Protein AF-0000000085273066 (afdb_homodimer)

Secondary structure (DSSP, 8-state):
------------------------HHHHHHHHHHHHHHHHHHHHHHHHHHHHHHHHHHHHHHHHHHHHHHHHHHHHHHHHHHHHHHHHHHHHHHHHHHHHHHHHHHHHHHHHHHHHH--SHHHHHHHHHHHHHHHHHHHHHHHHHHHHSS-HHHHHHHHHHHHHHHHHHHHHHHHHHS---------TT--HHHHHHHHSS-S---S--HHHHTT--HHHHHHHHTT-EEEEEEETTEEEEEEEEEETTEEEE---BSS--/------------------------HHHHHHHHHHHHHHHHHHHHHHHHHHHHHHHHHHHHHHHHHHHHHHHHHHHHHHHHHHHHHHHHHHHHHHHHHHHHHHHHHHHHHHHHHHHHH--SHHHHHHHHHHHHHHHHHHHHHHHHHHHHSS-HHHHHHHHHHHHHHHHHHHHHHHHHHS---------TT--HHHHHHHHTT-S------HHHHTT--HHHHHHHHTT-EEEEEEETTEEEEEEEEEETTEEEE---BSS--

Foldseek 3Di:
DPDDDDDPDPPPPPPDPPCPVDPDPVVVVVVVVVVVVVVVVVVVVVVLVVLVVVVVVVVVVVVVVVVVVVVVVVVLVVLLVVLVVLVVVQVVVVVVLVVVLVVLVVVLVVLVVQCVPDDDPVSNVVSVVVNVVSVVVNVVSVVCCVVPPPPPCSVVSNVVSVVVVVVVVVVVVVVVPPPVPVLCPPDPPDRPVRSVCSVVVVVQPQAQEPVCVVVPDPSNLVNLQVQRHWDWDDDPPAIWIWTWHDDPNDIDTDDTHSDHD/DDPDPDDPDDPPPPPPPPCPVDPDPVVVVVVVVVVVVVVVVVVVVVVLVVLVVVVVVVVVVVVVVVVVVVVVVVVLVVLLVVLVVLVVVQVVVVVVLVVVLVVLVVVLVVLVVQCVPDDDPVSNVVSVVVNVVSVVVNVVSVVCCVVPPPPPCSVVSNVVSVVVVVVVVVVVVVVVPPPVPVLCPPDPPDRPVRSVCSVVVVPQPQACEPVCVVVPDVSNLVSQQVQRHWDWDDDPPQIWIWGWHDDPNDIDTDDTHSDHD

Nearest PDB structures (foldseek):
  3na7-assembly1_A  TM=5.225E-01  e=9.810E-01  Helicobacter pylori NCTC 11638
  4mu6-assembly1_A  TM=3.465E-01  e=7.323E-01  Legionella pneumophila subsp. pneumophila str. Philadelphia 1
  8i21-assembly1_A  TM=4.259E-01  e=3.552E+00  Saccharomyces cerevisiae S288C
  4ilo-assembly1_A  TM=3.381E-01  e=1.761E+00  Chlamydia trachomatis L2/434/Bu
  6ixe-assembly1_A  TM=2.723E-01  e=2.981E+00  Homo sapiens

Solvent-accessible surface area (backbone atoms only — not comparable to full-atom values): 28929 Å² total; per-residue (Å²): 134,81,80,77,76,78,79,79,75,78,76,75,73,69,76,72,75,77,68,73,62,68,60,52,71,68,57,51,51,53,53,52,52,51,45,51,52,50,53,52,50,45,52,53,49,50,52,50,47,51,42,48,52,54,48,43,54,50,46,51,51,51,44,54,49,50,52,53,50,47,53,52,51,50,51,49,50,52,52,52,51,50,37,44,51,43,44,52,52,49,46,52,50,47,51,53,51,46,52,51,50,53,52,45,44,51,50,50,52,51,43,49,55,52,62,72,65,51,58,43,67,69,49,44,58,55,51,49,56,53,42,51,55,53,49,52,53,45,51,50,50,55,51,49,51,54,69,58,36,59,50,61,66,52,52,39,52,40,50,52,50,49,51,28,50,51,52,15,50,50,50,28,54,57,57,68,68,49,80,75,61,79,76,73,79,73,64,86,81,52,51,45,59,56,47,44,28,56,58,64,52,62,27,83,60,33,65,50,44,77,79,51,58,75,74,57,52,74,64,46,48,50,18,20,49,67,45,45,9,53,45,77,47,76,58,89,93,44,61,26,23,17,41,28,26,45,53,95,91,36,81,41,77,44,76,74,30,76,56,76,125,137,83,77,76,76,78,80,79,74,77,76,73,73,70,74,72,73,79,68,73,62,68,59,53,68,68,57,49,51,51,51,53,53,49,46,51,51,50,53,52,49,45,52,52,49,50,52,50,46,52,41,47,51,54,47,43,54,49,48,52,50,52,44,53,50,50,52,54,51,47,52,51,51,50,51,49,51,50,52,53,51,52,39,43,52,44,46,52,52,50,46,51,52,49,53,53,50,47,52,52,50,52,52,46,44,49,52,52,53,50,43,49,54,52,64,72,66,50,59,45,67,68,48,46,56,55,51,48,57,52,42,51,54,53,49,52,52,45,52,49,49,55,50,48,50,53,70,56,36,60,49,60,68,51,54,40,52,39,50,52,49,49,52,26,49,51,53,16,50,52,50,28,54,58,56,68,67,50,78,76,61,78,77,73,80,72,64,86,83,52,52,44,59,58,48,45,28,53,58,65,50,64,28,84,66,30,65,50,43,76,78,51,59,76,73,59,51,73,64,49,46,49,17,20,48,69,45,42,9,50,46,76,46,76,58,89,94,44,62,27,20,16,40,29,28,46,56,96,91,35,82,42,78,42,75,73,29,74,54,75,124

pLDDT: mean 73.39, std 23.34, range [21.19, 98.12]

Organism: Cherax quadricarinatus (NCBI:txid27406)

Structure (mmCIF, N/CA/C/O backbone):
data_AF-0000000085273066-model_v1
#
loop_
_entity.id
_entity.type
_entity.pdbx_description
1 polymer 'Uncharacterized protein'
#
loop_
_atom_site.group_PDB
_atom_site.id
_atom_site.type_symbol
_atom_site.label_atom_id
_atom_site.label_alt_id
_atom_site.label_comp_id
_atom_site.label_asym_id
_atom_site.label_entity_id
_atom_site.label_seq_id
_atom_site.pdbx_PDB_ins_code
_atom_site.Cartn_x
_atom_site.Cartn_y
_atom_site.Cartn_z
_atom_site.occupancy
_atom_site.B_iso_or_equiv
_atom_site.auth_seq_id
_atom_site.auth_comp_id
_atom_site.auth_asym_id
_atom_site.auth_atom_id
_atom_site.pdbx_PDB_model_num
ATOM 1 N N . LYS A 1 1 ? -21.688 91.938 88.75 1 29.94 1 LYS A N 1
ATOM 2 C CA . LYS A 1 1 ? -20.906 92.438 87.625 1 29.94 1 LYS A CA 1
ATOM 3 C C . LYS A 1 1 ? -19.969 91.375 87.062 1 29.94 1 LYS A C 1
ATOM 5 O O . LYS A 1 1 ? -18.75 91.5 87.125 1 29.94 1 LYS A O 1
ATOM 10 N N . SER A 1 2 ? -20.344 90.125 87.25 1 32.41 2 SER A N 1
ATOM 11 C CA . SER A 1 2 ? -19.688 88.938 86.75 1 32.41 2 SER A CA 1
ATOM 12 C C . SER A 1 2 ? -19.531 88.875 85.25 1 32.41 2 SER A C 1
ATOM 14 O O . SER A 1 2 ? -20.5 89 84.5 1 32.41 2 SER A O 1
ATOM 16 N N . MET A 1 3 ? -18.344 89.438 84.812 1 31.42 3 MET A N 1
ATOM 17 C CA . MET A 1 3 ? -18.047 89.688 83.438 1 31.42 3 MET A CA 1
ATOM 18 C C . MET A 1 3 ? -18.188 88.375 82.625 1 31.42 3 MET A C 1
ATOM 20 O O . MET A 1 3 ? -17.797 87.312 83.062 1 31.42 3 MET A O 1
ATOM 24 N N . GLU A 1 4 ? -19.141 88.375 81.688 1 30.52 4 GLU A N 1
ATOM 25 C CA . GLU A 1 4 ? -19.578 87.5 80.625 1 30.52 4 GLU A CA 1
ATOM 26 C C . GLU A 1 4 ? -18.422 87.188 79.688 1 30.52 4 GLU A C 1
ATOM 28 O O . GLU A 1 4 ? -17.734 88.062 79.188 1 30.52 4 GLU A O 1
ATOM 33 N N . LEU A 1 5 ? -17.75 86 79.938 1 34.22 5 LEU A N 1
ATOM 34 C CA . LEU A 1 5 ? -16.656 85.5 79.125 1 34.22 5 LEU A CA 1
ATOM 35 C C . LEU A 1 5 ? -17.047 85.5 77.625 1 34.22 5 LEU A C 1
ATOM 37 O O . LEU A 1 5 ? -18.156 85.062 77.312 1 34.22 5 LEU A O 1
ATOM 41 N N . PRO A 1 6 ? -16.391 86.312 76.812 1 32.59 6 PRO A N 1
ATOM 42 C CA . PRO A 1 6 ? -16.734 86.438 75.375 1 32.59 6 PRO A CA 1
ATOM 43 C C . PRO A 1 6 ? -16.656 85.062 74.625 1 32.59 6 PRO A C 1
ATOM 45 O O . PRO A 1 6 ? -15.938 84.188 75.125 1 32.59 6 PRO A O 1
ATOM 48 N N . SER A 1 7 ? -17.734 84.688 73.938 1 30.52 7 SER A N 1
ATOM 49 C CA . SER A 1 7 ? -17.984 83.5 73.125 1 30.52 7 SER A CA 1
ATOM 50 C C . SER A 1 7 ? -16.953 83.375 72 1 30.52 7 SER A C 1
ATOM 52 O O . SER A 1 7 ? -16.719 84.312 71.25 1 30.52 7 SER A O 1
ATOM 54 N N . VAL A 1 8 ? -15.867 82.625 72.312 1 32.53 8 VAL A N 1
ATOM 55 C CA . VAL A 1 8 ? -14.828 82.312 71.312 1 32.53 8 VAL A CA 1
ATOM 56 C C . VAL A 1 8 ? -15.461 81.75 70.062 1 32.53 8 VAL A C 1
ATOM 58 O O . VAL A 1 8 ? -16.312 80.875 70.062 1 32.53 8 VAL A O 1
ATOM 61 N N . GLY A 1 9 ? -15.57 82.562 69 1 28.92 9 GLY A N 1
ATOM 62 C CA . GLY A 1 9 ? -16.094 82.312 67.688 1 28.92 9 GLY A CA 1
ATOM 63 C C . GLY A 1 9 ? -15.5 81.062 67.062 1 28.92 9 GLY A C 1
ATOM 64 O O . GLY A 1 9 ? -14.312 80.812 67.188 1 28.92 9 GLY A O 1
ATOM 65 N N . ALA A 1 10 ? -16.312 80 66.875 1 36.03 10 ALA A N 1
ATOM 66 C CA . ALA A 1 10 ? -16.094 78.75 66.188 1 36.03 10 ALA A CA 1
ATOM 67 C C . ALA A 1 10 ? -15.484 78.938 64.812 1 36.03 10 ALA A C 1
ATOM 69 O O . ALA A 1 10 ? -16.078 79.625 63.969 1 36.03 10 ALA A O 1
ATOM 70 N N . VAL A 1 11 ? -14.18 79.25 64.75 1 34.59 11 VAL A N 1
ATOM 71 C CA . VAL A 1 11 ? -13.625 79.25 63.438 1 34.59 11 VAL A CA 1
ATOM 72 C C . VAL A 1 11 ? -14.07 78 62.688 1 34.59 11 VAL A C 1
ATOM 74 O O . VAL A 1 11 ? -13.961 76.875 63.188 1 34.59 11 VAL A O 1
ATOM 77 N N . SER A 1 12 ? -15.062 78.125 61.812 1 30.97 12 SER A N 1
ATOM 78 C CA . SER A 1 12 ? -15.531 77.125 60.844 1 30.97 12 SER A CA 1
ATOM 79 C C . SER A 1 12 ? -14.367 76.5 60.094 1 30.97 12 SER A C 1
ATOM 81 O O . SER A 1 12 ? -13.547 77.188 59.5 1 30.97 12 SER A O 1
ATOM 83 N N . VAL A 1 13 ? -13.891 75.375 60.562 1 35.78 13 VAL A N 1
ATOM 84 C CA . VAL A 1 13 ? -12.969 74.5 59.812 1 35.78 13 VAL A CA 1
ATOM 85 C C . VAL A 1 13 ? -13.477 74.312 58.406 1 35.78 13 VAL A C 1
ATOM 87 O O . VAL A 1 13 ? -14.609 73.875 58.188 1 35.78 13 VAL A O 1
ATOM 90 N N . LYS A 1 14 ? -13.102 75.25 57.469 1 40.94 14 LYS A N 1
ATOM 91 C CA . LYS A 1 14 ? -13.367 74.938 56.062 1 40.94 14 LYS A CA 1
ATOM 92 C C . LYS A 1 14 ? -13.078 73.5 55.75 1 40.94 14 LYS A C 1
ATOM 94 O O . LYS A 1 14 ? -12.055 72.938 56.156 1 40.94 14 LYS A O 1
ATOM 99 N N . PRO A 1 15 ? -14.148 72.688 55.594 1 38.34 15 PRO A N 1
ATOM 100 C CA . PRO A 1 15 ? -13.961 71.312 55.125 1 38.34 15 PRO A CA 1
ATOM 101 C C . PRO A 1 15 ? -12.82 71.188 54.094 1 38.34 15 PRO A C 1
ATOM 103 O O . PRO A 1 15 ? -12.5 72.188 53.406 1 38.34 15 PRO A O 1
ATOM 106 N N . GLY A 1 16 ? -11.758 70.438 54.469 1 35.19 16 GLY A N 1
ATOM 107 C CA . GLY A 1 16 ? -10.641 70.062 53.625 1 35.19 16 GLY A CA 1
ATOM 108 C C . GLY A 1 16 ? -11.047 69.75 52.188 1 35.19 16 GLY A C 1
ATOM 109 O O . GLY A 1 16 ? -12.156 69.25 51.969 1 35.19 16 GLY A O 1
ATOM 110 N N . GLN A 1 17 ? -10.766 70.625 51.219 1 39.16 17 GLN A N 1
ATOM 111 C CA . GLN A 1 17 ? -10.859 70.312 49.781 1 39.16 17 GLN A CA 1
ATOM 112 C C . GLN A 1 17 ? -10.664 68.875 49.531 1 39.16 17 GLN A C 1
ATOM 114 O O . GLN A 1 17 ? -9.656 68.25 49.969 1 39.16 17 GLN A O 1
ATOM 119 N N . ASP A 1 18 ? -11.664 68.062 49.688 1 39.78 18 ASP A N 1
ATOM 120 C CA . ASP A 1 18 ? -11.664 66.75 49.094 1 39.78 18 ASP A CA 1
ATOM 121 C C . ASP A 1 18 ? -10.789 66.688 47.844 1 39.78 18 ASP A C 1
ATOM 123 O O . ASP A 1 18 ? -11.156 67.25 46.812 1 39.78 18 ASP A O 1
ATOM 127 N N . HIS A 1 19 ? -9.492 67.062 47.875 1 41.41 19 HIS A N 1
ATOM 128 C CA . HIS A 1 19 ? -8.539 66.812 46.781 1 41.41 19 HIS A CA 1
ATOM 129 C C . HIS A 1 19 ? -8.828 65.5 46.094 1 41.41 19 HIS A C 1
ATOM 131 O O . HIS A 1 19 ? -8.422 64.438 46.594 1 41.41 19 HIS A O 1
ATOM 137 N N . THR A 1 20 ? -9.977 65.188 45.844 1 46.56 20 THR A N 1
ATOM 138 C CA . THR A 1 20 ? -10.141 64.125 44.812 1 46.56 20 THR A CA 1
ATOM 139 C C . THR A 1 20 ? -8.969 64.125 43.844 1 46.56 20 THR A C 1
ATOM 141 O O . THR A 1 20 ? -8.766 65.125 43.094 1 46.56 20 THR A O 1
ATOM 144 N N . ARG A 1 21 ? -7.836 63.75 44.219 1 56.88 21 ARG A N 1
ATOM 145 C CA . ARG A 1 21 ? -6.527 63.594 43.594 1 56.88 21 ARG A CA 1
ATOM 146 C C . ARG A 1 21 ? -6.664 63.125 42.156 1 56.88 21 ARG A C 1
ATOM 148 O O . ARG A 1 21 ? -6.805 61.906 41.906 1 56.88 21 ARG A O 1
ATOM 155 N N . SER A 1 22 ? -7.328 63.719 41.25 1 67.38 22 SER A N 1
ATOM 156 C CA . SER A 1 22 ? -7.555 63.5 39.844 1 67.38 22 SER A CA 1
ATOM 157 C C . SER A 1 22 ? -6.242 63.531 39.062 1 67.38 22 SER A C 1
ATOM 159 O O . SER A 1 22 ? -5.395 64.375 39.281 1 67.38 22 SER A O 1
ATOM 161 N N . ILE A 1 23 ? -5.844 62.344 38.438 1 80.38 23 ILE A N 1
ATOM 162 C CA . ILE A 1 23 ? -4.648 62.219 37.594 1 80.38 23 ILE A CA 1
ATOM 163 C C . ILE A 1 23 ? -4.625 63.312 36.562 1 80.38 23 ILE A C 1
ATOM 165 O O . ILE A 1 23 ? -5.68 63.781 36.094 1 80.38 23 ILE A O 1
ATOM 169 N N . SER A 1 24 ? -3.475 63.938 36.438 1 88.88 24 SER A N 1
ATOM 170 C CA . SER A 1 24 ? -3.318 65 35.438 1 88.88 24 SER A CA 1
ATOM 171 C C . SER A 1 24 ? -3.846 64.562 34.094 1 88.88 24 SER A C 1
ATOM 173 O O . SER A 1 24 ? -3.955 63.344 33.812 1 88.88 24 SER A O 1
ATOM 175 N N . LYS A 1 25 ? -4.273 65.438 33.25 1 89.62 25 LYS A N 1
ATOM 176 C CA . LYS A 1 25 ? -4.785 65.125 31.906 1 89.62 25 LYS A CA 1
ATOM 177 C C . LYS A 1 25 ? -3.752 64.375 31.078 1 89.62 25 LYS A C 1
ATOM 179 O O . LYS A 1 25 ? -4.109 63.531 30.281 1 89.62 25 LYS A O 1
ATOM 184 N N . LYS A 1 26 ? -2.51 64.75 31.297 1 90.06 26 LYS A N 1
ATOM 185 C CA . LYS A 1 26 ? -1.434 64.125 30.562 1 90.06 26 LYS A CA 1
ATOM 186 C C . LYS A 1 26 ? -1.354 62.625 30.938 1 90.06 26 LYS A C 1
ATOM 188 O O . LYS A 1 26 ? -1.195 61.781 30.062 1 90.06 26 LYS A O 1
ATOM 193 N N . LEU A 1 27 ? -1.463 62.375 32.188 1 91.19 27 LEU A N 1
ATOM 194 C CA . LEU A 1 27 ? -1.406 61 32.656 1 91.19 27 LEU A CA 1
ATOM 195 C C . LEU A 1 27 ? -2.633 60.219 32.219 1 91.19 27 LEU A C 1
ATOM 197 O O . LEU A 1 27 ? -2.529 59.031 31.875 1 91.19 27 LEU A O 1
ATOM 201 N N . GLN A 1 28 ? -3.768 60.875 32.094 1 91.31 28 GLN A N 1
ATOM 202 C CA . GLN A 1 28 ? -4.988 60.219 31.625 1 91.31 28 GLN A CA 1
ATOM 203 C C . GLN A 1 28 ? -4.852 59.844 30.156 1 91.31 28 GLN A C 1
ATOM 205 O O . GLN A 1 28 ? -5.297 58.781 29.75 1 91.31 28 GLN A O 1
ATOM 210 N N . SER A 1 29 ? -4.215 60.75 29.406 1 92.25 29 SER A N 1
ATOM 211 C CA . SER A 1 29 ? -3.984 60.438 28 1 92.25 29 SER A CA 1
ATOM 212 C C . SER A 1 29 ? -3.051 59.25 27.812 1 92.25 29 SER A C 1
ATOM 214 O O . SER A 1 29 ? -3.264 58.438 26.938 1 92.25 29 SER A O 1
ATOM 216 N N . MET A 1 30 ? -2.041 59.156 28.672 1 91.31 30 MET A N 1
ATOM 217 C CA . MET A 1 30 ? -1.092 58.031 28.641 1 91.31 30 MET A CA 1
ATOM 218 C C . MET A 1 30 ? -1.783 56.719 28.969 1 91.31 30 MET A C 1
ATOM 220 O O . MET A 1 30 ? -1.537 55.688 28.312 1 91.31 30 MET A O 1
ATOM 224 N N . VAL A 1 31 ? -2.676 56.719 29.953 1 93.12 31 VAL A N 1
ATOM 225 C CA . VAL A 1 31 ? -3.434 55.531 30.344 1 93.12 31 VAL A CA 1
ATOM 226 C C . VAL A 1 31 ? -4.328 55.062 29.188 1 93.12 31 VAL A C 1
ATOM 228 O O . VAL A 1 31 ? -4.395 53.875 28.875 1 93.12 31 VAL A O 1
ATOM 231 N N . GLN A 1 32 ? -4.949 56.062 28.531 1 93.69 32 GLN A N 1
ATOM 232 C CA . GLN A 1 32 ? -5.844 55.719 27.422 1 93.69 32 GLN A CA 1
ATOM 233 C C . GLN A 1 32 ? -5.074 55.125 26.25 1 93.69 32 GLN A C 1
ATOM 235 O O . GLN A 1 32 ? -5.551 54.219 25.594 1 93.69 32 GLN A O 1
ATOM 240 N N . GLU A 1 33 ? -3.869 55.625 25.984 1 93.12 33 GLU A N 1
ATOM 241 C CA . GLU A 1 33 ? -3.023 55.125 24.906 1 93.12 33 GLU A CA 1
ATOM 242 C C . GLU A 1 33 ? -2.604 53.688 25.188 1 93.12 33 GLU A C 1
ATOM 244 O O . GLU A 1 33 ? -2.656 52.812 24.312 1 93.12 33 GLU A O 1
ATOM 249 N N . HIS A 1 34 ? -2.254 53.438 26.438 1 94.56 34 HIS A N 1
ATOM 250 C CA . HIS A 1 34 ? -1.832 52.094 26.812 1 94.56 34 HIS A CA 1
ATOM 251 C C . HIS A 1 34 ? -3.006 51.094 26.781 1 94.56 34 HIS A C 1
ATOM 253 O O . HIS A 1 34 ? -2.855 49.969 26.344 1 94.56 34 HIS A O 1
ATOM 259 N N . LYS A 1 35 ? -4.129 51.5 27.172 1 95 35 LYS A N 1
ATOM 260 C CA . LYS A 1 35 ? -5.32 50.656 27.109 1 95 35 LYS A CA 1
ATOM 261 C C . LYS A 1 35 ? -5.633 50.25 25.672 1 95 35 LYS A C 1
ATOM 263 O O . LYS A 1 35 ? -5.973 49.125 25.391 1 95 35 LYS A O 1
ATOM 268 N N . SER A 1 36 ? -5.477 51.219 24.797 1 94.69 36 SER A N 1
ATOM 269 C CA . SER A 1 36 ? -5.707 50.969 23.375 1 94.69 36 SER A CA 1
ATOM 270 C C . SER A 1 36 ? -4.723 49.938 22.844 1 94.69 36 SER A C 1
ATOM 272 O O . SER A 1 36 ? -5.109 49.031 22.109 1 94.69 36 SER A O 1
ATOM 274 N N . SER A 1 37 ? -3.467 50.062 23.203 1 94 37 SER A N 1
ATOM 275 C CA . SER A 1 37 ? -2.436 49.125 22.781 1 94 37 SER A CA 1
ATOM 276 C C . SER A 1 37 ? -2.736 47.719 23.297 1 94 37 SER A C 1
ATOM 278 O O . SER A 1 37 ? -2.648 46.75 22.531 1 94 37 SER A O 1
ATOM 280 N N . ILE A 1 38 ? -3.143 47.656 24.531 1 96 38 ILE A N 1
ATOM 281 C CA . ILE A 1 38 ? -3.447 46.344 25.141 1 96 38 ILE A CA 1
ATOM 282 C C . ILE A 1 38 ? -4.648 45.719 24.422 1 96 38 ILE A C 1
ATOM 284 O O . ILE A 1 38 ? -4.645 44.531 24.125 1 96 38 ILE A O 1
ATOM 288 N N . ASN A 1 39 ? -5.648 46.531 24.141 1 95.75 39 ASN A N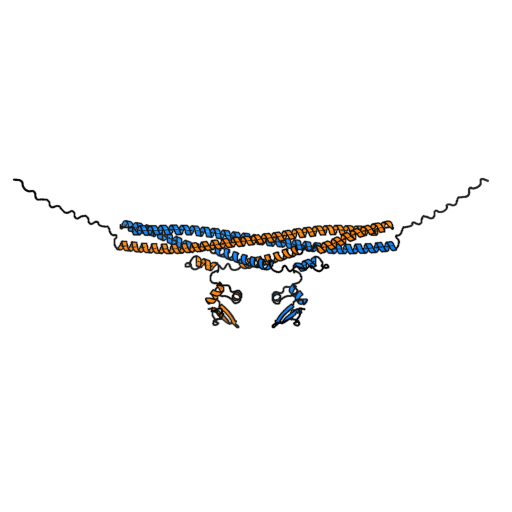 1
ATOM 289 C CA . ASN A 1 39 ? -6.824 46.031 23.438 1 95.75 39 ASN A CA 1
ATOM 290 C C . ASN A 1 39 ? -6.465 45.5 22.062 1 95.75 39 ASN A C 1
ATOM 292 O O . ASN A 1 39 ? -6.984 44.469 21.641 1 95.75 39 ASN A O 1
ATOM 296 N N . ASN A 1 40 ? -5.59 46.156 21.328 1 94.38 40 ASN A N 1
ATOM 297 C CA . ASN A 1 40 ? -5.141 45.688 20.031 1 94.38 40 ASN A CA 1
ATOM 298 C C . ASN A 1 40 ? -4.406 44.344 20.141 1 94.38 40 ASN A C 1
ATOM 300 O O . ASN A 1 40 ? -4.621 43.469 19.344 1 94.38 40 ASN A O 1
ATOM 304 N N . LEU A 1 41 ? -3.627 44.25 21.172 1 94.94 41 LEU A N 1
ATOM 305 C CA . LEU A 1 41 ? -2.85 43.031 21.359 1 94.94 41 LEU A CA 1
ATOM 306 C C . LEU A 1 41 ? -3.758 41.875 21.734 1 94.94 41 LEU A C 1
ATOM 308 O O . LEU A 1 41 ? -3.531 40.75 21.297 1 94.94 41 LEU A O 1
ATOM 312 N N . ILE A 1 42 ? -4.754 42.125 22.547 1 96.12 42 ILE A N 1
ATOM 313 C CA . ILE A 1 42 ? -5.723 41.094 22.891 1 96.12 42 ILE A CA 1
ATOM 314 C C . ILE A 1 42 ? -6.418 40.594 21.625 1 96.12 42 ILE A C 1
ATOM 316 O O . ILE A 1 42 ? -6.59 39.375 21.438 1 96.12 42 ILE A O 1
ATOM 320 N N . ARG A 1 43 ? -6.766 41.469 20.734 1 95.44 43 ARG A N 1
AT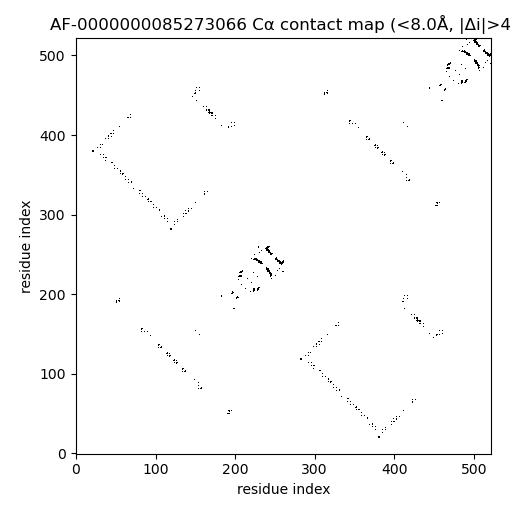OM 321 C CA . ARG A 1 43 ? -7.414 41.094 19.484 1 95.44 43 ARG A CA 1
ATOM 322 C C . ARG A 1 43 ? -6.488 40.25 18.609 1 95.44 43 ARG A C 1
ATOM 324 O O . ARG A 1 43 ? -6.914 39.25 18.031 1 95.44 43 ARG A O 1
ATOM 331 N N . GLU A 1 44 ? -5.238 40.656 18.516 1 93.31 44 GLU A N 1
ATOM 332 C CA . GLU A 1 44 ? -4.258 39.875 17.75 1 93.31 44 GLU A CA 1
ATOM 333 C C . GLU A 1 44 ? -4.051 38.5 18.328 1 93.31 44 GLU A C 1
ATOM 335 O O . GLU A 1 44 ? -3.957 37.5 17.594 1 93.31 44 GLU A O 1
ATOM 340 N N . CYS A 1 45 ? -4.016 38.438 19.688 1 96.31 45 CYS A N 1
ATOM 341 C CA . CYS A 1 45 ? -3.9 37.156 20.359 1 96.31 45 CYS A CA 1
ATOM 342 C C . CYS A 1 45 ? -5.09 36.25 20.031 1 96.31 45 CYS A C 1
ATOM 344 O O . CYS A 1 45 ? -4.914 35.062 19.734 1 96.31 45 CYS A O 1
ATOM 346 N N . GLU A 1 46 ? -6.27 36.844 20.062 1 96.25 46 GLU A N 1
ATOM 347 C CA . GLU A 1 46 ? -7.48 36.094 19.75 1 96.25 46 GLU A CA 1
ATOM 348 C C . GLU A 1 46 ? -7.441 35.531 18.328 1 96.25 46 GLU A C 1
ATOM 350 O O . GLU A 1 46 ? -7.867 34.406 18.078 1 96.25 46 GLU A O 1
ATOM 355 N N . GLU A 1 47 ? -6.965 36.281 17.422 1 94.62 47 GLU A N 1
ATOM 356 C CA . GLU A 1 47 ? -6.863 35.844 16.031 1 94.62 47 GLU A CA 1
ATOM 357 C C . GLU A 1 47 ? -5.902 34.656 15.898 1 94.62 47 GLU A C 1
ATOM 359 O O . GLU A 1 47 ? -6.219 33.688 15.242 1 94.62 47 GLU A O 1
ATOM 364 N N . VAL A 1 48 ? -4.781 34.812 16.547 1 95.12 48 VAL A N 1
ATOM 365 C CA . VAL A 1 48 ? -3.793 33.719 16.469 1 95.12 48 VAL A CA 1
ATOM 366 C C . VAL A 1 48 ? -4.336 32.469 17.141 1 95.12 48 VAL A C 1
ATOM 368 O O . VAL A 1 48 ? -4.164 31.359 16.625 1 95.12 48 VAL A O 1
ATOM 371 N N . LEU A 1 49 ? -5.02 32.688 18.281 1 97.25 49 LEU A N 1
ATOM 372 C CA . LEU A 1 49 ? -5.621 31.531 18.969 1 97.25 49 LEU A CA 1
ATOM 373 C C . LEU A 1 49 ? -6.656 30.844 18.094 1 97.25 49 LEU A C 1
ATOM 375 O O . LEU A 1 49 ? -6.73 29.625 18.047 1 97.25 49 LEU A O 1
ATOM 379 N N . SER A 1 50 ? -7.391 31.609 17.453 1 96.5 50 SER A N 1
ATOM 380 C CA . SER A 1 50 ? -8.375 31.078 16.516 1 96.5 50 SER A CA 1
ATOM 381 C C . SER A 1 50 ? -7.711 30.281 15.406 1 96.5 50 SER A C 1
ATOM 383 O O . SER A 1 50 ? -8.164 29.188 15.062 1 96.5 50 SER A O 1
ATOM 385 N N . GLN A 1 51 ? -6.609 30.797 14.836 1 95.25 51 GLN A N 1
ATOM 386 C CA . GLN A 1 51 ? -5.852 30.109 13.789 1 95.25 51 GLN A CA 1
ATOM 387 C C . GLN A 1 51 ? -5.25 28.812 14.312 1 95.25 51 GLN A C 1
ATOM 389 O O . GLN A 1 51 ? -5.293 27.781 13.633 1 95.25 51 GLN A O 1
ATOM 394 N N . LEU A 1 52 ? -4.746 28.859 15.477 1 97.12 52 LEU A N 1
ATOM 395 C CA . LEU A 1 52 ? -4.188 27.672 16.094 1 97.12 52 LEU A CA 1
ATOM 396 C C . LEU A 1 52 ? -5.262 26.594 16.266 1 97.12 52 LEU A C 1
ATOM 398 O O . LEU A 1 52 ? -5.008 25.406 16.031 1 97.12 52 LEU A O 1
ATOM 402 N N . GLY A 1 53 ? -6.426 27.047 16.672 1 96.62 53 GLY A N 1
ATOM 403 C CA . GLY A 1 53 ? -7.527 26.109 16.812 1 96.62 53 GLY A CA 1
ATOM 404 C C . GLY A 1 53 ? -7.898 25.422 15.5 1 96.62 53 GLY A C 1
ATOM 405 O O . GLY A 1 53 ? -8.078 24.203 15.461 1 96.62 53 GLY A O 1
ATOM 406 N N . LYS A 1 54 ? -8.031 26.172 14.477 1 94.5 54 LYS A N 1
ATOM 407 C CA . LYS A 1 54 ? -8.328 25.625 13.148 1 94.5 54 LYS A CA 1
ATOM 408 C C . LYS A 1 54 ? -7.227 24.672 12.688 1 94.5 54 LYS A C 1
ATOM 410 O O . LYS A 1 54 ? -7.512 23.594 12.172 1 94.5 54 LYS A O 1
ATOM 415 N N . TYR A 1 55 ? -6.047 25.156 12.898 1 95.88 55 TYR A N 1
ATOM 416 C CA . TYR A 1 55 ? -4.898 24.344 12.5 1 95.88 55 TYR A CA 1
ATOM 417 C C . TYR A 1 55 ? -4.871 23.031 13.266 1 95.88 55 TYR A C 1
ATOM 419 O O . TYR A 1 55 ? -4.625 21.969 12.68 1 95.88 55 TYR A O 1
ATOM 427 N N . GLN A 1 56 ? -5.152 23.109 14.492 1 96.56 56 GLN A N 1
ATOM 428 C CA . GLN A 1 56 ? -5.203 21.891 15.297 1 96.56 56 GLN A CA 1
ATOM 429 C C . GLN A 1 56 ? -6.246 20.922 14.758 1 96.56 56 GLN A C 1
ATOM 431 O O . GLN A 1 56 ? -6.008 19.703 14.695 1 96.56 56 GLN A O 1
ATOM 436 N N . GLY A 1 57 ? -7.426 21.438 14.477 1 95.69 57 GLY A N 1
ATOM 437 C CA . GLY A 1 57 ? -8.453 20.609 13.859 1 95.69 57 GLY A CA 1
ATOM 438 C C . GLY A 1 57 ? -7.977 19.906 12.602 1 95.69 57 GLY A C 1
ATOM 439 O O . GLY A 1 57 ? -8.258 18.719 12.398 1 95.69 57 GLY A O 1
ATOM 440 N N . GLN A 1 58 ? -7.211 20.594 11.805 1 93 58 GLN A N 1
ATOM 441 C CA . GLN A 1 58 ? -6.684 20.031 10.57 1 93 58 GLN A CA 1
ATOM 442 C C . GLN A 1 58 ? -5.664 18.922 10.859 1 93 58 GLN A C 1
ATOM 444 O O . GLN A 1 58 ? -5.668 17.875 10.211 1 93 58 GLN A O 1
ATOM 449 N N . VAL A 1 59 ? -4.824 19.188 11.758 1 95.75 59 VAL A N 1
ATOM 450 C CA . VAL A 1 59 ? -3.82 18.203 12.156 1 95.75 59 VAL A CA 1
ATOM 451 C C . VAL A 1 59 ? -4.508 16.922 12.617 1 95.75 59 VAL A C 1
ATOM 453 O O . VAL A 1 59 ? -4.109 15.828 12.219 1 95.75 59 VAL A O 1
ATOM 456 N N . ARG A 1 60 ? -5.57 17.062 13.391 1 94.81 60 ARG A N 1
ATOM 457 C CA . ARG A 1 60 ? -6.316 15.898 13.875 1 94.81 60 ARG A CA 1
ATOM 458 C C . ARG A 1 60 ? -6.984 15.164 12.719 1 94.81 60 ARG A C 1
ATOM 460 O O . ARG A 1 60 ? -7.031 13.93 12.703 1 94.81 60 ARG A O 1
ATOM 467 N N . ASP A 1 61 ? -7.48 15.852 11.797 1 93.44 61 ASP A N 1
ATOM 468 C CA . ASP A 1 61 ? -8.078 15.25 10.617 1 93.44 61 ASP A CA 1
ATOM 469 C C . ASP A 1 61 ? -7.055 14.438 9.828 1 93.44 61 ASP A C 1
ATOM 471 O O . ASP A 1 61 ? -7.336 13.312 9.406 1 93.44 61 ASP A O 1
ATOM 475 N N . TRP A 1 62 ? -5.891 15.07 9.648 1 92.06 62 TRP A N 1
ATOM 476 C CA . TRP A 1 62 ? -4.828 14.352 8.945 1 92.06 62 TRP A CA 1
ATOM 477 C C . TRP A 1 62 ? -4.457 13.07 9.68 1 92.06 62 TRP A C 1
ATOM 479 O O . TRP A 1 62 ? -4.293 12.016 9.062 1 92.06 62 TRP A O 1
ATOM 489 N N . LYS A 1 63 ? -4.355 13.125 11 1 94.75 63 LYS A N 1
ATOM 490 C CA . LYS A 1 63 ? -4.035 11.945 11.797 1 94.75 63 LYS A CA 1
ATOM 491 C C . LYS A 1 63 ? -5.078 10.852 11.602 1 94.75 63 LYS A C 1
ATOM 493 O O . LYS A 1 63 ? -4.73 9.688 11.406 1 94.75 63 LYS A O 1
ATOM 498 N N . THR A 1 64 ? -6.312 11.242 11.656 1 93.75 64 THR A N 1
ATOM 499 C CA . THR A 1 64 ? -7.402 10.289 11.469 1 93.75 64 THR A CA 1
ATOM 500 C C . THR A 1 64 ? -7.309 9.625 10.094 1 93.75 64 THR A C 1
ATOM 502 O O . THR A 1 64 ? -7.473 8.406 9.977 1 93.75 64 THR A O 1
ATOM 505 N N . GLN A 1 65 ? -7 10.43 9.102 1 91.19 65 GLN A N 1
ATOM 506 C CA . GLN A 1 65 ? -6.871 9.898 7.75 1 91.19 65 GLN A CA 1
ATOM 507 C C . GLN A 1 65 ? -5.715 8.906 7.656 1 91.19 65 GLN A C 1
ATOM 509 O O . GLN A 1 65 ? -5.84 7.859 7.023 1 91.19 65 GLN A O 1
ATOM 514 N N . HIS A 1 66 ? -4.645 9.242 8.281 1 92.56 66 HIS A N 1
ATOM 515 C CA . HIS A 1 66 ? -3.5 8.344 8.281 1 92.56 66 HIS A CA 1
ATOM 516 C C . HIS A 1 66 ? -3.846 7.016 8.953 1 92.56 66 HIS A C 1
ATOM 518 O O . HIS A 1 66 ? -3.398 5.957 8.508 1 92.56 66 HIS A O 1
ATOM 524 N N . TYR A 1 67 ? -4.648 7.074 10.016 1 94.06 67 TYR A N 1
ATOM 525 C CA . TYR A 1 67 ? -5.059 5.84 10.672 1 94.06 67 TYR A CA 1
ATOM 526 C C . TYR A 1 67 ? -5.918 4.988 9.75 1 94.06 67 TYR A C 1
ATOM 528 O O . TYR A 1 67 ? -5.77 3.766 9.703 1 94.06 67 TYR A O 1
ATOM 536 N N . GLN A 1 68 ? -6.773 5.621 9.039 1 89.88 68 GLN A N 1
ATOM 537 C CA . GLN A 1 68 ? -7.605 4.898 8.078 1 89.88 68 GLN A CA 1
ATOM 538 C C . GLN A 1 68 ? -6.754 4.262 6.984 1 89.88 68 GLN A C 1
ATOM 540 O O . GLN A 1 68 ? -6.988 3.113 6.598 1 89.88 68 GLN A O 1
ATOM 545 N N . LEU A 1 69 ? -5.805 5.004 6.457 1 87.44 69 LEU A N 1
ATOM 546 C CA . LEU A 1 69 ? -4.91 4.48 5.434 1 87.44 69 LEU A CA 1
ATOM 547 C C . LEU A 1 69 ? -4.078 3.322 5.98 1 87.44 69 LEU A C 1
ATOM 549 O O . LEU A 1 69 ? -3.836 2.34 5.277 1 87.44 69 LEU A O 1
ATOM 553 N N . GLN A 1 70 ? -3.639 3.488 7.238 1 90.69 70 GLN A N 1
ATOM 554 C CA . GLN A 1 70 ? -2.885 2.42 7.887 1 90.69 70 GLN A CA 1
ATOM 555 C C . GLN A 1 70 ? -3.693 1.126 7.934 1 90.69 70 GLN A C 1
ATOM 557 O O . GLN A 1 70 ? -3.166 0.047 7.656 1 90.69 70 GLN A O 1
ATOM 562 N N . ASP A 1 71 ? -4.957 1.227 8.281 1 90.62 71 ASP A N 1
ATOM 563 C CA . ASP A 1 71 ? -5.836 0.062 8.328 1 90.62 71 ASP A CA 1
ATOM 564 C C . ASP A 1 71 ? -5.93 -0.611 6.957 1 90.62 71 ASP A C 1
ATOM 566 O O . ASP A 1 71 ? -5.852 -1.838 6.855 1 90.62 71 ASP A O 1
ATOM 570 N N . LYS A 1 72 ? -6.039 0.202 5.977 1 85.5 72 LYS A N 1
ATOM 571 C CA . LYS A 1 72 ? -6.129 -0.329 4.617 1 85.5 72 LYS A CA 1
ATOM 572 C C . LYS A 1 72 ? -4.824 -1.011 4.211 1 85.5 72 LYS A C 1
ATOM 574 O O . LYS A 1 72 ? -4.844 -2.047 3.539 1 85.5 72 LYS A O 1
ATOM 579 N N . LEU A 1 73 ? -3.721 -0.413 4.574 1 87.62 73 LEU A N 1
ATOM 580 C CA . LEU A 1 73 ? -2.422 -1.015 4.293 1 87.62 73 LEU A CA 1
ATOM 581 C C . LEU A 1 73 ? -2.281 -2.355 5.004 1 87.62 73 LEU A C 1
ATOM 583 O O . LEU A 1 73 ? -1.791 -3.326 4.418 1 87.62 73 LEU A O 1
ATOM 587 N N . TYR A 1 74 ? -2.74 -2.445 6.242 1 91 74 TYR A N 1
ATOM 588 C CA . TYR A 1 74 ? -2.695 -3.701 6.984 1 91 74 TYR A CA 1
ATOM 589 C C . TYR A 1 74 ? -3.572 -4.758 6.324 1 91 74 TYR A C 1
ATOM 591 O O . TYR A 1 74 ? -3.209 -5.934 6.277 1 91 74 TYR A O 1
ATOM 599 N N . ASP A 1 75 ? -4.715 -4.332 5.855 1 87.5 75 ASP A N 1
ATOM 600 C CA . ASP A 1 75 ? -5.59 -5.258 5.145 1 87.5 75 ASP A CA 1
ATOM 601 C C . ASP A 1 75 ? -4.898 -5.82 3.9 1 87.5 75 ASP A C 1
ATOM 603 O O . ASP A 1 75 ? -5.027 -7.008 3.594 1 87.5 75 ASP A O 1
ATOM 607 N N . LEU A 1 76 ? -4.168 -5 3.242 1 85.44 76 LEU A N 1
ATOM 608 C CA . LEU A 1 76 ? -3.438 -5.434 2.057 1 85.44 76 LEU A CA 1
ATOM 609 C C . LEU A 1 76 ? -2.346 -6.434 2.426 1 85.44 76 LEU A C 1
ATOM 611 O O . LEU A 1 76 ? -2.143 -7.426 1.725 1 85.44 76 LEU A O 1
ATOM 615 N N . VAL A 1 77 ? -1.621 -6.129 3.447 1 89.31 77 VAL A N 1
ATOM 616 C CA . VAL A 1 77 ? -0.599 -7.047 3.938 1 89.31 77 VAL A CA 1
ATOM 617 C C . VAL A 1 77 ? -1.231 -8.398 4.266 1 89.31 77 VAL A C 1
ATOM 619 O O . VAL A 1 77 ? -0.689 -9.445 3.914 1 89.31 77 VAL A O 1
ATOM 622 N N . LYS A 1 78 ? -2.375 -8.367 4.926 1 90.44 78 LYS A N 1
ATOM 623 C CA . LYS A 1 78 ? -3.086 -9.594 5.277 1 90.44 78 LYS A CA 1
ATOM 624 C C . LYS A 1 78 ? -3.475 -10.375 4.027 1 90.44 78 LYS A C 1
ATOM 626 O O . LYS A 1 78 ? -3.32 -11.602 3.982 1 90.44 78 LYS A O 1
ATOM 631 N N . GLN A 1 79 ? -4.012 -9.68 3.049 1 86.06 79 GLN A N 1
ATOM 632 C CA . GLN A 1 79 ? -4.395 -10.328 1.796 1 86.06 79 GLN A CA 1
ATOM 633 C C . GLN A 1 79 ? -3.184 -10.945 1.103 1 86.06 79 GLN A C 1
ATOM 635 O O . GLN A 1 79 ? -3.26 -12.062 0.587 1 86.06 79 GLN A O 1
ATOM 640 N N . ASN A 1 80 ? -2.084 -10.219 1.057 1 91.25 80 ASN A N 1
ATOM 641 C CA . ASN A 1 80 ? -0.855 -10.742 0.469 1 91.25 80 ASN A CA 1
ATOM 642 C C . ASN A 1 80 ? -0.372 -11.992 1.201 1 91.25 80 ASN A C 1
ATOM 644 O O . ASN A 1 80 ? 0.052 -12.961 0.571 1 91.25 80 ASN A O 1
ATOM 648 N N . LYS A 1 81 ? -0.434 -11.984 2.514 1 92.88 81 LYS A N 1
ATOM 649 C CA . LYS A 1 81 ? -0.049 -13.141 3.309 1 92.88 81 LYS A CA 1
ATOM 650 C C . LYS A 1 81 ? -0.934 -14.344 2.988 1 92.88 81 LYS A C 1
ATOM 652 O O . LYS A 1 81 ? -0.455 -15.484 2.945 1 92.88 81 LYS A O 1
ATOM 657 N N . ALA A 1 82 ? -2.209 -14.07 2.789 1 92.12 82 ALA A N 1
ATOM 658 C CA . ALA A 1 82 ? -3.133 -15.141 2.416 1 92.12 82 ALA A CA 1
ATOM 659 C C . ALA A 1 82 ? -2.75 -15.758 1.072 1 92.12 82 ALA A C 1
ATOM 661 O O . ALA A 1 82 ? -2.807 -16.969 0.901 1 92.12 82 ALA A O 1
ATOM 662 N N . ALA A 1 83 ? -2.379 -14.898 0.179 1 90.88 83 ALA A N 1
ATOM 663 C CA . ALA A 1 83 ? -1.931 -15.375 -1.125 1 90.88 83 ALA A CA 1
ATOM 664 C C . ALA A 1 83 ? -0.68 -16.234 -0.991 1 90.88 83 ALA A C 1
ATOM 666 O O . ALA A 1 83 ? -0.571 -17.297 -1.63 1 90.88 83 ALA A O 1
ATOM 667 N N . ILE A 1 84 ? 0.274 -15.852 -0.147 1 94.75 84 ILE A N 1
ATOM 668 C CA . ILE A 1 84 ? 1.491 -16.625 0.092 1 94.75 84 ILE A CA 1
ATOM 669 C C . ILE A 1 84 ? 1.133 -18 0.643 1 94.75 84 ILE A C 1
ATOM 671 O O . ILE A 1 84 ? 1.688 -19.016 0.208 1 94.75 84 ILE A O 1
ATOM 675 N N . LYS A 1 85 ? 0.208 -18 1.509 1 96.06 85 LYS A N 1
ATOM 676 C CA . LYS A 1 85 ? -0.202 -19.266 2.111 1 96.06 85 LYS A CA 1
ATOM 677 C C . LYS A 1 85 ? -0.803 -20.203 1.067 1 96.06 85 LYS A C 1
ATOM 679 O O . LYS A 1 85 ? -0.544 -21.406 1.084 1 96.06 85 LYS A O 1
ATOM 684 N N . LEU A 1 86 ? -1.652 -19.625 0.19 1 94.25 86 LEU A N 1
ATOM 685 C CA . LEU A 1 86 ? -2.217 -20.406 -0.896 1 94.25 86 LEU A CA 1
ATOM 686 C C . LEU A 1 86 ? -1.114 -21 -1.768 1 94.25 86 LEU A C 1
ATOM 688 O O . LEU A 1 86 ? -1.178 -22.172 -2.146 1 94.25 86 LEU A O 1
ATOM 692 N N . LEU A 1 87 ? -0.134 -20.219 -2.061 1 96.12 87 LEU A N 1
ATOM 693 C CA . LEU A 1 87 ? 0.979 -20.672 -2.887 1 96.12 87 LEU A CA 1
ATOM 694 C C . LEU A 1 87 ? 1.78 -21.75 -2.17 1 96.12 87 LEU A C 1
ATOM 696 O O . LEU A 1 87 ? 2.264 -22.688 -2.803 1 96.12 87 LEU A O 1
ATOM 700 N N . GLU A 1 88 ? 1.961 -21.672 -0.874 1 97.25 88 GLU A N 1
ATOM 701 C CA . GLU A 1 88 ? 2.654 -22.688 -0.093 1 97.25 88 GLU A CA 1
ATOM 702 C C . GLU A 1 88 ? 1.92 -24.031 -0.154 1 97.25 88 GLU A C 1
ATOM 704 O O . GLU A 1 88 ? 2.545 -25.078 -0.29 1 97.25 88 GLU A O 1
ATOM 709 N N . GLN A 1 89 ? 0.608 -23.953 -0.099 1 96.12 89 GLN A N 1
ATOM 710 C CA . GLN A 1 89 ? -0.206 -25.156 -0.205 1 96.12 89 GLN A CA 1
ATOM 711 C C . GLN A 1 89 ? -0.08 -25.781 -1.591 1 96.12 89 GLN A C 1
ATOM 713 O O . GLN A 1 89 ? 0.039 -27 -1.716 1 96.12 89 GLN A O 1
ATOM 718 N N . GLU A 1 90 ? -0.123 -24.891 -2.58 1 96.88 90 GLU A N 1
ATOM 719 C CA . GLU A 1 90 ? 0.053 -25.359 -3.951 1 96.88 90 GLU A CA 1
ATOM 720 C C . GLU A 1 90 ? 1.421 -26.016 -4.141 1 96.88 90 GLU A C 1
ATOM 722 O O . GLU A 1 90 ? 1.527 -27.078 -4.746 1 96.88 90 GLU A O 1
ATOM 727 N N . ASP A 1 91 ? 2.443 -25.438 -3.662 1 97 91 ASP A N 1
ATOM 728 C CA . ASP A 1 91 ? 3.801 -25.969 -3.732 1 97 91 ASP A CA 1
ATOM 729 C C . ASP A 1 91 ? 3.885 -27.359 -3.096 1 97 91 ASP A C 1
ATOM 731 O O . ASP A 1 91 ? 4.461 -28.281 -3.676 1 97 91 ASP A O 1
ATOM 735 N N . THR A 1 92 ? 3.281 -27.469 -1.947 1 97.69 92 THR A N 1
ATOM 736 C CA . THR A 1 92 ? 3.266 -28.75 -1.245 1 97.69 92 THR A CA 1
ATOM 737 C C . THR A 1 92 ? 2.551 -29.812 -2.072 1 97.69 92 THR A C 1
ATOM 739 O O . THR A 1 92 ? 3.018 -30.953 -2.172 1 97.69 92 THR A O 1
ATOM 742 N N . SER A 1 93 ? 1.442 -29.406 -2.672 1 97.38 93 SER A N 1
ATOM 743 C CA . SER A 1 93 ? 0.68 -30.328 -3.51 1 97.38 93 SER A CA 1
ATOM 744 C C . SER A 1 93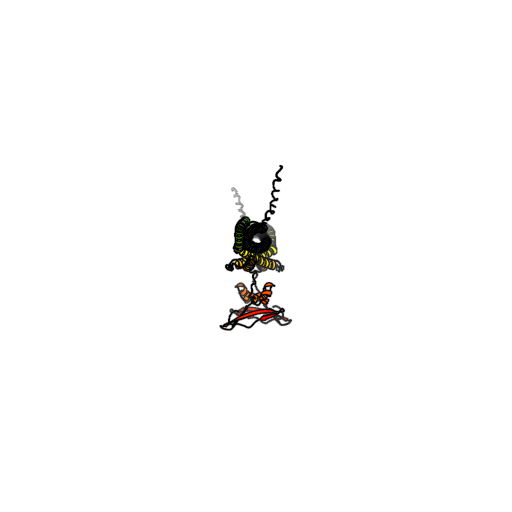 ? 1.498 -30.781 -4.711 1 97.38 93 SER A C 1
ATOM 746 O O . SER A 1 93 ? 1.489 -31.969 -5.055 1 97.38 93 SER A O 1
ATOM 748 N N . VAL A 1 94 ? 2.186 -29.844 -5.32 1 97.94 94 VAL A N 1
ATOM 749 C CA . VAL A 1 94 ? 3.018 -30.172 -6.473 1 97.94 94 VAL A CA 1
ATOM 750 C C . VAL A 1 94 ? 4.125 -31.141 -6.055 1 97.94 94 VAL A C 1
ATOM 752 O O . VAL A 1 94 ? 4.391 -32.125 -6.746 1 97.94 94 VAL A O 1
ATOM 755 N N . VAL A 1 95 ? 4.77 -30.906 -4.93 1 97.56 95 VAL A N 1
ATOM 756 C CA . VAL A 1 95 ? 5.848 -31.766 -4.438 1 97.56 95 VAL A CA 1
ATOM 757 C C . VAL A 1 95 ? 5.316 -33.156 -4.18 1 97.56 95 VAL A C 1
ATOM 759 O O . VAL A 1 95 ? 5.949 -34.156 -4.562 1 97.56 95 VAL A O 1
ATOM 762 N N . ASN A 1 96 ? 4.133 -33.281 -3.545 1 97.69 96 ASN A N 1
ATOM 763 C CA . ASN A 1 96 ? 3.521 -34.594 -3.273 1 97.69 96 ASN A CA 1
ATOM 764 C C . ASN A 1 96 ? 3.24 -35.344 -4.562 1 97.69 96 ASN A C 1
ATOM 766 O O . ASN A 1 96 ? 3.566 -36.531 -4.668 1 97.69 96 ASN A O 1
ATOM 770 N N . MET A 1 97 ? 2.678 -34.656 -5.512 1 98 97 MET A N 1
ATOM 771 C CA . MET A 1 97 ? 2.348 -35.312 -6.777 1 98 97 MET A CA 1
ATOM 772 C C . MET A 1 97 ? 3.613 -35.688 -7.535 1 98 97 MET A C 1
ATOM 774 O O . MET A 1 97 ? 3.652 -36.75 -8.188 1 98 97 MET A O 1
ATOM 778 N N . THR A 1 98 ? 4.645 -34.844 -7.488 1 98.12 98 THR A N 1
ATOM 779 C CA . THR A 1 98 ? 5.922 -35.156 -8.125 1 98.12 98 THR A CA 1
ATOM 780 C C . THR A 1 98 ? 6.527 -36.438 -7.527 1 98.12 98 THR A C 1
ATOM 782 O O . THR A 1 98 ? 6.996 -37.312 -8.258 1 98.12 98 THR A O 1
ATOM 785 N N . THR A 1 99 ? 6.43 -36.562 -6.266 1 98.06 99 THR A N 1
ATOM 786 C CA . THR A 1 99 ? 6.969 -37.75 -5.578 1 98.06 99 THR A CA 1
ATOM 787 C C . THR A 1 99 ? 6.207 -39 -5.977 1 98.06 99 THR A C 1
ATOM 789 O O . THR A 1 99 ? 6.816 -40.031 -6.254 1 98.06 99 THR A O 1
ATOM 792 N N . GLU A 1 100 ? 4.902 -38.875 -6.051 1 97.56 100 GLU A N 1
ATOM 793 C CA . GLU A 1 100 ? 4.062 -39.969 -6.477 1 97.56 100 GLU A CA 1
ATOM 794 C C . GLU A 1 100 ? 4.379 -40.406 -7.914 1 97.56 100 GLU A C 1
ATOM 796 O O . GLU A 1 100 ? 4.457 -41.594 -8.219 1 97.56 100 GLU A O 1
ATOM 801 N N . GLY A 1 101 ? 4.57 -39.375 -8.789 1 97.88 101 GLY A N 1
ATOM 802 C CA . GLY A 1 101 ? 4.887 -39.656 -10.18 1 97.88 101 GLY A CA 1
ATOM 803 C C . GLY A 1 101 ? 6.227 -40.344 -10.367 1 97.88 101 GLY A C 1
ATOM 804 O O . GLY A 1 101 ? 6.352 -41.25 -11.188 1 97.88 101 GLY A O 1
ATOM 805 N N . GLU A 1 102 ? 7.207 -39.969 -9.57 1 97.62 102 GLU A N 1
ATOM 806 C CA . GLU A 1 102 ? 8.523 -40.594 -9.633 1 97.62 102 GLU A CA 1
ATOM 807 C C . GLU A 1 102 ? 8.461 -42.062 -9.18 1 97.62 102 GLU A C 1
ATOM 809 O O . GLU A 1 102 ? 9.078 -42.938 -9.789 1 97.62 102 GLU A O 1
ATOM 814 N N . ALA A 1 103 ? 7.703 -42.344 -8.141 1 97.06 103 ALA A N 1
ATOM 815 C CA . ALA A 1 103 ? 7.527 -43.719 -7.652 1 97.06 103 ALA A CA 1
ATOM 816 C C . ALA A 1 103 ? 6.824 -44.562 -8.695 1 97.06 103 ALA A C 1
ATOM 818 O O . ALA A 1 103 ? 7.238 -45.719 -8.945 1 97.06 103 ALA A O 1
ATOM 819 N N . GLY A 1 104 ? 5.75 -43.938 -9.273 1 96.62 104 GLY A N 1
ATOM 820 C CA . GLY A 1 104 ? 5.047 -44.688 -10.32 1 96.62 104 GLY A CA 1
ATOM 821 C C . GLY A 1 104 ? 5.922 -45 -11.516 1 96.62 104 GLY A C 1
ATOM 822 O O . GLY A 1 104 ? 5.875 -46.094 -12.047 1 96.62 104 GLY A O 1
ATOM 823 N N . LYS A 1 105 ? 6.715 -44.062 -11.898 1 97 105 LYS A N 1
ATOM 824 C CA . LYS A 1 105 ? 7.633 -44.281 -13.016 1 97 105 LYS A CA 1
ATOM 825 C C . LYS A 1 105 ? 8.625 -45.406 -12.719 1 97 105 LYS A C 1
ATOM 827 O O . LYS A 1 105 ? 8.898 -46.219 -13.586 1 97 105 LYS A O 1
ATOM 832 N N . LYS A 1 106 ? 9.109 -45.469 -11.531 1 96.94 106 LYS A N 1
ATOM 833 C CA . LYS A 1 106 ? 10.055 -46.5 -11.125 1 96.94 106 LYS A CA 1
ATOM 834 C C . LYS A 1 106 ? 9.414 -47.875 -11.172 1 96.94 106 LYS A C 1
ATOM 836 O O . LYS A 1 106 ? 10.047 -48.844 -11.594 1 96.94 106 LYS A O 1
ATOM 841 N N . GLU A 1 107 ? 8.188 -47.906 -10.75 1 96.62 107 GLU A N 1
ATOM 842 C CA . GLU A 1 107 ? 7.469 -49.188 -10.789 1 96.62 107 GLU A CA 1
ATOM 843 C C . GLU A 1 107 ? 7.289 -49.688 -12.227 1 96.62 107 GLU A C 1
ATOM 845 O O . GLU A 1 107 ? 7.48 -50.844 -12.516 1 96.62 107 GLU A O 1
ATOM 850 N N . LEU A 1 108 ? 6.984 -48.75 -13.109 1 97.31 108 LEU A N 1
ATOM 851 C CA . LEU A 1 108 ? 6.844 -49.094 -14.516 1 97.31 108 LEU A CA 1
ATOM 852 C C . LEU A 1 108 ? 8.164 -49.594 -15.094 1 97.31 108 LEU A C 1
ATOM 854 O O . LEU A 1 108 ? 8.188 -50.594 -15.844 1 97.31 108 LEU A O 1
ATOM 858 N N . GLN A 1 109 ? 9.242 -49 -14.711 1 96.75 109 GLN A N 1
ATOM 859 C CA . GLN A 1 109 ? 10.562 -49.438 -15.156 1 96.75 109 GLN A CA 1
ATOM 860 C C . GLN A 1 109 ? 10.875 -50.844 -14.664 1 96.75 109 GLN A C 1
ATOM 862 O O . GLN A 1 109 ? 11.414 -51.656 -15.414 1 96.75 109 GLN A O 1
ATOM 867 N N . THR A 1 110 ? 10.492 -51.062 -13.43 1 96.38 110 THR A N 1
ATOM 868 C CA . THR A 1 110 ? 10.695 -52.406 -12.867 1 96.38 110 THR A CA 1
ATOM 869 C C . THR A 1 110 ? 9.906 -53.438 -13.648 1 96.38 110 THR A C 1
ATOM 871 O O . THR A 1 110 ? 10.406 -54.531 -13.93 1 96.38 110 THR A O 1
ATOM 874 N N . MET A 1 111 ? 8.695 -53.062 -14.039 1 95.81 111 MET A N 1
ATOM 875 C CA . MET A 1 111 ? 7.855 -54 -14.797 1 95.81 111 MET A CA 1
ATOM 876 C C . MET A 1 111 ? 8.461 -54.281 -16.172 1 95.81 111 MET A C 1
ATOM 878 O O . MET A 1 111 ? 8.383 -55.406 -16.656 1 95.81 111 MET A O 1
ATOM 882 N N . LEU A 1 112 ? 9.023 -53.312 -16.812 1 95.62 112 LEU A N 1
ATOM 883 C CA . LEU A 1 112 ? 9.703 -53.5 -18.094 1 95.62 112 LEU A CA 1
ATOM 884 C C . LEU A 1 112 ? 10.82 -54.531 -17.969 1 95.62 112 LEU A C 1
ATOM 886 O O . LEU A 1 112 ? 10.961 -55.406 -18.828 1 95.62 112 LEU A O 1
ATOM 890 N N . GLU A 1 113 ? 11.594 -54.5 -16.891 1 94.44 113 GLU A N 1
ATOM 891 C CA . GLU A 1 113 ? 12.68 -55.438 -16.641 1 94.44 113 GLU A CA 1
ATOM 892 C C . GLU A 1 113 ? 12.141 -56.844 -16.406 1 94.44 113 GLU A C 1
ATOM 894 O O . GLU A 1 113 ? 12.711 -57.812 -16.906 1 94.44 113 GLU A O 1
ATOM 899 N N . CYS A 1 114 ? 11 -56.906 -15.734 1 94.75 114 CYS A N 1
ATOM 900 C CA . CYS A 1 114 ? 10.375 -58.188 -15.477 1 94.75 114 CYS A CA 1
ATOM 901 C C . CYS A 1 114 ? 9.898 -58.844 -16.766 1 94.75 114 CYS A C 1
ATOM 903 O O . CYS A 1 114 ? 10.062 -60.031 -16.969 1 94.75 114 CYS A O 1
ATOM 905 N N . LEU A 1 115 ? 9.375 -57.969 -17.656 1 94.81 115 LEU A N 1
ATOM 906 C CA . LEU A 1 115 ? 8.867 -58.469 -18.938 1 94.81 115 LEU A CA 1
ATOM 907 C C . LEU A 1 115 ? 10.016 -58.969 -19.812 1 94.81 115 LEU A C 1
ATOM 909 O O . LEU A 1 115 ? 9.828 -59.875 -20.625 1 94.81 115 LEU A O 1
ATOM 913 N N . ASP A 1 116 ? 11.172 -58.438 -19.656 1 91.94 116 ASP A N 1
ATOM 914 C CA . ASP A 1 116 ? 12.344 -58.844 -20.422 1 91.94 116 ASP A CA 1
ATOM 915 C C . ASP A 1 116 ? 12.859 -60.188 -19.953 1 91.94 116 ASP A C 1
ATOM 917 O O . ASP A 1 116 ? 13.516 -60.906 -20.703 1 91.94 116 ASP A O 1
ATOM 921 N N . ALA A 1 117 ? 12.438 -60.562 -18.734 1 90.5 117 ALA A N 1
ATOM 922 C CA . ALA A 1 117 ? 13.055 -61.75 -18.125 1 90.5 117 ALA A CA 1
ATOM 923 C C . ALA A 1 117 ? 12.109 -62.938 -18.156 1 90.5 117 ALA A C 1
ATOM 925 O O . ALA A 1 117 ? 12.477 -64.062 -17.734 1 90.5 117 ALA A O 1
ATOM 926 N N . VAL A 1 118 ? 10.938 -62.688 -18.688 1 91.06 118 VAL A N 1
ATOM 927 C CA . VAL A 1 118 ? 9.969 -63.781 -18.625 1 91.06 118 VAL A CA 1
ATOM 928 C C . VAL A 1 118 ? 10.359 -64.875 -19.609 1 91.06 118 VAL A C 1
ATOM 930 O O . VAL A 1 118 ? 10.82 -64.562 -20.719 1 91.06 118 VAL A O 1
ATOM 933 N N . ASN A 1 119 ? 10.195 -66.188 -19.156 1 88.31 119 ASN A N 1
ATOM 934 C CA . ASN A 1 119 ? 10.648 -67.312 -19.984 1 88.31 119 ASN A CA 1
ATOM 935 C C . ASN A 1 119 ? 9.594 -68.438 -20.062 1 88.31 119 ASN A C 1
ATOM 937 O O . ASN A 1 119 ? 9.766 -69.375 -20.797 1 88.31 119 ASN A O 1
ATOM 941 N N . THR A 1 120 ? 8.523 -68.312 -19.281 1 91.12 120 THR A N 1
ATOM 942 C CA . THR A 1 120 ? 7.445 -69.312 -19.328 1 91.12 120 THR A CA 1
ATOM 943 C C . THR A 1 120 ? 6.105 -68.625 -19.609 1 91.12 120 THR A C 1
ATOM 945 O O . THR A 1 120 ? 5.965 -67.438 -19.422 1 91.12 120 THR A O 1
ATOM 948 N N . ALA A 1 121 ? 5.152 -69.438 -20.125 1 88.88 121 ALA A N 1
ATOM 949 C CA . ALA A 1 121 ? 3.818 -68.938 -20.422 1 88.88 121 ALA A CA 1
ATOM 950 C C . ALA A 1 121 ? 3.146 -68.375 -19.172 1 88.88 121 ALA A C 1
ATOM 952 O O . ALA A 1 121 ? 2.498 -67.312 -19.219 1 88.88 121 ALA A O 1
ATOM 953 N N . GLN A 1 122 ? 3.305 -69.125 -18.094 1 91.5 122 GLN A N 1
ATOM 954 C CA . GLN A 1 122 ? 2.701 -68.75 -16.828 1 91.5 122 GLN A CA 1
ATOM 955 C C . GLN A 1 122 ? 3.303 -67.438 -16.328 1 91.5 122 GLN A C 1
ATOM 957 O O . GLN A 1 122 ? 2.582 -66.562 -15.852 1 91.5 122 GLN A O 1
ATOM 962 N N . GLU A 1 123 ? 4.598 -67.25 -16.516 1 92.31 123 GLU A N 1
ATOM 963 C CA . GLU A 1 123 ? 5.289 -66 -16.109 1 92.31 123 GLU A CA 1
ATOM 964 C C . GLU A 1 123 ? 4.828 -64.812 -16.953 1 92.31 123 GLU A C 1
ATOM 966 O O . GLU A 1 123 ? 4.676 -63.719 -16.438 1 92.31 123 GLU A O 1
ATOM 971 N N . VAL A 1 124 ? 4.57 -65.062 -18.203 1 92.38 124 VAL A N 1
ATOM 972 C CA . VAL A 1 124 ? 4.125 -64 -19.109 1 92.38 124 VAL A CA 1
ATOM 973 C C . VAL A 1 124 ? 2.764 -63.469 -18.656 1 92.38 124 VAL A C 1
ATOM 975 O O . VAL A 1 124 ? 2.582 -62.25 -18.484 1 92.38 124 VAL A O 1
ATOM 978 N N . VAL A 1 125 ? 1.842 -64.375 -18.391 1 92.38 125 VAL A N 1
ATOM 979 C CA . VAL A 1 125 ? 0.48 -63.969 -18.031 1 92.38 125 VAL A CA 1
ATOM 980 C C . VAL A 1 125 ? 0.487 -63.25 -16.703 1 92.38 125 VAL A C 1
ATOM 982 O O . VAL A 1 125 ? -0.149 -62.188 -16.562 1 92.38 125 VAL A O 1
ATOM 985 N N . THR A 1 126 ? 1.284 -63.719 -15.688 1 94.12 126 THR A N 1
ATOM 986 C CA . THR A 1 126 ? 1.347 -63.125 -14.367 1 94.12 126 THR A CA 1
ATOM 987 C C . THR A 1 126 ? 1.973 -61.719 -14.445 1 94.12 126 THR A C 1
ATOM 989 O O . THR A 1 126 ? 1.447 -60.781 -13.867 1 94.12 126 THR A O 1
ATOM 992 N N . THR A 1 127 ? 3.033 -61.562 -15.211 1 94.44 127 THR A N 1
ATOM 993 C CA . THR A 1 127 ? 3.738 -60.281 -15.312 1 94.44 127 THR A CA 1
ATOM 994 C C . THR A 1 127 ? 2.9 -59.25 -16.078 1 94.44 127 THR A C 1
ATOM 996 O O . THR A 1 127 ? 2.871 -58.094 -15.711 1 94.44 127 THR A O 1
ATOM 999 N N . ILE A 1 128 ? 2.203 -59.688 -17.031 1 94.12 128 ILE A N 1
ATOM 1000 C CA . ILE A 1 128 ? 1.356 -58.781 -17.812 1 94.12 128 ILE A CA 1
ATOM 1001 C C . ILE A 1 128 ? 0.21 -58.281 -16.953 1 94.12 128 ILE A C 1
ATOM 1003 O O . ILE A 1 128 ? -0.126 -57.094 -17 1 94.12 128 ILE A O 1
ATOM 1007 N N . ASN A 1 129 ? -0.372 -59.188 -16.188 1 94.19 129 ASN A N 1
ATOM 1008 C CA . ASN A 1 129 ? -1.441 -58.781 -15.281 1 94.19 129 ASN A CA 1
ATOM 1009 C C . ASN A 1 129 ? -0.958 -57.75 -14.281 1 94.19 129 ASN A C 1
ATOM 1011 O O . ASN A 1 129 ? -1.655 -56.75 -14.016 1 94.19 129 ASN A O 1
ATOM 1015 N N . GLU A 1 130 ? 0.238 -57.906 -13.734 1 93.94 130 GLU A N 1
ATOM 1016 C CA . GLU A 1 130 ? 0.827 -56.938 -12.812 1 93.94 130 GLU A CA 1
ATOM 1017 C C . GLU A 1 130 ? 1.145 -55.625 -13.508 1 93.94 130 GLU A C 1
ATOM 1019 O O . GLU A 1 130 ? 0.868 -54.562 -12.977 1 93.94 130 GLU A O 1
ATOM 1024 N N . ALA A 1 131 ? 1.657 -55.719 -14.672 1 94.44 131 ALA A N 1
ATOM 1025 C CA . ALA A 1 131 ? 1.976 -54.531 -15.469 1 94.44 131 ALA A CA 1
ATOM 1026 C C . ALA A 1 131 ? 0.722 -53.719 -15.75 1 94.44 131 ALA A C 1
ATOM 1028 O O . ALA A 1 131 ? 0.762 -52.469 -15.727 1 94.44 131 ALA A O 1
ATOM 1029 N N . ASP A 1 132 ? -0.362 -54.375 -16.047 1 94.5 132 ASP A N 1
ATOM 1030 C CA . ASP A 1 132 ? -1.626 -53.719 -16.328 1 94.5 132 ASP A CA 1
ATOM 1031 C C . ASP A 1 132 ? -2.084 -52.875 -15.133 1 94.5 132 ASP A C 1
ATOM 1033 O O . ASP A 1 132 ? -2.604 -51.781 -15.297 1 94.5 132 ASP A O 1
ATOM 1037 N N . GLN A 1 133 ? -1.889 -53.406 -13.938 1 95.31 133 GLN A N 1
ATOM 1038 C CA . GLN A 1 133 ? -2.254 -52.688 -12.727 1 95.31 133 GLN A CA 1
ATOM 1039 C C . GLN A 1 133 ? -1.451 -51.406 -12.602 1 95.31 133 GLN A C 1
ATOM 1041 O O . GLN A 1 133 ? -2.014 -50.344 -12.328 1 95.31 133 GLN A O 1
ATOM 1046 N N . TYR A 1 134 ? -0.146 -51.5 -12.867 1 95.12 134 TYR A N 1
ATOM 1047 C CA . TYR A 1 134 ? 0.713 -50.312 -12.781 1 95.12 134 TYR A CA 1
ATOM 1048 C C . TYR A 1 134 ? 0.405 -49.312 -13.898 1 95.12 134 TYR A C 1
ATOM 1050 O O . TYR A 1 134 ? 0.521 -48.125 -13.711 1 95.12 134 TYR A O 1
ATOM 1058 N N . ASN A 1 135 ? -0.013 -49.844 -15.039 1 94.94 135 ASN A N 1
ATOM 1059 C CA . ASN A 1 135 ? -0.432 -48.969 -16.141 1 94.94 135 ASN A CA 1
ATOM 1060 C C . ASN A 1 135 ? -1.627 -48.094 -15.734 1 94.94 135 ASN A C 1
ATOM 1062 O O . ASN A 1 135 ? -1.627 -46.906 -15.961 1 94.94 135 ASN A O 1
ATOM 1066 N N . VAL A 1 136 ? -2.568 -48.688 -15.086 1 95.31 136 VAL A N 1
ATOM 1067 C CA . VAL A 1 136 ? -3.775 -48 -14.672 1 95.31 136 VAL A CA 1
ATOM 1068 C C . VAL A 1 136 ? -3.422 -46.938 -13.633 1 95.31 136 VAL A C 1
ATOM 1070 O O . VAL A 1 136 ? -3.9 -45.812 -13.703 1 95.31 136 VAL A O 1
ATOM 1073 N N . GLU A 1 137 ? -2.596 -47.281 -12.719 1 95.62 137 GLU A N 1
ATOM 1074 C CA . GLU A 1 137 ? -2.191 -46.375 -11.672 1 95.62 137 GLU A CA 1
ATOM 1075 C C . GLU A 1 137 ? -1.452 -45.156 -12.258 1 95.62 137 GLU A C 1
ATOM 1077 O O . GLU A 1 137 ? -1.677 -44.031 -11.836 1 95.62 137 GLU A O 1
ATOM 1082 N N . ALA A 1 138 ? -0.57 -45.406 -13.195 1 95.88 138 ALA A N 1
ATOM 1083 C CA . ALA A 1 138 ? 0.18 -44.344 -13.836 1 95.88 138 ALA A CA 1
ATOM 1084 C C . ALA A 1 138 ? -0.746 -43.438 -14.633 1 95.88 138 ALA A C 1
ATOM 1086 O O . ALA A 1 138 ? -0.6 -42.188 -14.602 1 95.88 138 ALA A O 1
ATOM 1087 N N . GLU A 1 139 ? -1.687 -44 -15.344 1 93.81 139 GLU A N 1
ATOM 1088 C CA . GLU A 1 139 ? -2.654 -43.219 -16.109 1 93.81 139 GLU A CA 1
ATOM 1089 C C . GLU A 1 139 ? -3.5 -42.344 -15.18 1 93.81 139 GLU A C 1
ATOM 1091 O O . GLU A 1 139 ? -3.766 -41.188 -15.492 1 93.81 139 GLU A O 1
ATOM 1096 N N . ASP A 1 140 ? -3.879 -42.938 -14.055 1 95.19 140 ASP A N 1
ATOM 1097 C CA . ASP A 1 140 ? -4.648 -42.188 -13.062 1 95.19 140 ASP A CA 1
ATOM 1098 C C . ASP A 1 140 ? -3.848 -41 -12.523 1 95.19 140 ASP A C 1
ATOM 1100 O O . ASP A 1 140 ? -4.387 -39.906 -12.352 1 95.19 140 ASP A O 1
ATOM 1104 N N . TRP A 1 141 ? -2.588 -41.281 -12.234 1 97.12 141 TRP A N 1
ATOM 1105 C CA . TRP A 1 141 ? -1.714 -40.219 -11.734 1 97.12 141 TRP A CA 1
ATOM 1106 C C . TRP A 1 141 ? -1.596 -39.094 -12.758 1 97.12 141 TRP A C 1
ATOM 1108 O O . TRP A 1 141 ? -1.69 -37.906 -12.406 1 97.12 141 TRP A O 1
ATOM 1118 N N . ILE A 1 142 ? -1.38 -39.438 -14.016 1 93.62 142 ILE A N 1
ATOM 1119 C CA . ILE A 1 142 ? -1.241 -38.438 -15.078 1 93.62 142 ILE A CA 1
ATOM 1120 C C . ILE A 1 142 ? -2.516 -37.594 -15.172 1 93.62 142 ILE A C 1
ATOM 1122 O O . ILE A 1 142 ? -2.457 -36.375 -15.227 1 93.62 142 ILE A O 1
ATOM 1126 N N . GLN A 1 143 ? -3.645 -38.281 -15.109 1 90.38 143 GLN A N 1
ATOM 1127 C CA . GLN A 1 143 ? -4.93 -37.594 -15.18 1 90.38 143 GLN A CA 1
ATOM 1128 C C . GLN A 1 143 ? -5.137 -36.688 -13.977 1 90.38 143 GLN A C 1
ATOM 1130 O O . GLN A 1 143 ? -5.582 -35.531 -14.125 1 90.38 143 GLN A O 1
ATOM 1135 N N . LYS A 1 144 ? -4.812 -37.125 -12.836 1 93.19 144 LYS A N 1
ATOM 1136 C CA . LYS A 1 144 ? -4.938 -36.344 -11.609 1 93.19 144 LYS A CA 1
ATOM 1137 C C . LYS A 1 144 ? -4.102 -35.094 -11.68 1 93.19 144 LYS A C 1
ATOM 1139 O O . LYS A 1 144 ? -4.555 -34 -11.266 1 93.19 144 LYS A O 1
ATOM 1144 N N . CYS A 1 145 ? -2.883 -35.25 -12.188 1 94.69 145 CYS A N 1
ATOM 1145 C CA . CYS A 1 145 ? -2.002 -34.094 -12.312 1 94.69 145 CYS A CA 1
ATOM 1146 C C . CYS A 1 145 ? -2.609 -33.062 -13.234 1 94.69 145 CYS A C 1
ATOM 1148 O O . CYS A 1 145 ? -2.576 -31.859 -12.938 1 94.69 145 CYS A O 1
ATOM 1150 N N . GLN A 1 146 ? -3.24 -33.438 -14.258 1 87.88 146 GLN A N 1
ATOM 1151 C CA . GLN A 1 146 ? -3.818 -32.531 -15.242 1 87.88 146 GLN A CA 1
ATOM 1152 C C . GLN A 1 146 ? -5.055 -31.844 -14.688 1 87.88 146 GLN A C 1
ATOM 1154 O O . GLN A 1 146 ? -5.332 -30.688 -15.039 1 87.88 146 GLN A O 1
ATOM 1159 N N . GLU A 1 147 ? -5.688 -32.469 -13.828 1 85.69 147 GLU A N 1
ATOM 1160 C CA . GLU A 1 147 ? -6.926 -31.906 -13.281 1 85.69 147 GLU A CA 1
ATOM 1161 C C . GLU A 1 147 ? -6.641 -30.969 -12.102 1 85.69 147 GLU A C 1
ATOM 1163 O O . GLU A 1 147 ? -7.324 -29.969 -11.922 1 85.69 147 GLU A O 1
ATOM 1168 N N . LEU A 1 148 ? -5.629 -31.312 -11.391 1 90.19 148 LEU A N 1
ATOM 1169 C CA . LEU A 1 148 ? -5.395 -30.625 -10.125 1 90.19 148 LEU A CA 1
ATOM 1170 C C . LEU A 1 148 ? -4.566 -29.359 -10.344 1 90.19 148 LEU A C 1
ATOM 1172 O O . LEU A 1 148 ? -4.672 -28.406 -9.57 1 90.19 148 LEU A O 1
ATOM 1176 N N . PHE A 1 149 ? -3.703 -29.453 -11.438 1 91.25 149 PHE A N 1
ATOM 1177 C CA . PHE A 1 149 ? -2.779 -28.344 -11.57 1 91.25 149 PHE A CA 1
ATOM 1178 C C . PHE A 1 149 ? -2.992 -27.609 -12.883 1 91.25 149 PHE A C 1
ATOM 1180 O O . PHE A 1 149 ? -3.242 -28.234 -13.914 1 91.25 149 PHE A O 1
ATOM 1187 N N . PRO A 1 150 ? -2.779 -26.234 -12.922 1 90.38 150 PRO A N 1
ATOM 1188 C CA . PRO A 1 150 ? -2.639 -25.406 -11.727 1 90.38 150 PRO A CA 1
ATOM 1189 C C . PRO A 1 150 ? -3.971 -25.156 -11.016 1 90.38 150 PRO A C 1
ATOM 1191 O O . PRO A 1 150 ? -5.031 -25.281 -11.633 1 90.38 150 PRO A O 1
ATOM 1194 N N . ASP A 1 151 ? -3.922 -24.953 -9.664 1 89.69 151 ASP A N 1
ATOM 1195 C CA . ASP A 1 151 ? -5.113 -24.406 -9.023 1 89.69 151 ASP A CA 1
ATOM 1196 C C . ASP A 1 151 ? -5.426 -23 -9.547 1 89.69 151 ASP A C 1
ATOM 1198 O O . ASP A 1 151 ? -4.707 -22.047 -9.25 1 89.69 151 ASP A O 1
ATOM 1202 N N . ILE A 1 152 ? -6.461 -22.906 -10.203 1 80.38 152 ILE A N 1
ATOM 1203 C CA . ILE A 1 152 ? -6.805 -21.688 -10.938 1 80.38 152 ILE A CA 1
ATOM 1204 C C . ILE A 1 152 ? -6.969 -20.516 -9.961 1 80.38 152 ILE A C 1
ATOM 1206 O O . ILE A 1 152 ? -6.465 -19.422 -10.203 1 80.38 152 ILE A O 1
ATOM 1210 N N . ASN A 1 153 ? -7.664 -20.75 -8.906 1 80.56 153 ASN A N 1
ATOM 1211 C CA . ASN A 1 153 ? -7.93 -19.703 -7.93 1 80.56 153 ASN A CA 1
ATOM 1212 C C . ASN A 1 153 ? -6.641 -19.188 -7.293 1 80.56 153 ASN A C 1
ATOM 1214 O O . ASN A 1 153 ? -6.461 -17.984 -7.129 1 80.56 153 ASN A O 1
ATOM 1218 N N . THR A 1 154 ? -5.754 -20.125 -6.961 1 88.12 154 THR A N 1
ATOM 1219 C CA . THR A 1 154 ? -4.488 -19.781 -6.332 1 88.12 154 THR A CA 1
ATOM 1220 C C . THR A 1 154 ? -3.629 -18.938 -7.277 1 88.12 154 THR A C 1
ATOM 1222 O O . THR A 1 154 ? -3.141 -17.875 -6.895 1 88.12 154 THR A O 1
ATOM 1225 N N . VAL A 1 155 ? -3.506 -19.391 -8.461 1 86.12 155 VAL A N 1
ATOM 1226 C CA . VAL A 1 155 ? -2.668 -18.703 -9.445 1 86.12 155 VAL A CA 1
ATOM 1227 C C . VAL A 1 155 ? -3.283 -17.359 -9.797 1 86.12 155 VAL A C 1
ATOM 1229 O O . VAL A 1 155 ? -2.598 -16.328 -9.781 1 86.12 155 VAL A O 1
ATOM 1232 N N . PHE A 1 156 ? -4.531 -17.344 -10.008 1 79.94 156 PHE A N 1
ATOM 1233 C CA . PHE A 1 156 ? -5.215 -16.109 -10.375 1 79.94 156 PHE A CA 1
ATOM 1234 C C . PHE A 1 156 ? -5.102 -15.07 -9.266 1 79.94 156 PHE A C 1
ATOM 1236 O O . PHE A 1 156 ? -4.719 -13.922 -9.516 1 79.94 156 PHE A O 1
ATOM 1243 N N . THR A 1 157 ? -5.445 -15.422 -8.094 1 80.25 157 THR A N 1
ATOM 1244 C CA . THR A 1 157 ? -5.383 -14.523 -6.945 1 80.25 157 THR A CA 1
ATOM 1245 C C . THR A 1 157 ? -3.967 -13.984 -6.75 1 80.25 157 THR A C 1
ATOM 1247 O O . THR A 1 157 ? -3.773 -12.789 -6.539 1 80.25 157 THR A O 1
ATOM 1250 N N . SER A 1 158 ? -2.992 -14.875 -6.797 1 88.12 158 SER A N 1
ATOM 1251 C CA . SER A 1 158 ? -1.597 -14.5 -6.59 1 88.12 158 SER A CA 1
ATOM 1252 C C . SER A 1 158 ? -1.143 -13.477 -7.621 1 88.12 158 SER A C 1
ATOM 1254 O O . SER A 1 158 ? -0.62 -12.414 -7.262 1 88.12 158 SER A O 1
ATOM 1256 N N . VAL A 1 159 ? -1.374 -13.75 -8.805 1 81.94 159 VAL A N 1
ATOM 1257 C CA . VAL A 1 159 ? -0.876 -12.914 -9.891 1 81.94 159 VAL A CA 1
ATOM 1258 C C . VAL A 1 159 ? -1.598 -11.562 -9.867 1 81.94 159 VAL A C 1
ATOM 1260 O O . VAL A 1 159 ? -0.965 -10.516 -9.992 1 81.94 159 VAL A O 1
ATOM 1263 N N . LYS A 1 160 ? -2.855 -11.641 -9.695 1 76.06 160 LYS A N 1
ATOM 1264 C CA . LYS A 1 160 ? -3.637 -10.406 -9.656 1 76.06 160 LYS A CA 1
ATOM 1265 C C . LYS A 1 160 ? -3.217 -9.523 -8.477 1 76.06 160 LYS A C 1
ATOM 1267 O O . LYS A 1 160 ? -3.086 -8.305 -8.625 1 76.06 160 LYS A O 1
ATOM 1272 N N . MET A 1 161 ? -3.051 -10.125 -7.383 1 82.5 161 MET A N 1
ATOM 1273 C CA . MET A 1 161 ? -2.625 -9.398 -6.195 1 82.5 161 MET A CA 1
ATOM 1274 C C . MET A 1 161 ? -1.244 -8.781 -6.398 1 82.5 161 MET A C 1
ATOM 1276 O O . MET A 1 161 ? -1.018 -7.621 -6.047 1 82.5 161 MET A O 1
ATOM 1280 N N . GLN A 1 162 ? -0.362 -9.492 -6.98 1 83.44 162 GLN A N 1
ATOM 1281 C CA . GLN A 1 162 ? 0.979 -8.984 -7.246 1 83.44 162 GLN A CA 1
ATOM 1282 C C . GLN A 1 162 ? 0.933 -7.762 -8.164 1 83.44 162 GLN A C 1
ATOM 1284 O O . GLN A 1 162 ? 1.568 -6.742 -7.879 1 83.44 162 GLN A O 1
ATOM 1289 N N . GLU A 1 163 ? 0.225 -7.926 -9.18 1 76.62 163 GLU A N 1
ATOM 1290 C CA . GLU A 1 163 ? 0.114 -6.836 -10.141 1 76.62 163 GLU A CA 1
ATOM 1291 C C . GLU A 1 163 ? -0.477 -5.586 -9.5 1 76.62 163 GLU A C 1
ATOM 1293 O O . GLU A 1 163 ? 0.033 -4.48 -9.695 1 76.62 163 GLU A O 1
ATOM 1298 N N . SER A 1 164 ? -1.524 -5.828 -8.781 1 73.56 164 SER A N 1
ATOM 1299 C CA . SER A 1 164 ? -2.197 -4.707 -8.125 1 73.56 164 SER A CA 1
ATOM 1300 C C . SER A 1 164 ? -1.271 -4.004 -7.141 1 73.56 164 SER A C 1
ATOM 1302 O O . SER A 1 164 ? -1.188 -2.773 -7.129 1 73.56 164 SER A O 1
ATOM 1304 N N . ILE A 1 165 ? -0.586 -4.793 -6.375 1 80.12 165 ILE A N 1
ATOM 1305 C CA . ILE A 1 165 ? 0.304 -4.227 -5.367 1 80.12 165 ILE A CA 1
ATOM 1306 C C . ILE A 1 165 ? 1.477 -3.527 -6.047 1 80.12 165 ILE A C 1
ATOM 1308 O O . ILE A 1 165 ? 1.858 -2.422 -5.656 1 80.12 165 ILE A O 1
ATOM 1312 N N . LYS A 1 166 ? 2.041 -4.125 -7.031 1 76.56 166 LYS A N 1
ATOM 1313 C CA . LYS A 1 166 ? 3.158 -3.529 -7.762 1 76.56 166 LYS A CA 1
ATOM 1314 C C . LYS A 1 166 ? 2.771 -2.176 -8.352 1 76.56 166 LYS A C 1
ATOM 1316 O O . LYS A 1 166 ? 3.527 -1.209 -8.25 1 76.56 166 LYS A O 1
ATOM 1321 N N . LYS A 1 167 ? 1.659 -2.131 -8.961 1 68.25 167 LYS A N 1
ATOM 1322 C CA . LYS A 1 167 ? 1.171 -0.884 -9.547 1 68.25 167 LYS A CA 1
ATOM 1323 C C . LYS A 1 167 ? 0.969 0.18 -8.469 1 68.25 167 LYS A C 1
ATOM 1325 O O . LYS A 1 167 ? 1.353 1.338 -8.656 1 68.25 167 LYS A O 1
ATOM 1330 N N . ALA A 1 168 ? 0.335 -0.249 -7.461 1 71.44 168 ALA A N 1
ATOM 1331 C CA . ALA A 1 168 ? 0.095 0.665 -6.348 1 71.44 168 ALA A CA 1
ATOM 1332 C C . ALA A 1 168 ? 1.407 1.218 -5.797 1 71.44 168 ALA A C 1
ATOM 1334 O O . ALA A 1 168 ? 1.545 2.428 -5.602 1 71.44 168 ALA A O 1
ATOM 1335 N N . LEU A 1 169 ? 2.396 0.373 -5.605 1 74.94 169 LEU A N 1
ATOM 1336 C CA . LEU A 1 169 ? 3.686 0.757 -5.039 1 74.94 169 LEU A CA 1
ATOM 1337 C C . LEU A 1 169 ? 4.461 1.645 -6.008 1 74.94 169 LEU A C 1
ATOM 1339 O O . LEU A 1 169 ? 5.172 2.559 -5.586 1 74.94 169 LEU A O 1
ATOM 1343 N N . HIS A 1 170 ? 4.348 1.352 -7.234 1 69.25 170 HIS A N 1
ATOM 1344 C CA . HIS A 1 170 ? 5.012 2.176 -8.234 1 69.25 170 HIS A CA 1
ATOM 1345 C C . HIS A 1 170 ? 4.484 3.607 -8.211 1 69.25 170 HIS A C 1
ATOM 1347 O O . HIS A 1 170 ? 5.266 4.559 -8.289 1 69.25 170 HIS A O 1
ATOM 1353 N N . ILE A 1 171 ? 3.213 3.76 -8.039 1 58.12 171 ILE A N 1
ATOM 1354 C CA . ILE A 1 171 ? 2.596 5.078 -7.949 1 58.12 171 ILE A CA 1
ATOM 1355 C C . ILE A 1 171 ? 3.133 5.816 -6.727 1 58.12 171 ILE A C 1
ATOM 1357 O O . ILE A 1 171 ? 3.42 7.016 -6.793 1 58.12 171 ILE A O 1
ATOM 1361 N N . MET A 1 172 ? 3.365 5.176 -5.66 1 64.44 172 MET A N 1
ATOM 1362 C CA . MET A 1 172 ? 3.828 5.773 -4.41 1 64.44 172 MET A CA 1
ATOM 1363 C C . MET A 1 172 ? 5.27 6.254 -4.535 1 64.44 172 MET A C 1
ATOM 1365 O O . MET A 1 172 ? 5.613 7.332 -4.051 1 64.44 172 MET A O 1
ATOM 1369 N N . THR A 1 173 ? 6.172 5.41 -5.074 1 60.06 173 THR A N 1
ATOM 1370 C CA . THR A 1 173 ? 7.586 5.75 -5.188 1 60.06 173 THR A CA 1
ATOM 1371 C C . THR A 1 173 ? 7.785 6.922 -6.141 1 60.06 173 THR A C 1
ATOM 1373 O O . THR A 1 173 ? 8.617 7.793 -5.895 1 60.06 173 THR A O 1
ATOM 1376 N N . THR A 1 174 ? 7.074 6.926 -7.18 1 53.5 174 THR A N 1
ATOM 1377 C CA . THR A 1 174 ? 7.219 7.996 -8.156 1 53.5 174 THR A CA 1
ATOM 1378 C C . THR A 1 174 ? 6.727 9.32 -7.59 1 53.5 174 THR A C 1
ATOM 1380 O O . THR A 1 174 ? 7.32 10.367 -7.844 1 53.5 174 THR A O 1
ATOM 1383 N N . GLU A 1 175 ? 5.797 9.328 -6.84 1 49.84 175 GLU A N 1
ATOM 1384 C CA . GLU A 1 175 ? 5.227 10.555 -6.293 1 49.84 175 GLU A CA 1
ATOM 1385 C C . GLU A 1 175 ? 6.027 11.047 -5.09 1 49.84 175 GLU A C 1
ATOM 1387 O O . GLU A 1 175 ? 6.172 12.258 -4.887 1 49.84 175 GLU A O 1
ATOM 1392 N N . THR A 1 176 ? 6.445 10.148 -4.168 1 51.09 176 THR A N 1
ATOM 1393 C CA . THR A 1 176 ? 7.211 10.57 -2.998 1 51.09 176 THR A CA 1
ATOM 1394 C C . THR A 1 176 ? 8.594 11.078 -3.41 1 51.09 176 THR A C 1
ATOM 1396 O O . THR A 1 176 ? 9.18 11.914 -2.725 1 51.09 176 THR A O 1
ATOM 1399 N N . GLY A 1 177 ? 9.336 10.43 -4.34 1 45.28 177 GLY A N 1
ATOM 1400 C CA . GLY A 1 177 ? 10.617 10.93 -4.816 1 45.28 177 GLY A CA 1
ATOM 1401 C C . GLY A 1 177 ? 10.508 12.281 -5.492 1 45.28 177 GLY A C 1
ATOM 1402 O O . GLY A 1 177 ? 11.492 13.023 -5.562 1 45.28 177 GLY A O 1
ATOM 1403 N N . ALA A 1 178 ? 9.695 12.469 -6.25 1 38.53 178 ALA A N 1
ATOM 1404 C CA . ALA A 1 178 ? 9.656 13.734 -6.977 1 38.53 178 ALA A CA 1
ATOM 1405 C C . ALA A 1 178 ? 9.812 14.922 -6.027 1 38.53 178 ALA A C 1
ATOM 1407 O O . ALA A 1 178 ? 9.758 14.758 -4.805 1 38.53 178 ALA A O 1
ATOM 1408 N N . THR A 1 179 ? 8.984 16.188 -5.992 1 38.34 179 THR A N 1
ATOM 1409 C CA . THR A 1 179 ? 9.141 17.641 -5.945 1 38.34 179 THR A CA 1
ATOM 1410 C C . THR A 1 179 ? 9.164 18.141 -4.504 1 38.34 179 THR A C 1
ATOM 1412 O O . THR A 1 179 ? 8.117 18.266 -3.869 1 38.34 179 THR A O 1
ATOM 1415 N N . ALA A 1 180 ? 9.938 17.516 -3.676 1 42.97 180 ALA A N 1
ATOM 1416 C CA . ALA A 1 180 ? 10.062 18.359 -2.488 1 42.97 180 ALA A CA 1
ATOM 1417 C C . ALA A 1 180 ? 10.367 19.812 -2.875 1 42.97 180 ALA A C 1
ATOM 1419 O O . ALA A 1 180 ? 11.523 20.172 -3.088 1 42.97 180 ALA A O 1
ATOM 1420 N N . VAL A 1 181 ? 9.727 20.391 -3.818 1 40.75 181 VAL A N 1
ATOM 1421 C CA . VAL A 1 181 ? 10 21.812 -3.926 1 40.75 181 VAL A CA 1
ATOM 1422 C C . VAL A 1 181 ? 9.969 22.453 -2.539 1 40.75 181 VAL A C 1
ATOM 1424 O O . VAL A 1 181 ? 9.023 22.25 -1.775 1 40.75 181 VAL A O 1
ATOM 1427 N N . PRO A 1 182 ? 11.133 22.906 -2.24 1 46.38 182 PRO A N 1
ATOM 1428 C CA . PRO A 1 182 ? 11.164 23.625 -0.957 1 46.38 182 PRO A CA 1
ATOM 1429 C C . PRO A 1 182 ? 10.031 24.625 -0.815 1 46.38 182 PRO A C 1
ATOM 1431 O O . PRO A 1 182 ? 9.812 25.453 -1.713 1 46.38 182 PRO A O 1
ATOM 1434 N N . ILE A 1 183 ? 8.938 24.25 -0.157 1 50.06 183 ILE A N 1
ATOM 1435 C CA . ILE A 1 183 ? 7.879 25.203 0.141 1 50.06 183 ILE A CA 1
ATOM 1436 C C . ILE A 1 183 ? 8.453 26.406 0.899 1 50.06 183 ILE A C 1
ATOM 1438 O O . ILE A 1 183 ? 8.961 26.25 2.014 1 50.06 183 ILE A O 1
ATOM 1442 N N . LEU A 1 184 ? 8.961 27.438 0.094 1 50.25 184 LEU A N 1
ATOM 1443 C CA . LEU A 1 184 ? 9.406 28.656 0.764 1 50.25 184 LEU A CA 1
ATOM 1444 C C . LEU A 1 184 ? 8.227 29.422 1.348 1 50.25 184 LEU A C 1
ATOM 1446 O O . LEU A 1 184 ? 7.293 29.781 0.623 1 50.25 184 LEU A O 1
ATOM 1450 N N . LEU A 1 185 ? 7.965 29.281 2.604 1 57.03 185 LEU A N 1
ATOM 1451 C CA . LEU A 1 185 ? 6.961 30.078 3.289 1 57.03 185 LEU A CA 1
ATOM 1452 C C . LEU A 1 185 ? 7.453 31.516 3.502 1 57.03 185 LEU A C 1
ATOM 1454 O O . LEU A 1 185 ? 8.25 31.766 4.406 1 57.03 185 LEU A O 1
ATOM 1458 N N . GLU A 1 186 ? 8.086 32.094 2.393 1 47.78 186 GLU A N 1
ATOM 1459 C CA . GLU A 1 186 ? 8.812 33.344 2.516 1 47.78 186 GLU A CA 1
ATOM 1460 C C . GLU A 1 186 ? 8.016 34.344 3.336 1 47.78 186 GLU A C 1
ATOM 1462 O O . GLU A 1 186 ? 8.594 35.25 3.945 1 47.78 186 GLU A O 1
ATOM 1467 N N . ASP A 1 187 ? 6.621 34.469 3.172 1 52.75 187 ASP A N 1
ATOM 1468 C CA . ASP A 1 187 ? 6.023 35.75 3.572 1 52.75 187 ASP A CA 1
ATOM 1469 C C . ASP A 1 187 ? 5.703 35.75 5.062 1 52.75 187 ASP A C 1
ATOM 1471 O O . ASP A 1 187 ? 4.895 34.969 5.535 1 52.75 187 ASP A O 1
ATOM 1475 N N . SER A 1 188 ? 6.461 36.438 5.836 1 58.56 188 SER A N 1
ATOM 1476 C CA . SER A 1 188 ? 6.328 36.688 7.27 1 58.56 188 SER A CA 1
ATOM 1477 C C . SER A 1 188 ? 4.93 37.188 7.617 1 58.56 188 SER A C 1
ATOM 1479 O O . SER A 1 188 ? 4.5 37.094 8.766 1 58.56 188 SER A O 1
ATOM 1481 N N . GLY A 1 189 ? 4.148 37.562 6.637 1 66.38 189 GLY A N 1
ATOM 1482 C CA . GLY A 1 189 ? 2.846 38.125 6.938 1 66.38 189 GLY A CA 1
ATOM 1483 C C . GLY A 1 189 ? 1.705 37.156 6.773 1 66.38 189 GLY A C 1
ATOM 1484 O O . GLY A 1 189 ? 0.549 37.469 7.047 1 66.38 189 GLY A O 1
ATOM 1485 N N . SER A 1 190 ? 2.047 35.938 6.516 1 78.12 190 SER A N 1
ATOM 1486 C CA . SER A 1 190 ? 0.965 34.969 6.273 1 78.12 190 SER A CA 1
ATOM 1487 C C . SER A 1 190 ? 0.473 34.344 7.578 1 78.12 190 SER A C 1
ATOM 1489 O O . SER A 1 190 ? 1.26 34.125 8.5 1 78.12 190 SER A O 1
ATOM 1491 N N . THR A 1 191 ? -0.858 34.25 7.566 1 85.5 191 THR A N 1
ATOM 1492 C CA . THR A 1 191 ? -1.433 33.562 8.719 1 85.5 191 THR A CA 1
ATOM 1493 C C . THR A 1 191 ? -1.049 32.094 8.727 1 85.5 191 THR A C 1
ATOM 1495 O O . THR A 1 191 ? -0.572 31.562 7.719 1 85.5 191 THR A O 1
ATOM 1498 N N . ILE A 1 192 ? -1.197 31.484 9.781 1 89.56 192 ILE A N 1
ATOM 1499 C CA . ILE A 1 192 ? -0.899 30.062 9.953 1 89.56 192 ILE A CA 1
ATOM 1500 C C . ILE A 1 192 ? -1.684 29.25 8.93 1 89.56 192 ILE A C 1
ATOM 1502 O O . ILE A 1 192 ? -1.119 28.391 8.25 1 89.56 192 ILE A O 1
ATOM 1506 N N . MET A 1 193 ? -2.984 29.516 8.781 1 87.62 193 MET A N 1
ATOM 1507 C CA . MET A 1 193 ? -3.834 28.734 7.887 1 87.62 193 MET A CA 1
ATOM 1508 C C . MET A 1 193 ? -3.484 29.016 6.426 1 87.62 193 MET A C 1
ATOM 1510 O O . MET A 1 193 ? -3.574 28.125 5.582 1 87.62 193 MET A O 1
ATOM 1514 N N . GLU A 1 194 ? -3.074 30.219 6.113 1 82 194 GLU A N 1
ATOM 1515 C CA . GLU A 1 194 ? -2.617 30.531 4.762 1 82 194 GLU A CA 1
ATOM 1516 C C . GLU A 1 194 ? -1.368 29.719 4.406 1 82 194 GLU A C 1
ATOM 1518 O O . GLU A 1 194 ? -1.233 29.234 3.283 1 82 194 GLU A O 1
ATOM 1523 N N . LYS A 1 195 ? -0.459 29.594 5.32 1 82.25 195 LYS A N 1
ATOM 1524 C CA . LYS A 1 195 ? 0.733 28.766 5.129 1 82.25 195 LYS A CA 1
ATOM 1525 C C . LYS A 1 195 ? 0.364 27.312 4.887 1 82.25 195 LYS A C 1
ATOM 1527 O O . LYS A 1 195 ? 0.932 26.656 4.008 1 82.25 195 LYS A O 1
ATOM 1532 N N . VAL A 1 196 ? -0.573 26.781 5.719 1 86.25 196 VAL A N 1
ATOM 1533 C CA . VAL A 1 196 ? -1.051 25.406 5.574 1 86.25 196 VAL A CA 1
ATOM 1534 C C . VAL A 1 196 ? -1.6 25.203 4.164 1 86.25 196 VAL A C 1
ATOM 1536 O O . VAL A 1 196 ? -1.287 24.203 3.51 1 86.25 196 VAL A O 1
ATOM 1539 N N . GLU A 1 197 ? -2.363 26.062 3.736 1 78 197 GLU A N 1
ATOM 1540 C CA . GLU A 1 197 ? -2.973 25.969 2.412 1 78 197 GLU A CA 1
ATOM 1541 C C . GLU A 1 197 ? -1.913 25.984 1.315 1 78 197 GLU A C 1
ATOM 1543 O O . GLU A 1 197 ? -2.047 25.281 0.312 1 78 197 GLU A O 1
ATOM 1548 N N . ARG A 1 198 ? -0.895 26.703 1.501 1 73.75 198 ARG A N 1
ATOM 1549 C CA . ARG A 1 198 ? 0.196 26.766 0.533 1 73.75 198 ARG A CA 1
ATOM 1550 C C . ARG A 1 198 ? 0.941 25.438 0.453 1 73.75 198 ARG A C 1
ATOM 1552 O O . ARG A 1 198 ? 1.297 24.984 -0.636 1 73.75 198 ARG A O 1
ATOM 1559 N N . ILE A 1 199 ? 1.225 24.906 1.644 1 75.25 199 ILE A N 1
ATOM 1560 C CA . ILE A 1 199 ? 1.97 23.641 1.698 1 75.25 199 ILE A CA 1
ATOM 1561 C C . ILE A 1 199 ? 1.138 22.531 1.083 1 75.25 199 ILE A C 1
ATOM 1563 O O . ILE A 1 199 ? 1.662 21.688 0.344 1 75.25 199 ILE A O 1
ATOM 1567 N N . THR A 1 200 ? -0.057 22.359 1.561 1 73.69 200 THR A N 1
ATOM 1568 C CA . THR A 1 200 ? -0.917 21.25 1.143 1 73.69 200 THR A CA 1
ATOM 1569 C C . THR A 1 200 ? -1.366 21.438 -0.304 1 73.69 200 THR A C 1
ATOM 1571 O O . THR A 1 200 ? -1.878 20.5 -0.924 1 73.69 200 THR A O 1
ATOM 1574 N N . GLY A 1 201 ? -0.64 22.312 -0.797 1 57.94 201 GLY A N 1
ATOM 1575 C CA . GLY A 1 201 ? -1.078 22.594 -2.154 1 57.94 201 GLY A CA 1
ATOM 1576 C C . GLY A 1 201 ? -2.57 22.859 -2.258 1 57.94 201 GLY A C 1
ATOM 1577 O O . GLY A 1 201 ? -3.141 22.797 -3.35 1 57.94 201 GLY A O 1
ATOM 1578 N N . GLU A 1 202 ? -3.143 22.469 -1.149 1 45.88 202 GLU A N 1
ATOM 1579 C CA . GLU A 1 202 ? -4.539 22.891 -1.162 1 45.88 202 GLU A CA 1
ATOM 1580 C C . GLU A 1 202 ? -4.664 24.359 -1.522 1 45.88 202 GLU A C 1
ATOM 1582 O O . GLU A 1 202 ? -5.707 24.984 -1.282 1 45.88 202 GLU A O 1
ATOM 1587 N N . ILE A 1 203 ? -3.459 24.906 -1.525 1 35.47 203 ILE A N 1
ATOM 1588 C CA . ILE A 1 203 ? -3.713 26.219 -2.123 1 35.47 203 ILE A CA 1
ATOM 1589 C C . ILE A 1 203 ? -4.762 26.078 -3.223 1 35.47 203 ILE A C 1
ATOM 1591 O O . ILE A 1 203 ? -4.777 25.094 -3.963 1 35.47 203 ILE A O 1
ATOM 1595 N N . PRO A 1 204 ? -5.508 26.984 -3.529 1 33.03 204 PRO A N 1
ATOM 1596 C CA . PRO A 1 204 ? -6.195 26.969 -4.824 1 33.03 204 PRO A CA 1
ATOM 1597 C C . PRO A 1 204 ? -5.289 26.5 -5.965 1 33.03 204 PRO A C 1
ATOM 1599 O O . PRO A 1 204 ? -4.102 26.828 -5.984 1 33.03 204 PRO A O 1
ATOM 1602 N N . LEU A 1 205 ? -5.387 25.328 -6.785 1 32.72 205 LEU A N 1
ATOM 1603 C CA . LEU A 1 205 ? -5.281 25.031 -8.211 1 32.72 205 LEU A CA 1
ATOM 1604 C C . LEU A 1 205 ? -5.074 26.297 -9.023 1 32.72 205 LEU A C 1
ATOM 1606 O O . LEU A 1 205 ? -6.039 26.906 -9.477 1 32.72 205 LEU A O 1
ATOM 1610 N N . LYS A 1 206 ? -4.551 27.281 -8.922 1 31.11 206 LYS A N 1
ATOM 1611 C CA . LYS A 1 206 ? -4.578 28.047 -10.156 1 31.11 206 LYS A CA 1
ATOM 1612 C C . LYS A 1 206 ? -4.027 27.234 -11.328 1 31.11 206 LYS A C 1
ATOM 1614 O O . LYS A 1 206 ? -4.652 27.156 -12.383 1 31.11 206 LYS A O 1
ATOM 1619 N N . LYS A 1 207 ? -2.885 27.062 -12.086 1 31.05 207 LYS A N 1
ATOM 1620 C CA . LYS A 1 207 ? -2.973 26.906 -13.531 1 31.05 207 LYS A CA 1
ATOM 1621 C C . LYS A 1 207 ? -3.396 25.484 -13.906 1 31.05 207 LYS A C 1
ATOM 1623 O O . LYS A 1 207 ? -2.76 24.516 -13.492 1 31.05 207 LYS A O 1
ATOM 1628 N N . LEU A 1 208 ? -4.805 25.25 -14.141 1 35.56 208 LEU A N 1
ATOM 1629 C CA . LEU A 1 208 ? -5.555 24.234 -14.867 1 35.56 208 LEU A CA 1
ATOM 1630 C C . LEU A 1 208 ? -4.84 23.844 -16.156 1 35.56 208 LEU A C 1
ATOM 1632 O O . LEU A 1 208 ? -4.434 24.719 -16.938 1 35.56 208 LEU A O 1
ATOM 1636 N N . THR A 1 209 ? -4.25 22.938 -16.25 1 35.88 209 THR A N 1
ATOM 1637 C CA . THR A 1 209 ? -3.809 22.594 -17.594 1 35.88 209 THR A CA 1
ATOM 1638 C C . THR A 1 209 ? -4.957 22 -18.406 1 35.88 209 THR A C 1
ATOM 1640 O O . THR A 1 209 ? -6.008 21.672 -17.859 1 35.88 209 THR A O 1
ATOM 1643 N N . VAL A 1 210 ? -5.016 21.938 -19.656 1 34.72 210 VAL A N 1
ATOM 1644 C CA . VAL A 1 210 ? -6.043 21.359 -20.516 1 34.72 210 VAL A CA 1
ATOM 1645 C C . VAL A 1 210 ? -6.457 19.984 -19.969 1 34.72 210 VAL A C 1
ATOM 1647 O O . VAL A 1 210 ? -7.641 19.641 -19.953 1 34.72 210 VAL A O 1
ATOM 1650 N N . ASP A 1 211 ? -5.664 19.25 -19.469 1 37.81 211 ASP A N 1
ATOM 1651 C CA . ASP A 1 211 ? -5.891 17.875 -19.062 1 37.81 211 ASP A CA 1
ATOM 1652 C C . ASP A 1 211 ? -6.625 17.812 -17.719 1 37.81 211 ASP A C 1
ATOM 1654 O O . ASP A 1 211 ? -7.465 16.938 -17.5 1 37.81 211 ASP A O 1
ATOM 1658 N N . HIS A 1 212 ? -6.566 18.953 -16.844 1 39.84 212 HIS A N 1
ATOM 1659 C CA . HIS A 1 212 ? -7.359 19.125 -15.633 1 39.84 212 HIS A CA 1
ATOM 1660 C C . HIS A 1 212 ? -8.781 19.562 -15.961 1 39.84 212 HIS A C 1
ATOM 1662 O O . HIS A 1 212 ? -9.711 19.281 -15.211 1 39.84 212 HIS A O 1
ATOM 1668 N N . LEU A 1 213 ? -9 20.312 -16.922 1 38.44 213 LEU A N 1
ATOM 1669 C CA . LEU A 1 213 ? -10.25 20.828 -17.469 1 38.44 213 LEU A CA 1
ATOM 1670 C C . LEU A 1 213 ? -11.117 19.688 -18.016 1 38.44 213 LEU A C 1
ATOM 1672 O O . LEU A 1 213 ? -12.344 19.828 -18.078 1 38.44 213 LEU A O 1
ATOM 1676 N N . ARG A 1 214 ? -10.711 18.719 -18.375 1 39.41 214 ARG A N 1
ATOM 1677 C CA . ARG A 1 214 ? -11.5 17.609 -18.906 1 39.41 214 ARG A CA 1
ATOM 1678 C C . ARG A 1 214 ? -12.367 16.984 -17.812 1 39.41 214 ARG A C 1
ATOM 1680 O O . ARG A 1 214 ? -13.5 16.562 -18.078 1 39.41 214 ARG A O 1
ATOM 1687 N N . GLY A 1 215 ? -11.969 16.828 -16.484 1 42.06 215 GLY A N 1
ATOM 1688 C CA . GLY A 1 215 ? -12.734 16.375 -15.328 1 42.06 215 GLY A CA 1
ATOM 1689 C C . GLY A 1 215 ? -12.922 17.453 -14.273 1 42.06 215 GLY A C 1
ATOM 1690 O O . GLY A 1 215 ? -12.562 17.25 -13.109 1 42.06 215 GLY A O 1
ATOM 1691 N N . MET A 1 216 ? -13.289 18.75 -14.531 1 42.28 216 MET A N 1
ATOM 1692 C CA . MET A 1 216 ? -13.234 20.016 -13.812 1 42.28 216 MET A CA 1
ATOM 1693 C C . MET A 1 216 ? -13.992 19.922 -12.492 1 42.28 216 MET A C 1
ATOM 1695 O O . MET A 1 216 ? -15.18 19.594 -12.477 1 42.28 216 MET A O 1
ATOM 1699 N N . SER A 1 217 ? -13.477 19.828 -11.508 1 41.72 217 SER A N 1
ATOM 1700 C CA . SER A 1 217 ? -14.156 20.016 -10.234 1 41.72 217 SER A CA 1
ATOM 1701 C C . SER A 1 217 ? -14.391 21.5 -9.945 1 41.72 217 SER A C 1
ATOM 1703 O O . SER A 1 217 ? -13.82 22.359 -10.609 1 41.72 217 SER A O 1
ATOM 1705 N N . LYS A 1 218 ? -15.141 21.984 -8.953 1 47.91 218 LYS A N 1
ATOM 1706 C CA . LYS A 1 218 ? -15.508 23.344 -8.594 1 47.91 218 LYS A CA 1
ATOM 1707 C C . LYS A 1 218 ? -14.281 24.203 -8.289 1 47.91 218 LYS A C 1
ATOM 1709 O O . LYS A 1 218 ? -14.234 25.375 -8.625 1 47.91 218 LYS A O 1
ATOM 1714 N N . ALA A 1 219 ? -13.305 23.75 -7.828 1 44.28 219 ALA A N 1
ATOM 1715 C CA . ALA A 1 219 ? -12.102 24.516 -7.512 1 44.28 219 ALA A CA 1
ATOM 1716 C C . ALA A 1 219 ? -11.359 24.922 -8.781 1 44.28 219 ALA A C 1
ATOM 1718 O O . ALA A 1 219 ? -10.922 26.062 -8.906 1 44.28 219 ALA A O 1
ATOM 1719 N N . VAL A 1 220 ? -11.336 24.125 -9.742 1 46.84 220 VAL A N 1
ATOM 1720 C CA . VAL A 1 220 ? -10.711 24.453 -11.023 1 46.84 220 VAL A CA 1
ATOM 1721 C C . VAL A 1 220 ? -11.523 25.531 -11.734 1 46.84 220 VAL A C 1
ATOM 1723 O O . VAL A 1 220 ? -10.961 26.469 -12.305 1 46.84 220 VAL A O 1
ATOM 1726 N N . LYS A 1 221 ? -12.734 25.344 -11.508 1 53.72 221 LYS A N 1
ATOM 1727 C CA . LYS A 1 221 ? -13.625 26.344 -12.094 1 53.72 221 LYS A CA 1
ATOM 1728 C C . LYS A 1 221 ? -13.32 27.734 -11.547 1 53.72 221 LYS A C 1
ATOM 1730 O O . LYS A 1 221 ? -13.234 28.703 -12.305 1 53.72 221 LYS A O 1
ATOM 1735 N N . ARG A 1 222 ? -13.062 27.891 -10.383 1 51.16 222 ARG A N 1
ATOM 1736 C CA . ARG A 1 222 ? -12.781 29.172 -9.766 1 51.16 222 ARG A CA 1
ATOM 1737 C C . ARG A 1 222 ? -11.422 29.703 -10.211 1 51.16 222 ARG A C 1
ATOM 1739 O O . ARG A 1 222 ? -11.281 30.906 -10.469 1 51.16 222 ARG A O 1
ATOM 1746 N N . LEU A 1 223 ? -10.516 28.859 -10.445 1 47.94 223 LEU A N 1
ATOM 1747 C CA . LEU A 1 223 ? -9.211 29.266 -10.961 1 47.94 223 LEU A CA 1
ATOM 1748 C C . LEU A 1 223 ? -9.328 29.766 -12.391 1 47.94 223 LEU A C 1
ATOM 1750 O O . LEU A 1 223 ? -8.695 30.766 -12.75 1 47.94 223 LEU A O 1
ATOM 1754 N N . VAL A 1 224 ? -10.078 29.078 -13.031 1 54.19 224 VAL A N 1
ATOM 1755 C CA . VAL A 1 224 ? -10.297 29.484 -14.414 1 54.19 224 VAL A CA 1
ATOM 1756 C C . VAL A 1 224 ? -11.023 30.812 -14.461 1 54.19 224 VAL A C 1
ATOM 1758 O O . VAL A 1 224 ? -10.664 31.703 -15.242 1 54.19 224 VAL A O 1
ATOM 1761 N N . GLU A 1 225 ? -11.875 30.859 -13.477 1 57.91 225 GLU A N 1
ATOM 1762 C CA . GLU A 1 225 ? -12.664 32.094 -13.406 1 57.91 225 GLU A CA 1
ATOM 1763 C C . GLU A 1 225 ? -11.805 33.281 -12.945 1 57.91 225 GLU A C 1
ATOM 1765 O O . GLU A 1 225 ? -12.023 34.406 -13.375 1 57.91 225 GLU A O 1
ATOM 1770 N N . ALA A 1 226 ? -10.82 32.969 -12.227 1 52.38 226 ALA A N 1
ATOM 1771 C CA . ALA A 1 226 ? -9.93 34 -11.711 1 52.38 226 ALA A CA 1
ATOM 1772 C C . ALA A 1 226 ? -8.773 34.25 -12.68 1 52.38 226 ALA A C 1
ATOM 1774 O O . ALA A 1 226 ? -7.914 35.094 -12.414 1 52.38 226 ALA A O 1
ATOM 1775 N N . GLY A 1 227 ? -8.68 33.625 -13.766 1 52.62 227 GLY A N 1
ATOM 1776 C CA . GLY A 1 227 ? -7.684 33.844 -14.797 1 52.62 227 GLY A CA 1
ATOM 1777 C C . GLY A 1 227 ? -6.324 33.281 -14.445 1 52.62 227 GLY A C 1
ATOM 1778 O O . GLY A 1 227 ? -5.297 33.719 -14.945 1 52.62 227 GLY A O 1
ATOM 1779 N N . LEU A 1 228 ? -6.164 32.438 -13.703 1 50.44 228 LEU A N 1
ATOM 1780 C CA . LEU A 1 228 ? -4.883 31.938 -13.211 1 50.44 228 LEU A CA 1
ATOM 1781 C C . LEU A 1 228 ? -4.473 30.656 -13.945 1 50.44 228 LEU A C 1
ATOM 1783 O O . LEU A 1 228 ? -3.5 30.016 -13.57 1 50.44 228 LEU A O 1
ATOM 1787 N N . VAL A 1 229 ? -5.09 30.203 -14.844 1 49.56 229 VAL A N 1
ATOM 1788 C CA . VAL A 1 229 ? -4.738 29.078 -15.719 1 49.56 229 VAL A CA 1
ATOM 1789 C C . VAL A 1 229 ? -4.086 29.609 -16.984 1 49.56 229 VAL A C 1
ATOM 1791 O O . VAL A 1 229 ? -4.633 30.5 -17.656 1 49.56 229 VAL A O 1
ATOM 1794 N N . LEU A 1 230 ? -2.721 29.047 -17.172 1 49.94 230 LEU A N 1
ATOM 1795 C CA . LEU A 1 230 ? -1.981 29.438 -18.375 1 49.94 230 LEU A CA 1
ATOM 1796 C C . LEU A 1 230 ? -1.903 28.281 -19.359 1 49.94 230 LEU A C 1
ATOM 1798 O O . LEU A 1 230 ? -1.689 27.141 -18.969 1 49.94 230 LEU A O 1
ATOM 1802 N N . GLY A 1 231 ? -2.285 28.453 -20.562 1 47.53 231 GLY A N 1
ATOM 1803 C CA . GLY A 1 231 ? -1.987 27.609 -21.719 1 47.53 231 GLY A CA 1
ATOM 1804 C C . GLY A 1 231 ? -0.657 27.938 -22.359 1 47.53 231 GLY A C 1
ATOM 1805 O O . GLY A 1 231 ? -0.259 29.094 -22.422 1 47.53 231 GLY A O 1
ATOM 1806 N N . VAL A 1 232 ? 0.239 26.812 -22.641 1 49.44 232 VAL A N 1
ATOM 1807 C CA . VAL A 1 232 ? 1.496 27.016 -23.344 1 49.44 232 VAL A CA 1
ATOM 1808 C C . VAL A 1 232 ? 1.397 26.422 -24.75 1 49.44 232 VAL A C 1
ATOM 1810 O O . VAL A 1 232 ? 0.875 25.328 -24.938 1 49.44 232 VAL A O 1
ATOM 1813 N N . GLN A 1 233 ? 1.687 27.359 -25.656 1 46.12 233 GLN A N 1
ATOM 1814 C CA . GLN A 1 233 ? 1.799 26.984 -27.062 1 46.12 233 GLN A CA 1
ATOM 1815 C C . GLN A 1 233 ? 3.256 26.984 -27.516 1 46.12 233 GLN A C 1
ATOM 1817 O O . GLN A 1 233 ? 3.99 27.938 -27.266 1 46.12 233 GLN A O 1
ATOM 1822 N N . GLN A 1 234 ? 3.789 25.844 -27.844 1 45.81 234 GLN A N 1
ATOM 1823 C CA . GLN A 1 234 ? 5.109 25.812 -28.453 1 45.81 234 GLN A CA 1
ATOM 1824 C C . GLN A 1 234 ? 5.008 25.719 -29.969 1 45.81 234 GLN A C 1
ATOM 1826 O O . GLN A 1 234 ? 4.418 24.781 -30.5 1 45.81 234 GLN A O 1
ATOM 1831 N N . ASP A 1 235 ? 5.293 26.938 -30.484 1 47.78 235 ASP A N 1
ATOM 1832 C CA . ASP A 1 235 ? 5.438 27.031 -31.938 1 47.78 235 ASP A CA 1
ATOM 1833 C C . ASP A 1 235 ? 6.895 27.25 -32.344 1 47.78 235 ASP A C 1
ATOM 1835 O O . ASP A 1 235 ? 7.453 28.328 -32.094 1 47.78 235 ASP A O 1
ATOM 1839 N N . HIS A 1 236 ? 7.504 26.297 -32.938 1 56.75 236 HIS A N 1
ATOM 1840 C CA . HIS A 1 236 ? 8.914 26.156 -33.25 1 56.75 236 HIS A CA 1
ATOM 1841 C C . HIS A 1 236 ? 9.789 26.391 -32.031 1 56.75 236 HIS A C 1
ATOM 1843 O O . HIS A 1 236 ? 9.68 25.656 -31.031 1 56.75 236 HIS A O 1
ATOM 1849 N N . ASP A 1 237 ? 10.625 27.438 -31.844 1 52.78 237 ASP A N 1
ATOM 1850 C CA . ASP A 1 237 ? 11.539 27.781 -30.766 1 52.78 237 ASP A CA 1
ATOM 1851 C C . ASP A 1 237 ? 10.945 28.859 -29.859 1 52.78 237 ASP A C 1
ATOM 1853 O O . ASP A 1 237 ? 11.641 29.422 -29.016 1 52.78 237 ASP A O 1
ATOM 1857 N N . VAL A 1 238 ? 9.688 29.141 -30.016 1 50.59 238 VAL A N 1
ATOM 1858 C CA . VAL A 1 238 ? 9.141 30.234 -29.188 1 50.59 238 VAL A CA 1
ATOM 1859 C C . VAL A 1 238 ? 8.016 29.688 -28.312 1 50.59 238 VAL A C 1
ATOM 1861 O O . VAL A 1 238 ? 7.066 29.078 -28.812 1 50.59 238 VAL A O 1
ATOM 1864 N N . LEU A 1 239 ? 8.273 29.703 -27.031 1 53.5 239 LEU A N 1
ATOM 1865 C CA . LEU A 1 239 ? 7.266 29.375 -26.016 1 53.5 239 LEU A CA 1
ATOM 1866 C C . LEU A 1 239 ? 6.355 30.578 -25.75 1 53.5 239 LEU A C 1
ATOM 1868 O O . LEU A 1 239 ? 6.836 31.703 -25.578 1 53.5 239 LEU A O 1
ATOM 1872 N N . ARG A 1 240 ? 5.02 30.391 -26.047 1 56.03 240 ARG A N 1
ATOM 1873 C CA . ARG A 1 240 ? 4.012 31.406 -25.734 1 56.03 240 ARG A CA 1
ATOM 1874 C C . ARG A 1 240 ? 3.023 30.891 -24.688 1 56.03 240 ARG A C 1
ATOM 1876 O O . ARG A 1 240 ? 2.811 29.688 -24.578 1 56.03 240 ARG A O 1
ATOM 1883 N N . TYR A 1 241 ? 2.59 31.906 -23.938 1 50.59 241 TYR A N 1
ATOM 1884 C CA . TYR A 1 241 ? 1.705 31.609 -22.812 1 50.59 241 TYR A CA 1
ATOM 1885 C C . TYR A 1 241 ? 0.384 32.375 -22.953 1 50.59 241 TYR A C 1
ATOM 1887 O O . TYR A 1 241 ? 0.35 33.469 -23.469 1 50.59 241 TYR A O 1
ATOM 1895 N N . SER A 1 242 ? -0.753 31.531 -22.766 1 54.72 242 SER A N 1
ATOM 1896 C CA . SER A 1 242 ? -2.059 32.188 -22.719 1 54.72 242 SER A CA 1
ATOM 1897 C C . SER A 1 242 ? -2.771 31.875 -21.391 1 54.72 242 SER A C 1
ATOM 1899 O O . SER A 1 242 ? -2.734 30.75 -20.906 1 54.72 242 SER A O 1
ATOM 1901 N N . ARG A 1 243 ? -3.369 33.062 -20.906 1 55.66 243 ARG A N 1
ATOM 1902 C CA . ARG A 1 243 ? -4.289 32.938 -19.781 1 55.66 243 ARG A CA 1
ATOM 1903 C C . ARG A 1 243 ? -5.609 32.312 -20.234 1 55.66 243 ARG A C 1
ATOM 1905 O O . ARG A 1 243 ? -6.121 32.656 -21.297 1 55.66 243 ARG A O 1
ATOM 1912 N N . ILE A 1 244 ? -6.09 31.344 -19.547 1 52.75 244 ILE A N 1
ATOM 1913 C CA . ILE A 1 244 ? -7.391 30.719 -19.781 1 52.75 244 ILE A CA 1
ATOM 1914 C C . ILE A 1 244 ? -8.359 31.094 -18.672 1 52.75 244 ILE A C 1
ATOM 1916 O O . ILE A 1 244 ? -8.031 30.969 -17.484 1 52.75 244 ILE A O 1
ATOM 1920 N N . THR A 1 245 ? -9.516 31.766 -19.062 1 53.72 245 THR A N 1
ATOM 1921 C CA . THR A 1 245 ? -10.555 32.062 -18.094 1 53.72 245 THR A CA 1
ATOM 1922 C C . THR A 1 245 ? -11.867 31.391 -18.453 1 53.72 245 THR A C 1
ATOM 1924 O O . THR A 1 245 ? -12.094 31.062 -19.625 1 53.72 245 THR A O 1
ATOM 1927 N N . LEU A 1 246 ? -12.586 30.984 -17.422 1 52.19 246 LEU A N 1
ATOM 1928 C CA . LEU A 1 246 ? -13.961 30.531 -17.609 1 52.19 246 LEU A CA 1
ATOM 1929 C C . LEU A 1 246 ? -14.938 31.688 -17.375 1 52.19 246 LEU A C 1
ATOM 1931 O O . LEU A 1 246 ? -14.969 32.281 -16.281 1 52.19 246 LEU A O 1
ATOM 1935 N N . GLN A 1 247 ? -15.641 32.062 -18.453 1 50.66 247 GLN A N 1
ATOM 1936 C CA . GLN A 1 247 ? -16.703 33.062 -18.406 1 50.66 247 GLN A CA 1
ATOM 1937 C C . GLN A 1 247 ? -17.984 32.562 -19.062 1 50.66 247 GLN A C 1
ATOM 1939 O O . GLN A 1 247 ? -17.938 32.031 -20.188 1 50.66 247 GLN A O 1
ATOM 1944 N N . ASP A 1 248 ? -19 32.594 -18.328 1 51.91 248 ASP A N 1
ATOM 1945 C CA . ASP A 1 248 ? -20.344 32.188 -18.781 1 51.91 248 ASP A CA 1
ATOM 1946 C C . ASP A 1 248 ? -20.328 30.781 -19.344 1 51.91 248 ASP A C 1
ATOM 1948 O O . ASP A 1 248 ? -20.906 30.516 -20.391 1 51.91 248 ASP A O 1
ATOM 1952 N N . GLY A 1 249 ? -19.562 29.969 -18.625 1 48.09 249 GLY A N 1
ATOM 1953 C CA . GLY A 1 249 ? -19.562 28.547 -18.969 1 48.09 249 GLY A CA 1
ATOM 1954 C C . GLY A 1 249 ? -18.625 28.219 -20.109 1 48.09 249 GLY A C 1
ATOM 1955 O O . GLY A 1 249 ? -18.609 27.094 -20.609 1 48.09 249 GLY A O 1
ATOM 1956 N N . GLN A 1 250 ? -18.062 29.25 -20.609 1 44.03 250 GLN A N 1
ATOM 1957 C CA . GLN A 1 250 ? -17.172 29.062 -21.75 1 44.03 250 GLN A CA 1
ATOM 1958 C C . GLN A 1 250 ? -15.719 29.359 -21.359 1 44.03 250 GLN A C 1
ATOM 1960 O O . GLN A 1 250 ? -15.445 30.234 -20.547 1 44.03 250 GLN A O 1
ATOM 1965 N N . LEU A 1 251 ? -14.781 28.453 -21.781 1 47.25 251 LEU A N 1
ATOM 1966 C CA . LEU A 1 251 ? -13.352 28.688 -21.594 1 47.25 251 LEU A CA 1
ATOM 1967 C C . LEU A 1 251 ? -12.82 29.672 -22.641 1 47.25 251 LEU A C 1
ATOM 1969 O O . LEU A 1 251 ? -13 29.453 -23.844 1 47.25 251 LEU A O 1
ATOM 1973 N N . HIS A 1 252 ? -12.281 30.859 -22.109 1 48.69 252 HIS A N 1
ATOM 1974 C CA . HIS A 1 252 ? -11.688 31.906 -22.938 1 48.69 252 HIS A CA 1
ATOM 1975 C C . HIS A 1 252 ? -10.164 31.828 -22.891 1 48.69 252 HIS A C 1
ATOM 1977 O O . HIS A 1 252 ? -9.562 31.781 -21.812 1 48.69 252 HIS A O 1
ATOM 1983 N N . LEU A 1 253 ? -9.625 31.547 -24.062 1 48.53 253 LEU A N 1
ATOM 1984 C CA . LEU A 1 253 ? -8.18 31.688 -24.234 1 48.53 253 LEU A CA 1
ATOM 1985 C C . LEU A 1 253 ? -7.82 33.125 -24.594 1 48.53 253 LEU A C 1
ATOM 1987 O O . LEU A 1 253 ? -8.289 33.656 -25.609 1 48.53 253 LEU A O 1
ATOM 1991 N N . HIS A 1 254 ? -6.906 33.625 -23.641 1 53.66 254 HIS A N 1
ATOM 1992 C CA . HIS A 1 254 ? -6.492 35 -23.938 1 53.66 254 HIS A CA 1
ATOM 1993 C C . HIS A 1 254 ? -5.285 35.031 -24.875 1 53.66 254 HIS A C 1
ATOM 1995 O O . HIS A 1 254 ? -4.742 33.969 -25.219 1 53.66 254 HIS A O 1
ATOM 2001 N N . ALA A 1 255 ? -4.844 36.281 -25.25 1 58.25 255 ALA A N 1
ATOM 2002 C CA . ALA A 1 255 ? -3.777 36.469 -26.234 1 58.25 255 ALA A CA 1
ATOM 2003 C C . ALA A 1 255 ? -2.494 35.781 -25.781 1 58.25 255 ALA A C 1
ATOM 2005 O O . ALA A 1 255 ? -2.154 35.781 -24.594 1 58.25 255 ALA A O 1
ATOM 2006 N N . LEU A 1 256 ? -1.949 34.969 -26.75 1 54.5 256 LEU A N 1
ATOM 2007 C CA . LEU A 1 256 ? -0.654 34.344 -26.531 1 54.5 256 LEU A CA 1
ATOM 2008 C C . LEU A 1 256 ? 0.43 35.406 -26.297 1 54.5 256 LEU A C 1
ATOM 2010 O O . LEU A 1 256 ? 0.482 36.406 -27 1 54.5 256 LEU A O 1
ATOM 2014 N N . GLN A 1 257 ? 1.144 35.375 -25.109 1 57.47 257 GLN A N 1
ATOM 2015 C CA . GLN A 1 257 ? 2.27 36.25 -24.812 1 57.47 257 GLN A CA 1
ATOM 2016 C C . GLN A 1 257 ? 3.582 35.469 -24.766 1 57.47 257 GLN A C 1
ATOM 2018 O O . GLN A 1 257 ? 3.586 34.25 -24.516 1 57.47 257 GLN A O 1
ATOM 2023 N N . HIS A 1 258 ? 4.711 36.062 -25.203 1 59.88 258 HIS A N 1
ATOM 2024 C CA . HIS A 1 258 ? 6.035 35.469 -25.234 1 59.88 258 HIS A CA 1
ATOM 2025 C C . HIS A 1 258 ? 6.586 35.281 -23.828 1 59.88 258 HIS A C 1
ATOM 2027 O O . HIS A 1 258 ? 7.441 34.438 -23.594 1 59.88 258 HIS A O 1
ATOM 2033 N N . GLN A 1 259 ? 6.172 36.094 -22.938 1 52.94 259 GLN A N 1
ATOM 2034 C CA . GLN A 1 259 ? 6.523 35.969 -21.531 1 52.94 259 GLN A CA 1
ATOM 2035 C C . GLN A 1 259 ? 5.336 35.469 -20.703 1 52.94 259 GLN A C 1
ATOM 2037 O O . GLN A 1 259 ? 4.188 35.781 -21 1 52.94 259 GLN A O 1
ATOM 2042 N N . PRO A 1 260 ? 5.559 34.469 -19.844 1 49.16 260 PRO A N 1
ATOM 2043 C CA . PRO A 1 260 ? 4.453 34 -19 1 49.16 260 PRO A CA 1
ATOM 2044 C C . PRO A 1 260 ? 3.777 35.156 -18.25 1 49.16 260 PRO A C 1
ATOM 2046 O O . PRO A 1 260 ? 4.457 36.031 -17.719 1 49.16 260 PRO A O 1
ATOM 2049 N N . PRO A 1 261 ? 2.516 35.25 -18.516 1 44.38 261 PRO A N 1
ATOM 2050 C CA . PRO A 1 261 ? 1.885 36.312 -17.719 1 44.38 261 PRO A CA 1
ATOM 2051 C C . PRO A 1 261 ? 1.967 36.031 -16.219 1 44.38 261 PRO A C 1
ATOM 2053 O O . PRO A 1 261 ? 2.051 34.875 -15.805 1 44.38 261 PRO A O 1
ATOM 2056 N N . LYS B 1 1 ? 28.766 -125.938 -22.047 1 21.19 1 LYS B N 1
ATOM 2057 C CA . LYS B 1 1 ? 28.891 -125.062 -23.234 1 21.19 1 LYS B CA 1
ATOM 2058 C C . LYS B 1 1 ? 28.188 -123.75 -23.016 1 21.19 1 LYS B C 1
ATOM 2060 O O . LYS B 1 1 ? 27.016 -123.688 -22.625 1 21.19 1 LYS B O 1
ATOM 2065 N N . SER B 1 2 ? 28.938 -122.625 -22.875 1 22.84 2 SER B N 1
ATOM 2066 C CA . SER B 1 2 ? 28.906 -121.25 -22.297 1 22.84 2 SER B CA 1
ATOM 2067 C C . SER B 1 2 ? 28.141 -120.312 -23.203 1 22.84 2 SER B C 1
ATOM 2069 O O . SER B 1 2 ? 28.625 -119.938 -24.266 1 22.84 2 SER B O 1
ATOM 2071 N N . MET B 1 3 ? 26.906 -120.5 -23.391 1 33.28 3 MET B N 1
ATOM 2072 C CA . MET B 1 3 ? 26.188 -119.688 -24.359 1 33.28 3 MET B CA 1
ATOM 2073 C C . MET B 1 3 ? 26.359 -118.188 -24.047 1 33.28 3 MET B C 1
ATOM 2075 O O . MET B 1 3 ? 26.359 -117.812 -22.891 1 33.28 3 MET B O 1
ATOM 2079 N N . GLU B 1 4 ? 26.953 -117.5 -25 1 29.45 4 GLU B N 1
ATOM 2080 C CA . GLU B 1 4 ? 27.328 -116.125 -25.312 1 29.45 4 GLU B CA 1
ATOM 2081 C C . GLU B 1 4 ? 26.109 -115.188 -25.25 1 29.45 4 GLU B C 1
ATOM 2083 O O . GLU B 1 4 ? 25.141 -115.375 -26 1 29.45 4 GLU B O 1
ATOM 2088 N N . LEU B 1 5 ? 25.594 -114.938 -24.078 1 33.62 5 LEU B N 1
ATOM 2089 C CA . LEU B 1 5 ? 24.406 -114.062 -24.078 1 33.62 5 LEU B CA 1
ATOM 2090 C C . LEU B 1 5 ? 24.672 -112.75 -24.844 1 33.62 5 LEU B C 1
ATOM 2092 O O . LEU B 1 5 ? 25.781 -112.188 -24.781 1 33.62 5 LEU B O 1
ATOM 2096 N N . PRO B 1 6 ? 23.859 -112.438 -25.891 1 34 6 PRO B N 1
ATOM 2097 C CA . PRO B 1 6 ? 23.891 -111.312 -26.812 1 34 6 PRO B CA 1
ATOM 2098 C C . PRO B 1 6 ? 23.938 -109.938 -26.094 1 34 6 PRO B C 1
ATOM 2100 O O . PRO B 1 6 ? 23.484 -109.875 -24.953 1 34 6 PRO B O 1
ATOM 2103 N N . SER B 1 7 ? 24.969 -109.125 -26.391 1 30.22 7 SER B N 1
ATOM 2104 C CA . SER B 1 7 ? 25.297 -107.812 -25.922 1 30.22 7 SER B CA 1
ATOM 2105 C C . SER B 1 7 ? 24.141 -106.812 -26.141 1 30.22 7 SER B C 1
ATOM 2107 O O . SER B 1 7 ? 23.594 -106.75 -27.234 1 30.22 7 SER B O 1
ATOM 2109 N N . VAL B 1 8 ? 23.297 -106.688 -25.125 1 32.34 8 VAL B N 1
ATOM 2110 C CA . VAL B 1 8 ? 22.188 -105.75 -25.062 1 32.34 8 VAL B CA 1
ATOM 2111 C C . VAL B 1 8 ? 22.672 -104.375 -25.469 1 32.34 8 VAL B C 1
ATOM 2113 O O . VAL B 1 8 ? 23.656 -103.875 -24.922 1 32.34 8 VAL B O 1
ATOM 2116 N N . GLY B 1 9 ? 22.531 -104 -26.734 1 29.81 9 GLY B N 1
ATOM 2117 C CA . GLY B 1 9 ? 22.859 -102.688 -27.344 1 29.81 9 GLY B CA 1
ATOM 2118 C C . GLY B 1 9 ? 22.422 -101.5 -26.5 1 29.81 9 GLY B C 1
ATOM 2119 O O . GLY B 1 9 ? 21.422 -101.625 -25.781 1 29.81 9 GLY B O 1
ATOM 2120 N N . ALA B 1 10 ? 23.391 -100.625 -26.125 1 37.25 10 ALA B N 1
ATOM 2121 C CA . ALA B 1 10 ? 23.344 -99.375 -25.422 1 37.25 10 ALA B CA 1
ATOM 2122 C C . ALA B 1 10 ? 22.297 -98.438 -26.031 1 37.25 10 ALA B C 1
ATOM 2124 O O . ALA B 1 10 ? 22.344 -98.125 -27.219 1 37.25 10 ALA B O 1
ATOM 2125 N N . VAL B 1 11 ? 21.047 -98.625 -25.641 1 34.59 11 VAL B N 1
ATOM 2126 C CA . VAL B 1 11 ? 20.062 -97.625 -26.016 1 34.59 11 VAL B CA 1
ATOM 2127 C C . VAL B 1 11 ? 20.594 -96.25 -25.719 1 34.59 11 VAL B C 1
ATOM 2129 O O . VAL B 1 11 ? 20.969 -95.938 -24.578 1 34.59 11 VAL B O 1
ATOM 2132 N N . SER B 1 12 ? 21.297 -95.625 -26.688 1 31.55 12 SER B N 1
ATOM 2133 C CA . SER B 1 12 ? 21.703 -94.25 -26.625 1 31.55 12 SER B CA 1
ATOM 2134 C C . SER B 1 12 ? 20.547 -93.375 -26.156 1 31.55 12 SER B C 1
ATOM 2136 O O . SER B 1 12 ? 19.469 -93.375 -26.766 1 31.55 12 SER B O 1
ATOM 2138 N N . VAL B 1 13 ? 20.453 -93.188 -24.844 1 35.53 13 VAL B N 1
ATOM 2139 C CA . VAL B 1 13 ? 19.562 -92.125 -24.312 1 35.53 13 VAL B CA 1
ATOM 2140 C C . VAL B 1 13 ? 19.766 -90.812 -25.047 1 35.53 13 VAL B C 1
ATOM 2142 O O . VAL B 1 13 ? 20.891 -90.312 -25.094 1 35.53 13 VAL B O 1
ATOM 2145 N N . LYS B 1 14 ? 19.062 -90.688 -26.234 1 41.12 14 LYS B N 1
ATOM 2146 C CA . LYS B 1 14 ? 19.047 -89.312 -26.828 1 41.12 14 LYS B CA 1
ATOM 2147 C C . LYS B 1 14 ? 18.922 -88.25 -25.75 1 41.12 14 LYS B C 1
ATOM 2149 O O . LYS B 1 14 ? 18.125 -88.375 -24.828 1 41.12 14 LYS B O 1
ATOM 2154 N N . PRO B 1 15 ? 20.062 -87.562 -25.469 1 38.66 15 PRO B N 1
ATOM 2155 C CA . PRO B 1 15 ? 19.953 -86.438 -24.578 1 38.66 15 PRO B CA 1
ATOM 2156 C C . PRO B 1 15 ? 18.656 -85.625 -24.75 1 38.66 15 PRO B C 1
ATOM 2158 O O . PRO B 1 15 ? 18.062 -85.688 -25.844 1 38.66 15 PRO B O 1
ATOM 2161 N N . GLY B 1 16 ? 17.781 -85.688 -23.734 1 34.88 16 GLY B N 1
ATOM 2162 C CA . GLY B 1 16 ? 16.562 -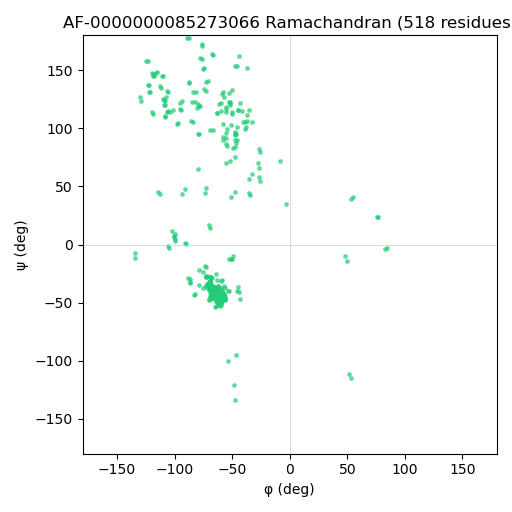84.875 -23.656 1 34.88 16 GLY B CA 1
ATOM 2163 C C . GLY B 1 16 ? 16.672 -83.5 -24.281 1 34.88 16 GLY B C 1
ATOM 2164 O O . GLY B 1 16 ? 17.75 -82.938 -24.281 1 34.88 16 GLY B O 1
ATOM 2165 N N . GLN B 1 17 ? 16.047 -83.312 -25.484 1 38.47 17 GLN B N 1
ATOM 2166 C CA . GLN B 1 17 ? 15.836 -82 -26.062 1 38.47 17 GLN B CA 1
ATOM 2167 C C . GLN B 1 17 ? 15.781 -80.875 -25 1 38.47 17 GLN B C 1
ATOM 2169 O O . GLN B 1 17 ? 15 -81 -24.047 1 38.47 17 GLN B O 1
ATOM 2174 N N . ASP B 1 18 ? 16.906 -80.438 -24.531 1 40 18 ASP B N 1
ATOM 2175 C CA . ASP B 1 18 ? 16.891 -79.188 -23.844 1 40 18 ASP B CA 1
ATOM 2176 C C . ASP B 1 18 ? 15.742 -78.312 -24.328 1 40 18 ASP B C 1
ATOM 2178 O O . ASP B 1 18 ? 15.758 -77.812 -25.469 1 40 18 ASP B O 1
ATOM 2182 N N . HIS B 1 19 ? 14.453 -78.75 -24.25 1 41 19 HIS B N 1
ATOM 2183 C CA . HIS B 1 19 ? 13.289 -77.875 -24.469 1 41 19 HIS B CA 1
ATOM 2184 C C . HIS B 1 19 ? 13.539 -76.438 -23.938 1 41 19 HIS B C 1
ATOM 2186 O O . HIS B 1 19 ? 13.406 -76.188 -22.75 1 41 19 HIS B O 1
ATOM 2192 N N . THR B 1 20 ? 14.609 -75.875 -24.156 1 46.59 20 THR B N 1
ATOM 2193 C CA . THR B 1 20 ? 14.578 -74.438 -24.031 1 46.59 20 THR B CA 1
ATOM 2194 C C . THR B 1 20 ? 13.172 -73.875 -24.297 1 46.59 20 THR B C 1
ATOM 2196 O O . THR B 1 20 ? 12.68 -73.938 -25.422 1 46.59 20 THR B O 1
ATOM 2199 N N . ARG B 1 21 ? 12.273 -74.188 -23.484 1 56.22 21 ARG B N 1
ATOM 2200 C CA . ARG B 1 21 ? 10.852 -73.812 -23.438 1 56.22 21 ARG B CA 1
ATOM 2201 C C . ARG B 1 21 ? 10.617 -72.438 -23.953 1 56.22 21 ARG B C 1
ATOM 2203 O O . ARG B 1 21 ? 10.82 -71.438 -23.234 1 56.22 21 ARG B O 1
ATOM 2210 N N . SER B 1 22 ? 10.867 -72 -25.141 1 67.75 22 SER B N 1
ATOM 2211 C CA . SER B 1 22 ? 10.664 -70.812 -25.922 1 67.75 22 SER B CA 1
ATOM 2212 C C . SER B 1 22 ? 9.195 -70.438 -25.969 1 67.75 22 SER B C 1
ATOM 2214 O O . SER B 1 22 ? 8.328 -71.25 -26.188 1 67.75 22 SER B O 1
ATOM 2216 N N . ILE B 1 23 ? 8.82 -69.188 -25.312 1 80.81 23 ILE B N 1
ATOM 2217 C CA . ILE B 1 23 ? 7.465 -68.688 -25.328 1 80.81 23 ILE B CA 1
ATOM 2218 C C . ILE B 1 23 ? 6.934 -68.625 -26.75 1 80.81 23 ILE B C 1
ATOM 2220 O O . ILE B 1 23 ? 7.703 -68.5 -27.703 1 80.81 23 ILE B O 1
ATOM 2224 N N . SER B 1 24 ? 5.727 -69.188 -26.891 1 89.12 24 SER B N 1
ATOM 2225 C CA . SER B 1 24 ? 5.102 -69.188 -28.219 1 89.12 24 SER B CA 1
ATOM 2226 C C . SER B 1 24 ? 5.227 -67.812 -28.875 1 89.12 24 SER B C 1
ATOM 2228 O O . SER B 1 24 ? 5.422 -66.812 -28.203 1 89.12 24 SER B O 1
ATOM 2230 N N . LYS B 1 25 ? 5.23 -67.688 -30.156 1 89.69 25 LYS B N 1
ATOM 2231 C CA . LYS B 1 25 ? 5.312 -66.438 -30.922 1 89.69 25 LYS B CA 1
ATOM 2232 C C . LYS B 1 25 ? 4.199 -65.5 -30.516 1 89.69 25 LYS B C 1
ATOM 2234 O O . LYS B 1 25 ? 4.414 -64.312 -30.469 1 89.69 25 LYS B O 1
ATOM 2239 N N . LYS B 1 26 ? 3.064 -66.062 -30.266 1 90.19 26 LYS B N 1
ATOM 2240 C CA . LYS B 1 26 ? 1.925 -65.25 -29.859 1 90.19 26 LYS B CA 1
ATOM 2241 C C . LYS B 1 26 ? 2.193 -64.562 -28.516 1 90.19 26 LYS B C 1
ATOM 2243 O O . LYS B 1 26 ? 1.896 -63.375 -28.359 1 90.19 26 LYS B O 1
ATOM 2248 N N . LEU B 1 27 ? 2.744 -65.312 -27.625 1 91.19 27 LEU B N 1
ATOM 2249 C CA . LEU B 1 27 ? 3.051 -64.75 -26.312 1 91.19 27 LEU B CA 1
ATOM 2250 C C . LEU B 1 27 ? 4.172 -63.75 -26.391 1 91.19 27 LEU B C 1
ATOM 2252 O O . LEU B 1 27 ? 4.152 -62.719 -25.688 1 91.19 27 LEU B O 1
ATOM 2256 N N . GLN B 1 28 ? 5.102 -63.938 -27.312 1 91.31 28 GLN B N 1
ATOM 2257 C CA . GLN B 1 28 ? 6.18 -63 -27.531 1 91.31 28 GLN B CA 1
ATOM 2258 C C . GLN B 1 28 ? 5.641 -61.688 -28.062 1 91.31 28 GLN B C 1
ATOM 2260 O O . GLN B 1 28 ? 6.09 -60.594 -27.656 1 91.31 28 GLN B O 1
ATOM 2265 N N . SER B 1 29 ? 4.676 -61.812 -28.969 1 92.38 29 SER B N 1
ATOM 2266 C CA . SER B 1 29 ? 4.051 -60.625 -29.516 1 92.38 29 SER B CA 1
ATOM 2267 C C . SER B 1 29 ? 3.301 -59.844 -28.453 1 92.38 29 SER B C 1
ATOM 2269 O O . SER B 1 29 ? 3.346 -58.625 -28.422 1 92.38 29 SER B O 1
ATOM 2271 N N . MET B 1 30 ? 2.66 -60.531 -27.516 1 91.5 30 MET B N 1
ATOM 2272 C CA . MET B 1 30 ? 1.928 -59.906 -26.422 1 91.5 30 MET B CA 1
ATOM 2273 C C . MET B 1 30 ? 2.877 -59.188 -25.484 1 91.5 30 MET B C 1
ATOM 2275 O O . MET B 1 30 ? 2.586 -58.062 -25.047 1 91.5 30 MET B O 1
ATOM 2279 N N . VAL B 1 31 ? 4.031 -59.781 -25.188 1 93.12 31 VAL B N 1
ATOM 2280 C CA . VAL B 1 31 ? 5.043 -59.188 -24.328 1 93.12 31 VAL B CA 1
ATOM 2281 C C . VAL B 1 31 ? 5.578 -57.906 -24.969 1 93.12 31 VAL B C 1
ATOM 2283 O O . VAL B 1 31 ? 5.719 -56.875 -24.297 1 93.12 31 VAL B O 1
ATOM 2286 N N . GLN B 1 32 ? 5.781 -57.969 -26.281 1 93.94 32 GLN B N 1
ATOM 2287 C CA . GLN B 1 32 ? 6.309 -56.812 -27 1 93.94 32 GLN B CA 1
ATOM 2288 C C . GLN B 1 32 ? 5.297 -55.656 -27.016 1 93.94 32 GLN B C 1
ATOM 2290 O O . GLN B 1 32 ? 5.672 -54.5 -26.875 1 93.94 32 GLN B O 1
ATOM 2295 N N . GLU B 1 33 ? 4.008 -55.969 -27.141 1 93.19 33 GLU B N 1
ATOM 2296 C CA . GLU B 1 33 ? 2.951 -54.969 -27.125 1 93.19 33 GLU B CA 1
ATOM 2297 C C . GLU B 1 33 ? 2.861 -54.281 -25.766 1 93.19 33 GLU B C 1
ATOM 2299 O O . GLU B 1 33 ? 2.752 -53.062 -25.672 1 93.19 33 GLU B O 1
ATOM 2304 N N . HIS B 1 34 ? 2.988 -55.094 -24.734 1 94.62 34 HIS B N 1
ATOM 2305 C CA . HIS B 1 34 ? 2.914 -54.562 -23.391 1 94.62 34 HIS B CA 1
ATOM 2306 C C . HIS B 1 34 ? 4.145 -53.719 -23.062 1 94.62 34 HIS B C 1
ATOM 2308 O O . HIS B 1 34 ? 4.035 -52.656 -22.422 1 94.62 34 HIS B O 1
ATOM 2314 N N . LYS B 1 35 ? 5.27 -54.094 -23.484 1 95.12 35 LYS B N 1
ATOM 2315 C CA . LYS B 1 35 ? 6.484 -53.312 -23.281 1 95.12 35 LYS B CA 1
ATOM 2316 C C . LYS B 1 35 ? 6.367 -51.938 -23.953 1 95.12 35 LYS B C 1
ATOM 2318 O O . LYS B 1 35 ? 6.77 -50.938 -23.375 1 95.12 35 LYS B O 1
ATOM 2323 N N . SER B 1 36 ? 5.797 -51.969 -25.141 1 94.88 36 SER B N 1
ATOM 2324 C CA . SER B 1 36 ? 5.598 -50.719 -25.875 1 94.88 36 SER B CA 1
ATOM 2325 C C . SER B 1 36 ? 4.66 -49.781 -25.109 1 94.88 36 SER B C 1
ATOM 2327 O O . SER B 1 36 ? 4.918 -48.594 -25 1 94.88 36 SER B O 1
ATOM 2329 N N . SER B 1 37 ? 3.58 -50.312 -24.578 1 94.31 37 SER B N 1
ATOM 2330 C CA . SER B 1 37 ? 2.621 -49.562 -23.797 1 94.31 37 SER B CA 1
ATOM 2331 C C . SER B 1 37 ? 3.273 -48.938 -22.562 1 94.31 37 SER B C 1
ATOM 2333 O O . SER B 1 37 ? 3.092 -47.75 -22.281 1 94.31 37 SER B O 1
ATOM 2335 N N . ILE B 1 38 ? 4.07 -49.75 -21.906 1 96.12 38 ILE B N 1
ATOM 2336 C CA . ILE B 1 38 ? 4.738 -49.312 -20.688 1 96.12 38 ILE B CA 1
ATOM 2337 C C . ILE B 1 38 ? 5.734 -48.188 -21.047 1 96.12 38 ILE B C 1
ATOM 2339 O O . ILE B 1 38 ? 5.812 -47.188 -20.344 1 96.12 38 ILE B O 1
ATOM 2343 N N . ASN B 1 39 ? 6.445 -48.375 -22.141 1 95.88 39 ASN B N 1
ATOM 2344 C CA . ASN B 1 39 ? 7.398 -47.344 -22.562 1 95.88 39 ASN B CA 1
ATOM 2345 C C . ASN B 1 39 ? 6.703 -46.031 -22.875 1 95.88 39 ASN B C 1
ATOM 2347 O O . ASN B 1 39 ? 7.207 -44.969 -22.531 1 95.88 39 ASN B O 1
ATOM 2351 N N . ASN B 1 40 ? 5.543 -46.062 -23.516 1 94.44 40 ASN B N 1
ATOM 2352 C CA . ASN B 1 40 ? 4.777 -44.844 -23.797 1 94.44 40 ASN B CA 1
ATOM 2353 C C . ASN B 1 40 ? 4.32 -44.156 -22.516 1 94.44 40 ASN B C 1
ATOM 2355 O O . ASN B 1 40 ? 4.406 -42.938 -22.391 1 94.44 40 ASN B O 1
ATOM 2359 N N . LEU B 1 41 ? 3.924 -44.969 -21.578 1 95.19 41 LEU B N 1
ATOM 2360 C CA . LEU B 1 41 ? 3.441 -44.438 -20.312 1 95.19 41 LEU B CA 1
ATOM 2361 C C . LEU B 1 41 ? 4.582 -43.781 -19.531 1 95.19 41 LEU B C 1
ATOM 2363 O O . LEU B 1 41 ? 4.398 -42.75 -18.875 1 95.19 41 LEU B O 1
ATOM 2367 N N . ILE B 1 42 ? 5.75 -44.406 -19.531 1 96.19 42 ILE B N 1
ATOM 2368 C CA . ILE B 1 42 ? 6.922 -43.844 -18.875 1 96.19 42 ILE B CA 1
ATOM 2369 C C . ILE B 1 42 ? 7.246 -42.469 -19.484 1 96.19 42 ILE B C 1
ATOM 2371 O O . ILE B 1 42 ? 7.527 -41.531 -18.766 1 96.19 42 ILE B O 1
ATOM 2375 N N . ARG B 1 43 ? 7.141 -42.344 -20.797 1 95.75 43 ARG B N 1
ATOM 2376 C CA . ARG B 1 43 ? 7.402 -41.094 -21.469 1 95.75 43 ARG B CA 1
ATOM 2377 C C . ARG B 1 43 ? 6.387 -40.031 -21.062 1 95.75 43 ARG B C 1
ATOM 2379 O O . ARG B 1 43 ? 6.75 -38.875 -20.812 1 95.75 43 ARG B O 1
ATOM 2386 N N . GLU B 1 44 ? 5.133 -40.406 -21 1 93.38 44 GLU B N 1
ATOM 2387 C CA . GLU B 1 44 ? 4.082 -39.469 -20.578 1 93.38 44 GLU B CA 1
ATOM 2388 C C . GLU B 1 44 ? 4.285 -39.031 -19.141 1 93.38 44 GLU B C 1
ATOM 2390 O O . GLU B 1 44 ? 4.105 -37.844 -18.812 1 93.38 44 GLU B O 1
ATOM 2395 N N . CYS B 1 45 ? 4.699 -39.969 -18.297 1 96.38 45 CYS B N 1
ATOM 2396 C CA . CYS B 1 45 ? 5.004 -39.656 -16.906 1 96.38 45 CYS B CA 1
ATOM 2397 C C . CYS B 1 45 ? 6.145 -38.625 -16.828 1 96.38 45 CYS B C 1
ATOM 2399 O O . CYS B 1 45 ? 6.066 -37.656 -16.062 1 96.38 45 CYS B O 1
ATOM 2401 N N . GLU B 1 46 ? 7.152 -38.875 -17.625 1 96.38 46 GLU B N 1
ATOM 2402 C CA . GLU B 1 46 ? 8.297 -37.969 -17.641 1 96.38 46 GLU B CA 1
ATOM 2403 C C . GLU B 1 46 ? 7.887 -36.562 -18.062 1 96.38 46 GLU B C 1
ATOM 2405 O O . GLU B 1 46 ? 8.375 -35.562 -17.516 1 96.38 46 GLU B O 1
ATOM 2410 N N . GLU B 1 47 ? 7.031 -36.469 -18.984 1 94.56 47 GLU B N 1
ATOM 2411 C CA . GLU B 1 47 ? 6.555 -35.156 -19.453 1 94.56 47 GLU B CA 1
ATOM 2412 C C . GLU B 1 47 ? 5.793 -34.438 -18.359 1 94.56 47 GLU B C 1
ATOM 2414 O O . GLU B 1 47 ? 6.027 -33.25 -18.125 1 94.56 47 GLU B O 1
ATOM 2419 N N . VAL B 1 48 ? 4.941 -35.156 -17.703 1 95.06 48 VAL B N 1
ATOM 2420 C CA . VAL B 1 48 ? 4.152 -34.531 -16.641 1 95.06 48 VAL B CA 1
ATOM 2421 C C . VAL B 1 48 ? 5.066 -34.125 -15.492 1 95.06 48 VAL B C 1
ATOM 2423 O O . VAL B 1 48 ? 4.91 -33.031 -14.922 1 95.06 48 VAL B O 1
ATOM 2426 N N . LEU B 1 49 ? 6.027 -35 -15.195 1 97.25 49 LEU B N 1
ATOM 2427 C CA . LEU B 1 49 ? 6.984 -34.688 -14.141 1 97.25 49 LEU B CA 1
ATOM 2428 C C . LEU B 1 49 ? 7.773 -33.406 -14.492 1 97.25 49 LEU B C 1
ATOM 2430 O O . LEU B 1 49 ? 8.016 -32.562 -13.633 1 97.25 49 LEU B O 1
ATOM 2434 N N . SER B 1 50 ? 8.156 -33.344 -15.672 1 96.5 50 SER B N 1
ATOM 2435 C CA . SER B 1 50 ? 8.859 -32.156 -16.141 1 96.5 50 SER B CA 1
ATOM 2436 C C . SER B 1 50 ? 7.992 -30.906 -16 1 96.5 50 SER B C 1
ATOM 2438 O O . SER B 1 50 ? 8.469 -29.859 -15.539 1 96.5 50 SER B O 1
ATOM 2440 N N . GLN B 1 51 ? 6.699 -31 -16.359 1 95.12 51 GLN B N 1
ATOM 2441 C CA . GLN B 1 51 ? 5.758 -29.891 -16.219 1 95.12 51 GLN B CA 1
ATOM 2442 C C . GLN B 1 51 ? 5.562 -29.5 -14.7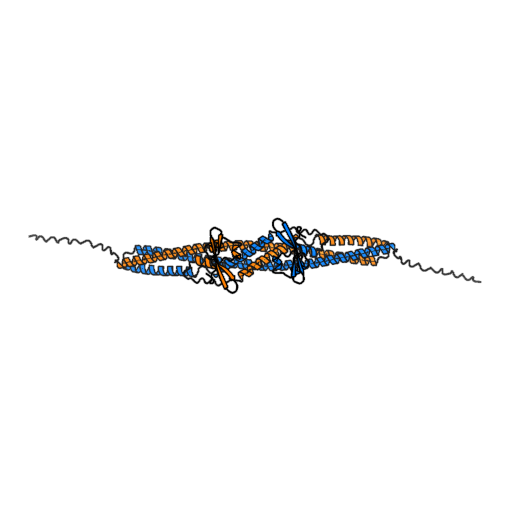58 1 95.12 51 GLN B C 1
ATOM 2444 O O . GLN B 1 51 ? 5.535 -28.312 -14.422 1 95.12 51 GLN B O 1
ATOM 2449 N N . LEU B 1 52 ? 5.461 -30.469 -13.953 1 97.19 52 LEU B N 1
ATOM 2450 C CA . LEU B 1 52 ? 5.316 -30.219 -12.523 1 97.19 52 LEU B CA 1
ATOM 2451 C C . LEU B 1 52 ? 6.535 -29.484 -11.977 1 97.19 52 LEU B C 1
ATOM 2453 O O . LEU B 1 52 ? 6.398 -28.578 -11.156 1 97.19 52 LEU B O 1
ATOM 2457 N N . GLY B 1 53 ? 7.68 -29.891 -12.438 1 96.69 53 GLY B N 1
ATOM 2458 C CA . GLY B 1 53 ? 8.898 -29.219 -12.023 1 96.69 53 GLY B CA 1
ATOM 2459 C C . GLY B 1 53 ? 8.922 -27.75 -12.422 1 96.69 53 GLY B C 1
ATOM 2460 O O . GLY B 1 53 ? 9.258 -26.891 -11.602 1 96.69 53 GLY B O 1
ATOM 2461 N N . LYS B 1 54 ? 8.594 -27.469 -13.609 1 94.5 54 LYS B N 1
ATOM 2462 C CA . LYS B 1 54 ? 8.531 -26.094 -14.094 1 94.5 54 LYS B CA 1
ATOM 2463 C C . LYS B 1 54 ? 7.492 -25.281 -13.32 1 94.5 54 LYS B C 1
ATOM 2465 O O . LYS B 1 54 ? 7.75 -24.156 -12.914 1 94.5 54 LYS B O 1
ATOM 2470 N N . TYR B 1 55 ? 6.395 -25.922 -13.156 1 95.88 55 TYR B N 1
ATOM 2471 C CA . TYR B 1 55 ? 5.316 -25.266 -12.43 1 95.88 55 TYR B CA 1
ATOM 2472 C C . TYR B 1 55 ? 5.727 -24.969 -10.992 1 95.88 55 TYR B C 1
ATOM 2474 O O . TYR B 1 55 ? 5.469 -23.875 -10.477 1 95.88 55 TYR B O 1
ATOM 2482 N N . GLN B 1 56 ? 6.367 -25.891 -10.414 1 96.56 56 GLN B N 1
ATOM 2483 C CA . GLN B 1 56 ? 6.855 -25.672 -9.055 1 96.56 56 GLN B CA 1
ATOM 2484 C C . GLN B 1 56 ? 7.805 -24.484 -9 1 96.56 56 GLN B C 1
ATOM 2486 O O . GLN B 1 56 ? 7.738 -23.672 -8.07 1 96.56 56 GLN B O 1
ATOM 2491 N N . GLY B 1 57 ? 8.734 -24.438 -9.93 1 95.75 57 GLY B N 1
ATOM 2492 C CA . GLY B 1 57 ? 9.625 -23.281 -10.023 1 95.75 57 GLY B CA 1
ATOM 2493 C C . GLY B 1 57 ? 8.875 -21.969 -10.109 1 95.75 57 GLY B C 1
ATOM 2494 O O . GLY B 1 57 ? 9.25 -21 -9.453 1 95.75 57 GLY B O 1
ATOM 2495 N N . GLN B 1 58 ? 7.812 -21.969 -10.836 1 92.94 58 GLN B N 1
ATOM 2496 C CA . GLN B 1 58 ? 7.008 -20.75 -10.992 1 92.94 58 GLN B CA 1
ATOM 2497 C C . GLN B 1 58 ? 6.312 -20.391 -9.68 1 92.94 58 GLN B C 1
ATOM 2499 O O . GLN B 1 58 ? 6.266 -19.219 -9.305 1 92.94 58 GLN B O 1
ATOM 2504 N N . VAL B 1 59 ? 5.773 -21.344 -9.062 1 95.75 59 VAL B N 1
ATOM 2505 C CA . VAL B 1 59 ? 5.105 -21.125 -7.781 1 95.75 59 VAL B CA 1
ATOM 2506 C C . VAL B 1 59 ? 6.086 -20.516 -6.785 1 95.75 59 VAL B C 1
ATOM 2508 O O . VAL B 1 59 ? 5.754 -19.562 -6.082 1 95.75 59 VAL B O 1
ATOM 2511 N N . ARG B 1 60 ? 7.309 -21.016 -6.762 1 94.69 60 ARG B N 1
ATOM 2512 C CA . ARG B 1 60 ? 8.336 -20.5 -5.863 1 94.69 60 ARG B CA 1
ATOM 2513 C C . ARG B 1 60 ? 8.703 -19.062 -6.223 1 94.69 60 ARG B C 1
ATOM 2515 O O . ARG B 1 60 ? 8.938 -18.234 -5.336 1 94.69 60 ARG B O 1
ATOM 2522 N N . ASP B 1 61 ? 8.773 -18.781 -7.445 1 93.38 61 ASP B N 1
ATOM 2523 C CA . ASP B 1 61 ? 9.055 -17.422 -7.898 1 93.38 61 ASP B CA 1
ATOM 2524 C C . ASP B 1 61 ? 7.961 -16.453 -7.438 1 93.38 61 ASP B C 1
ATOM 2526 O O . ASP B 1 61 ? 8.258 -15.359 -6.949 1 93.38 61 ASP B O 1
ATOM 2530 N N . TRP B 1 62 ? 6.723 -16.906 -7.633 1 91.88 62 TRP B N 1
ATOM 2531 C CA . TRP B 1 62 ? 5.609 -16.078 -7.184 1 91.88 62 TRP B CA 1
ATOM 2532 C C . TRP B 1 62 ? 5.691 -15.82 -5.684 1 91.88 62 TRP B C 1
ATOM 2534 O O . TRP B 1 62 ? 5.496 -14.695 -5.227 1 91.88 62 TRP B O 1
ATOM 2544 N N . LYS B 1 63 ? 6.004 -16.844 -4.906 1 94.56 63 LYS B N 1
ATOM 2545 C CA . LYS B 1 63 ? 6.145 -16.703 -3.461 1 94.56 63 LYS B CA 1
ATOM 2546 C C . LYS B 1 63 ? 7.223 -15.68 -3.107 1 94.56 63 LYS B C 1
ATOM 2548 O O . LYS B 1 63 ? 7.004 -14.812 -2.26 1 94.56 63 LYS B O 1
ATOM 2553 N N . THR B 1 64 ? 8.32 -15.789 -3.779 1 93.62 64 THR B N 1
ATOM 2554 C CA . THR B 1 64 ? 9.422 -14.867 -3.543 1 93.62 64 THR B CA 1
ATOM 2555 C C . THR B 1 64 ? 9 -13.43 -3.84 1 93.62 64 THR B C 1
ATOM 2557 O O . THR B 1 64 ? 9.297 -12.516 -3.066 1 93.62 64 THR B O 1
ATOM 2560 N N . GLN B 1 65 ? 8.266 -13.273 -4.91 1 91.25 65 GLN B N 1
ATOM 2561 C CA . GLN B 1 65 ? 7.789 -11.945 -5.285 1 91.25 65 GLN B CA 1
ATOM 2562 C C . GLN B 1 65 ? 6.828 -11.391 -4.234 1 91.25 65 GLN B C 1
ATOM 2564 O O . GLN B 1 65 ? 6.898 -10.211 -3.883 1 91.25 65 GLN B O 1
ATOM 2569 N N . HIS B 1 66 ? 5.996 -12.227 -3.752 1 92.56 66 HIS B N 1
ATOM 2570 C CA . HIS B 1 66 ? 5.066 -11.805 -2.713 1 92.56 66 HIS B CA 1
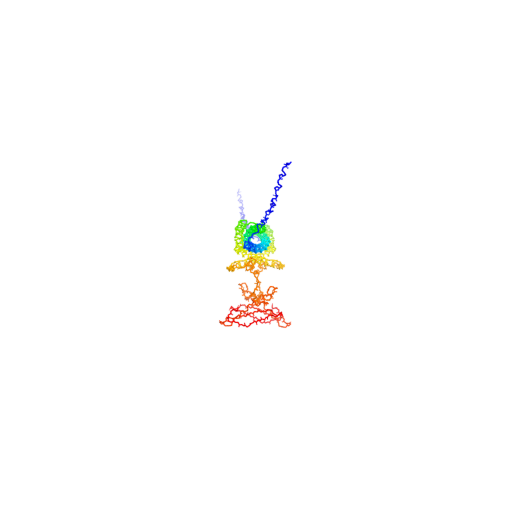ATOM 2571 C C . HIS B 1 66 ? 5.805 -11.367 -1.452 1 92.56 66 HIS B C 1
ATOM 2573 O O . HIS B 1 66 ? 5.406 -10.406 -0.792 1 92.56 66 HIS B O 1
ATOM 2579 N N . TYR B 1 67 ? 6.887 -12.078 -1.136 1 94.12 67 TYR B N 1
ATOM 2580 C CA . TYR B 1 67 ? 7.672 -11.68 0.028 1 94.12 67 TYR B CA 1
ATOM 2581 C C . TYR B 1 67 ? 8.305 -10.312 -0.178 1 94.12 67 TYR B C 1
ATOM 2583 O O . TYR B 1 67 ? 8.328 -9.484 0.741 1 94.12 67 TYR B O 1
ATOM 2591 N N . GLN B 1 68 ? 8.773 -10.07 -1.351 1 89.62 68 GLN B N 1
ATOM 2592 C CA . GLN B 1 68 ? 9.352 -8.766 -1.657 1 89.62 68 GLN B CA 1
ATOM 2593 C C . GLN B 1 68 ? 8.297 -7.66 -1.565 1 89.62 68 GLN B C 1
ATOM 2595 O O . GLN B 1 68 ? 8.57 -6.586 -1.024 1 89.62 68 GLN B O 1
ATOM 2600 N N . LEU B 1 69 ? 7.129 -7.918 -2.105 1 87.31 69 LEU B N 1
ATOM 2601 C CA . LEU B 1 69 ? 6.039 -6.949 -2.037 1 87.31 69 LEU B CA 1
ATOM 2602 C C . LEU B 1 69 ? 5.613 -6.707 -0.593 1 87.31 69 LEU B C 1
ATOM 2604 O O . LEU B 1 69 ? 5.309 -5.574 -0.211 1 87.31 69 LEU B O 1
ATOM 2608 N N . GLN B 1 70 ? 5.586 -7.809 0.179 1 90.56 70 GLN B N 1
ATOM 2609 C CA . GLN B 1 70 ? 5.254 -7.691 1.595 1 90.56 70 GLN B CA 1
ATOM 2610 C C . GLN B 1 70 ? 6.223 -6.754 2.311 1 90.56 70 GLN B C 1
ATOM 2612 O O . GLN B 1 70 ? 5.801 -5.914 3.109 1 90.56 70 GLN B O 1
ATOM 2617 N N . ASP B 1 71 ? 7.504 -6.879 2.023 1 90.62 71 ASP B N 1
ATOM 2618 C CA . ASP B 1 71 ? 8.516 -6.016 2.621 1 90.62 71 ASP B CA 1
ATOM 2619 C C . ASP B 1 71 ? 8.266 -4.551 2.273 1 90.62 71 ASP B C 1
ATOM 2621 O O . ASP B 1 71 ? 8.344 -3.68 3.141 1 90.62 71 ASP B O 1
ATOM 2625 N N . LYS B 1 72 ? 7.91 -4.336 1.066 1 85.62 72 LYS B N 1
ATOM 2626 C CA . LYS B 1 72 ? 7.637 -2.975 0.62 1 85.62 72 LYS B CA 1
ATOM 2627 C C . LYS B 1 72 ? 6.391 -2.412 1.301 1 85.62 72 LYS B C 1
ATOM 2629 O O . LYS B 1 72 ? 6.352 -1.233 1.657 1 85.62 72 LYS B O 1
ATOM 2634 N N . LEU B 1 73 ? 5.383 -3.246 1.441 1 87.75 73 LEU B N 1
ATOM 2635 C CA . LEU B 1 73 ? 4.172 -2.832 2.137 1 87.75 73 LEU B CA 1
ATOM 2636 C C . LEU B 1 73 ? 4.469 -2.49 3.592 1 87.75 73 LEU B C 1
ATOM 2638 O O . LEU B 1 73 ? 3.969 -1.49 4.113 1 87.75 73 LEU B O 1
ATOM 2642 N N . TYR B 1 74 ? 5.328 -3.262 4.234 1 91 74 TYR B N 1
ATOM 2643 C CA . TYR B 1 74 ? 5.711 -2.988 5.613 1 91 74 TYR B CA 1
ATOM 2644 C C . TYR B 1 74 ? 6.477 -1.673 5.715 1 91 74 TYR B C 1
ATOM 2646 O O . TYR B 1 74 ? 6.297 -0.917 6.672 1 91 74 TYR B O 1
ATOM 2654 N N . ASP B 1 75 ? 7.32 -1.438 4.75 1 87.44 75 ASP B N 1
ATOM 2655 C CA . ASP B 1 75 ? 8.047 -0.172 4.727 1 87.44 75 ASP B CA 1
ATOM 2656 C C . ASP B 1 75 ? 7.082 1.009 4.617 1 87.44 75 ASP B C 1
ATOM 2658 O O . ASP B 1 75 ? 7.281 2.037 5.27 1 87.44 75 ASP B O 1
ATOM 2662 N N . LEU B 1 76 ? 6.07 0.832 3.852 1 85.44 76 LEU B N 1
ATOM 2663 C CA . LEU B 1 76 ? 5.07 1.883 3.697 1 85.44 76 LEU B CA 1
ATOM 2664 C C . LEU B 1 76 ? 4.312 2.107 5 1 85.44 76 LEU B C 1
ATOM 2666 O O . LEU B 1 76 ? 4.043 3.25 5.379 1 85.44 76 LEU B O 1
ATOM 2670 N N . VAL B 1 77 ? 3.916 1.049 5.625 1 89.31 77 VAL B N 1
ATOM 2671 C CA . VAL B 1 77 ? 3.252 1.14 6.918 1 89.31 77 VAL B CA 1
ATOM 2672 C C . VAL B 1 77 ? 4.145 1.885 7.906 1 89.31 77 VAL B C 1
ATOM 2674 O O . VAL B 1 77 ? 3.676 2.756 8.641 1 89.31 77 VAL B O 1
ATOM 2677 N N . LYS B 1 78 ? 5.426 1.559 7.906 1 90.44 78 LYS B N 1
ATOM 2678 C CA . LYS B 1 78 ? 6.383 2.217 8.789 1 90.44 78 LYS B CA 1
ATOM 2679 C C . LYS B 1 78 ? 6.457 3.713 8.5 1 90.44 78 LYS B C 1
ATOM 2681 O O . LYS B 1 78 ? 6.477 4.527 9.43 1 90.44 78 LYS B O 1
ATOM 2686 N N . GLN B 1 79 ? 6.543 4.055 7.227 1 86 79 GLN B N 1
ATOM 2687 C CA . GLN B 1 79 ? 6.59 5.461 6.832 1 86 79 GLN B CA 1
ATOM 2688 C C . GLN B 1 79 ? 5.324 6.199 7.258 1 86 79 GLN B C 1
ATOM 2690 O O . GLN B 1 79 ? 5.395 7.324 7.75 1 86 79 GLN B O 1
ATOM 2695 N N . ASN B 1 80 ? 4.176 5.574 7.055 1 91.25 80 ASN B N 1
ATOM 2696 C CA . ASN B 1 80 ? 2.912 6.164 7.484 1 91.25 80 ASN B CA 1
ATOM 2697 C C . ASN B 1 80 ? 2.877 6.379 8.992 1 91.25 80 ASN B C 1
ATOM 2699 O O . ASN B 1 80 ? 2.42 7.422 9.469 1 91.25 80 ASN B O 1
ATOM 2703 N N . LYS B 1 81 ? 3.365 5.441 9.758 1 92.88 81 LYS B N 1
ATOM 2704 C CA . LYS B 1 81 ? 3.432 5.566 11.211 1 92.88 81 LYS B CA 1
ATOM 2705 C C . LYS B 1 81 ? 4.332 6.727 11.625 1 92.88 81 LYS B C 1
ATOM 2707 O O . LYS B 1 81 ? 4.039 7.438 12.586 1 92.88 81 LYS B O 1
ATOM 2712 N N . ALA B 1 82 ? 5.422 6.883 10.891 1 92 82 ALA B N 1
ATOM 2713 C CA . ALA B 1 82 ? 6.324 8 11.164 1 92 82 ALA B CA 1
ATOM 2714 C C . ALA B 1 82 ? 5.621 9.336 10.938 1 92 82 ALA B C 1
ATOM 2716 O O . ALA B 1 82 ? 5.801 10.273 11.719 1 92 82 ALA B O 1
ATOM 2717 N N . ALA B 1 83 ? 4.855 9.367 9.891 1 90.81 83 ALA B N 1
ATOM 2718 C CA . ALA B 1 83 ? 4.086 10.578 9.617 1 90.81 83 ALA B CA 1
ATOM 2719 C C . ALA B 1 83 ? 3.086 10.859 10.734 1 90.81 83 ALA B C 1
ATOM 2721 O O . ALA B 1 83 ? 2.93 12 11.164 1 90.81 83 ALA B O 1
ATOM 2722 N N . ILE B 1 84 ? 2.412 9.836 11.266 1 94.94 84 ILE B N 1
ATOM 2723 C CA . ILE B 1 84 ? 1.465 9.977 12.367 1 94.94 84 ILE B CA 1
ATOM 2724 C C . ILE B 1 84 ? 2.18 10.531 13.594 1 94.94 84 ILE B C 1
ATOM 2726 O O . ILE B 1 84 ? 1.669 11.438 14.266 1 94.94 84 ILE B O 1
ATOM 2730 N N . LYS B 1 85 ? 3.332 10.031 13.805 1 96 85 LYS B N 1
ATOM 2731 C CA . LYS B 1 85 ? 4.094 10.484 14.961 1 96 85 LYS B CA 1
ATOM 2732 C C . LYS B 1 85 ? 4.457 11.961 14.844 1 96 85 LYS B C 1
ATOM 2734 O O . LYS B 1 85 ? 4.395 12.703 15.828 1 96 85 LYS B O 1
ATOM 2739 N N . LEU B 1 86 ? 4.883 12.352 13.617 1 94.25 86 LEU B N 1
ATOM 2740 C CA . LEU B 1 86 ? 5.172 13.758 13.375 1 94.25 86 LEU B CA 1
ATOM 2741 C C . LEU B 1 86 ? 3.947 14.625 13.641 1 94.25 86 LEU B C 1
ATOM 2743 O O . LEU B 1 86 ? 4.055 15.688 14.258 1 94.25 86 LEU B O 1
ATOM 2747 N N . LEU B 1 87 ? 2.805 14.172 13.203 1 96.06 87 LEU B N 1
ATOM 2748 C CA . LEU B 1 87 ? 1.563 14.914 13.406 1 96.06 87 LEU B CA 1
ATOM 2749 C C . LEU B 1 87 ? 1.202 14.977 14.883 1 96.06 87 LEU B C 1
ATOM 2751 O O . LEU B 1 87 ? 0.683 15.992 15.352 1 96.06 87 LEU B O 1
ATOM 2755 N N . GLU B 1 88 ? 1.432 13.938 15.648 1 97.19 88 GLU B N 1
ATOM 2756 C CA . GLU B 1 88 ? 1.183 13.93 17.094 1 97.19 88 GLU B CA 1
ATOM 2757 C C . GLU B 1 88 ? 2.045 14.961 17.812 1 97.19 88 GLU B C 1
ATOM 2759 O O . GLU B 1 88 ? 1.569 15.664 18.703 1 97.19 88 GLU B O 1
ATOM 2764 N N . GLN B 1 89 ? 3.281 15.078 17.375 1 96.19 89 GLN B N 1
ATOM 2765 C CA . GLN B 1 89 ? 4.188 16.078 17.938 1 96.19 89 GLN B CA 1
ATOM 2766 C C . GLN B 1 89 ? 3.717 17.5 17.609 1 96.19 89 GLN B C 1
ATOM 2768 O O . GLN B 1 89 ? 3.742 18.375 18.484 1 96.19 89 GLN B O 1
ATOM 2773 N N . GLU B 1 90 ? 3.303 17.641 16.359 1 96.69 90 GLU B N 1
ATOM 2774 C CA . GLU B 1 90 ? 2.766 18.938 15.945 1 96.69 90 GLU B CA 1
ATOM 2775 C C . GLU B 1 90 ? 1.52 19.297 16.75 1 96.69 90 GLU B C 1
ATOM 2777 O O . GLU B 1 90 ? 1.38 20.438 17.203 1 96.69 90 GLU B O 1
ATOM 2782 N N . ASP B 1 91 ? 0.637 18.422 16.938 1 97.06 91 ASP B N 1
ATOM 2783 C CA . ASP B 1 91 ? -0.58 18.625 17.719 1 97.06 91 ASP B CA 1
ATOM 2784 C C . ASP B 1 91 ? -0.253 19.047 19.141 1 97.06 91 ASP B C 1
ATOM 2786 O O . ASP B 1 91 ? -0.844 20 19.672 1 97.06 91 ASP B O 1
ATOM 2790 N N . THR B 1 92 ? 0.699 18.359 19.734 1 97.69 92 THR B N 1
ATOM 2791 C CA . THR B 1 92 ? 1.127 18.688 21.078 1 97.69 92 THR B CA 1
ATOM 2792 C C . THR B 1 92 ? 1.687 20.109 21.156 1 97.69 92 THR B C 1
ATOM 2794 O O . THR B 1 92 ? 1.385 20.844 22.078 1 97.69 92 THR B O 1
ATOM 2797 N N . SER B 1 93 ? 2.477 20.453 20.141 1 97.31 93 SER B N 1
ATOM 2798 C CA . SER B 1 93 ? 3.055 21.781 20.078 1 97.31 93 SER B CA 1
ATOM 2799 C C . SER B 1 93 ? 1.969 22.859 19.969 1 97.31 93 SER B C 1
ATOM 2801 O O . SER B 1 93 ? 2.039 23.891 20.625 1 97.31 93 SER B O 1
ATOM 2803 N N . VAL B 1 94 ? 0.989 22.578 19.125 1 97.94 94 VAL B N 1
ATOM 2804 C CA . VAL B 1 94 ? -0.112 23.516 18.938 1 97.94 94 VAL B CA 1
ATOM 2805 C C . VAL B 1 94 ? -0.874 23.672 20.266 1 97.94 94 VAL B C 1
ATOM 2807 O O . VAL B 1 94 ? -1.204 24.797 20.656 1 97.94 94 VAL B O 1
ATOM 2810 N N . VAL B 1 95 ? -1.151 22.594 20.969 1 97.56 95 VAL B N 1
ATOM 2811 C CA . VAL B 1 95 ? -1.876 22.641 22.234 1 97.56 95 VAL B CA 1
ATOM 2812 C C . VAL B 1 95 ? -1.088 23.453 23.25 1 97.56 95 VAL B C 1
ATOM 2814 O O . VAL B 1 95 ? -1.654 24.297 23.953 1 97.56 95 VAL B O 1
ATOM 2817 N N . ASN B 1 96 ? 0.241 23.234 23.344 1 97.62 96 ASN B N 1
ATOM 2818 C CA . ASN B 1 96 ? 1.091 23.984 24.266 1 97.62 96 ASN B CA 1
ATOM 2819 C C . ASN B 1 96 ? 1.047 25.484 23.969 1 97.62 96 ASN B C 1
ATOM 2821 O O . ASN B 1 96 ? 0.88 26.297 24.891 1 97.62 96 ASN B O 1
ATOM 2825 N N . MET B 1 97 ? 1.167 25.812 22.719 1 98 97 MET B N 1
ATOM 2826 C CA . MET B 1 97 ? 1.163 27.234 22.328 1 98 97 MET B CA 1
ATOM 2827 C C . MET B 1 97 ? -0.207 27.859 22.578 1 98 97 MET B C 1
ATOM 2829 O O . MET B 1 97 ? -0.302 29.016 22.969 1 98 97 MET B O 1
ATOM 2833 N N . THR B 1 98 ? -1.278 27.094 22.328 1 98 98 THR B N 1
ATOM 2834 C CA . THR B 1 98 ? -2.631 27.578 22.594 1 98 98 THR B CA 1
ATOM 2835 C C . THR B 1 98 ? -2.818 27.875 24.078 1 98 98 THR B C 1
ATOM 2837 O O . THR B 1 98 ? -3.369 28.922 24.438 1 98 98 THR B O 1
ATOM 2840 N N . THR B 1 99 ? -2.303 27.062 24.891 1 98 99 THR B N 1
ATOM 2841 C CA . THR B 1 99 ? -2.408 27.25 26.328 1 98 99 THR B CA 1
ATOM 2842 C C . THR B 1 99 ? -1.646 28.484 26.781 1 98 99 THR B C 1
ATOM 2844 O O . THR B 1 99 ? -2.156 29.281 27.578 1 98 99 THR B O 1
ATOM 2847 N N . GLU B 1 100 ? -0.47 28.656 26.234 1 97.5 100 GLU B N 1
ATOM 2848 C CA . GLU B 1 100 ? 0.338 29.828 26.531 1 97.5 100 GLU B CA 1
ATOM 2849 C C . GLU B 1 100 ? -0.364 31.109 26.078 1 97.5 100 GLU B C 1
ATOM 2851 O O . GLU B 1 100 ? -0.359 32.125 26.781 1 97.5 100 GLU B O 1
ATOM 2856 N N . GLY B 1 101 ? -0.961 31.062 24.875 1 97.88 101 GLY B N 1
ATOM 2857 C CA . GLY B 1 101 ? -1.67 32.219 24.344 1 97.88 101 GLY B CA 1
ATOM 2858 C C . GLY B 1 101 ? -2.879 32.594 25.172 1 97.88 101 GLY B C 1
ATOM 2859 O O . GLY B 1 101 ? -3.125 33.781 25.391 1 97.88 101 GLY B O 1
ATOM 2860 N N . GLU B 1 102 ? -3.586 31.641 25.672 1 97.56 102 GLU B N 1
ATOM 2861 C CA . GLU B 1 102 ? -4.742 31.906 26.516 1 97.56 102 GLU B CA 1
ATOM 2862 C C . GLU B 1 102 ? -4.324 32.531 27.844 1 97.56 102 GLU B C 1
ATOM 2864 O O . GLU B 1 102 ? -4.973 33.469 28.328 1 97.56 102 GLU B O 1
ATOM 2869 N N . ALA B 1 103 ? -3.252 32.062 28.438 1 97 103 ALA B N 1
ATOM 2870 C CA . ALA B 1 103 ? -2.73 32.625 29.672 1 97 103 ALA B CA 1
ATOM 2871 C C . ALA B 1 103 ? -2.279 34.062 29.469 1 97 103 ALA B C 1
ATOM 2873 O O . ALA B 1 103 ? -2.586 34.938 30.281 1 97 103 ALA B O 1
ATOM 2874 N N . GLY B 1 104 ? -1.545 34.25 28.312 1 96.38 104 GLY B N 1
ATOM 2875 C CA . GLY B 1 104 ? -1.111 35.594 28.016 1 96.38 104 GLY B CA 1
ATOM 2876 C C . GLY B 1 104 ? -2.266 36.562 27.797 1 96.38 104 GLY B C 1
ATOM 2877 O O . GLY B 1 104 ? -2.229 37.719 28.297 1 96.38 104 GLY B O 1
ATOM 2878 N N . LYS B 1 105 ? -3.264 36.125 27.156 1 96.94 105 LYS B N 1
ATOM 2879 C CA . LYS B 1 105 ? -4.453 36.938 26.938 1 96.94 105 LYS B CA 1
ATOM 2880 C C . LYS B 1 105 ? -5.121 37.312 28.25 1 96.94 105 LYS B C 1
ATOM 2882 O O . LYS B 1 105 ? -5.527 38.469 28.453 1 96.94 105 LYS B O 1
ATOM 2887 N N . LYS B 1 106 ? -5.191 36.438 29.156 1 96.88 106 LYS B N 1
ATOM 2888 C CA . LYS B 1 106 ? -5.797 36.656 30.469 1 96.88 106 LYS B CA 1
ATOM 2889 C C . LYS B 1 106 ? -5 37.719 31.25 1 96.88 106 LYS B C 1
ATOM 2891 O O . LYS B 1 106 ? -5.582 38.562 31.922 1 96.88 106 LYS B O 1
ATOM 2896 N N . GLU B 1 107 ? -3.721 37.594 31.141 1 96.38 107 GLU B N 1
ATOM 2897 C CA . GLU B 1 107 ? -2.869 38.562 31.828 1 96.38 107 GLU B CA 1
ATOM 2898 C C . GLU B 1 107 ? -3.084 39.969 31.266 1 96.38 107 GLU B C 1
ATOM 2900 O O . GLU B 1 107 ? -3.18 40.938 32.031 1 96.38 107 GLU B O 1
ATOM 2905 N N . LEU B 1 108 ? -3.219 40.062 29.969 1 97.19 108 LEU B N 1
ATOM 2906 C CA . LEU B 1 108 ? -3.484 41.344 29.344 1 97.19 108 LEU B CA 1
ATOM 2907 C C . LEU B 1 108 ? -4.832 41.906 29.797 1 97.19 108 LEU B C 1
ATOM 2909 O O . LEU B 1 108 ? -4.949 43.094 30.078 1 97.19 108 LEU B O 1
ATOM 2913 N N . GLN B 1 109 ? -5.797 41.094 29.922 1 96.62 109 GLN B N 1
ATOM 2914 C CA . GLN B 1 109 ? -7.113 41.5 30.391 1 96.62 109 GLN B CA 1
ATOM 2915 C C . GLN B 1 109 ? -7.043 42.031 31.828 1 96.62 109 GLN B C 1
ATOM 2917 O O . GLN B 1 109 ? -7.668 43.031 32.156 1 96.62 109 GLN B O 1
ATOM 2922 N N . THR B 1 110 ? -6.258 41.344 32.594 1 96.38 110 THR B N 1
ATOM 2923 C CA . THR B 1 110 ? -6.07 41.781 34 1 96.38 110 THR B CA 1
ATOM 2924 C C . THR B 1 110 ? -5.422 43.156 34.031 1 96.38 110 THR B C 1
ATOM 2926 O O . THR B 1 110 ? -5.824 44 34.844 1 96.38 110 THR B O 1
ATOM 2929 N N . MET B 1 111 ? -4.477 43.375 33.125 1 95.75 111 MET B N 1
ATOM 2930 C CA . MET B 1 111 ? -3.791 44.656 33.094 1 95.75 111 MET B CA 1
ATOM 2931 C C . MET B 1 111 ? -4.75 45.781 32.688 1 95.75 111 MET B C 1
ATOM 2933 O O . MET B 1 111 ? -4.668 46.875 33.188 1 95.75 111 MET B O 1
ATOM 2937 N N . LEU B 1 112 ? -5.641 45.531 31.766 1 95.69 112 LEU B N 1
ATOM 2938 C CA . LEU B 1 112 ? -6.652 46.5 31.359 1 95.69 112 LEU B CA 1
ATOM 2939 C C . LEU B 1 112 ? -7.508 46.906 32.531 1 95.69 112 LEU B C 1
ATOM 2941 O O . LEU B 1 112 ? -7.777 48.094 32.719 1 95.69 112 LEU B O 1
ATOM 2945 N N . GLU B 1 113 ? -7.879 46 33.406 1 94.62 113 GLU B N 1
ATOM 2946 C CA . GLU B 1 113 ? -8.672 46.281 34.594 1 94.62 113 GLU B CA 1
ATOM 2947 C C . GLU B 1 113 ? -7.895 47.125 35.594 1 94.62 113 GLU B C 1
ATOM 2949 O O . GLU B 1 113 ? -8.445 48.031 36.219 1 94.62 113 GLU B O 1
ATOM 2954 N N . CYS B 1 114 ? -6.605 46.812 35.719 1 94.62 114 CYS B N 1
ATOM 2955 C CA . CYS B 1 114 ? -5.754 47.562 36.625 1 94.62 114 CYS B CA 1
ATOM 2956 C C . CYS B 1 114 ? -5.629 49 36.156 1 94.62 114 CYS B C 1
ATOM 2958 O O . CYS B 1 114 ? -5.676 49.906 37 1 94.62 114 CYS B O 1
ATOM 2960 N N . LEU B 1 115 ? -5.539 49.188 34.844 1 94.75 115 LEU B N 1
ATOM 2961 C CA . LEU B 1 115 ? -5.398 50.531 34.281 1 94.75 115 LEU B CA 1
ATOM 2962 C C . LEU B 1 115 ? -6.676 51.344 34.5 1 94.75 115 LEU B C 1
ATOM 2964 O O . LEU B 1 115 ? -6.625 52.562 34.625 1 94.75 115 LEU B O 1
ATOM 2968 N N . ASP B 1 116 ? -7.793 50.688 34.562 1 91.88 116 ASP B N 1
ATOM 2969 C CA . ASP B 1 116 ? -9.078 51.344 34.781 1 91.88 116 ASP B CA 1
ATOM 2970 C C . ASP B 1 116 ? -9.211 51.812 36.219 1 91.88 116 ASP B C 1
ATOM 2972 O O . ASP B 1 116 ? -9.953 52.75 36.531 1 91.88 116 ASP B O 1
ATOM 2976 N N . ALA B 1 117 ? -8.391 51.219 37.094 1 90.44 117 ALA B N 1
ATOM 2977 C CA . ALA B 1 117 ? -8.602 51.438 38.531 1 90.44 117 ALA B CA 1
ATOM 2978 C C . ALA B 1 117 ? -7.547 52.406 39.062 1 90.44 117 ALA B C 1
ATOM 2980 O O . ALA B 1 117 ? -7.598 52.781 40.25 1 90.44 117 ALA B O 1
ATOM 2981 N N . VAL B 1 118 ? -6.656 52.781 38.188 1 91.06 118 VAL B N 1
ATOM 2982 C CA . VAL B 1 118 ? -5.566 53.594 38.719 1 91.06 118 VAL B CA 1
ATOM 2983 C C . VAL B 1 118 ? -6.086 55 39.094 1 91.06 118 VAL B C 1
ATOM 2985 O O . VAL B 1 118 ? -6.91 55.562 38.375 1 91.06 118 VAL B O 1
ATOM 2988 N N . ASN B 1 119 ? -5.578 55.562 40.25 1 88.44 119 ASN B N 1
ATOM 2989 C CA . ASN B 1 119 ? -6.102 56.844 40.75 1 88.44 119 ASN B CA 1
ATOM 2990 C C . ASN B 1 119 ? -4.98 57.781 41.156 1 88.44 119 ASN B C 1
ATOM 2992 O O . ASN B 1 119 ? -5.23 58.938 41.531 1 88.44 119 ASN B O 1
ATOM 2996 N N . THR B 1 120 ? -3.758 57.344 41.25 1 90.88 120 THR B N 1
ATOM 2997 C CA . THR B 1 120 ? -2.621 58.188 41.594 1 90.88 120 THR B CA 1
ATOM 2998 C C . THR B 1 120 ? -1.555 58.125 40.5 1 90.88 120 THR B C 1
ATOM 3000 O O . THR B 1 120 ? -1.544 57.219 39.688 1 90.88 120 THR B O 1
ATOM 3003 N N . ALA B 1 121 ? -0.703 59.188 40.469 1 89 121 ALA B N 1
ATOM 3004 C CA . ALA B 1 121 ? 0.369 59.25 39.469 1 89 121 ALA B CA 1
ATOM 3005 C C . ALA B 1 121 ? 1.321 58.062 39.594 1 89 121 ALA B C 1
ATOM 3007 O O . ALA B 1 121 ? 1.766 57.5 38.594 1 89 121 ALA B O 1
ATOM 3008 N N . GLN B 1 122 ? 1.64 57.75 40.844 1 91.44 122 GLN B N 1
ATOM 3009 C CA . GLN B 1 122 ? 2.549 56.656 41.125 1 91.44 122 GLN B CA 1
ATOM 3010 C C . GLN B 1 122 ? 1.954 55.312 40.656 1 91.44 122 GLN B C 1
ATOM 3012 O O . GLN B 1 122 ? 2.654 54.5 40.062 1 91.44 122 GLN B O 1
ATOM 3017 N N . GLU B 1 123 ? 0.663 55.125 40.812 1 92.31 123 GLU B N 1
ATOM 3018 C CA . GLU B 1 123 ? -0.04 53.938 40.375 1 92.31 123 GLU B CA 1
ATOM 3019 C C . GLU B 1 123 ? -0.046 53.844 38.844 1 92.31 123 GLU B C 1
ATOM 3021 O O . GLU B 1 123 ? 0.109 52.75 38.281 1 92.31 123 GLU B O 1
ATOM 3026 N N . VAL B 1 124 ? -0.189 54.938 38.188 1 92.56 124 VAL B N 1
ATOM 3027 C CA . VAL B 1 124 ? -0.213 55 36.719 1 92.56 124 VAL B CA 1
ATOM 3028 C C . VAL B 1 124 ? 1.128 54.5 36.188 1 92.56 124 VAL B C 1
ATOM 3030 O O . VAL B 1 124 ? 1.173 53.625 35.312 1 92.56 124 VAL B O 1
ATOM 3033 N N . VAL B 1 125 ? 2.215 55.031 36.719 1 92.44 125 VAL B N 1
ATOM 3034 C CA . VAL B 1 125 ? 3.549 54.719 36.219 1 92.44 125 VAL B CA 1
ATOM 3035 C C . VAL B 1 125 ? 3.859 53.25 36.438 1 92.44 125 VAL B C 1
ATOM 3037 O O . VAL B 1 125 ? 4.34 52.562 35.562 1 92.44 125 VAL B O 1
ATOM 3040 N N . THR B 1 126 ? 3.496 52.719 37.656 1 94.12 126 THR B N 1
ATOM 3041 C CA . THR B 1 126 ? 3.773 51.344 38.031 1 94.12 126 THR B CA 1
ATOM 3042 C C . THR B 1 126 ? 2.957 50.375 37.156 1 94.12 126 THR B C 1
ATOM 3044 O O . THR B 1 126 ? 3.492 49.406 36.625 1 94.12 126 THR B O 1
ATOM 3047 N N . THR B 1 127 ? 1.704 50.656 36.938 1 94.5 127 THR B N 1
ATOM 3048 C CA . THR B 1 127 ? 0.825 49.781 36.156 1 94.5 127 THR B CA 1
ATOM 3049 C C . THR B 1 127 ? 1.213 49.812 34.688 1 94.5 127 THR B C 1
ATOM 3051 O O . THR B 1 127 ? 1.182 48.75 34.031 1 94.5 127 THR B O 1
ATOM 3054 N N . ILE B 1 128 ? 1.607 50.875 34.188 1 94.06 128 ILE B N 1
ATOM 3055 C CA . ILE B 1 128 ? 2.016 51 32.781 1 94.06 128 ILE B CA 1
ATOM 3056 C C . ILE B 1 128 ? 3.289 50.188 32.562 1 94.06 128 ILE B C 1
ATOM 3058 O O . ILE B 1 128 ? 3.414 49.5 31.547 1 94.06 128 ILE B O 1
ATOM 3062 N N . ASN B 1 129 ? 4.227 50.344 33.5 1 94.12 129 ASN B N 1
ATOM 3063 C CA . ASN B 1 129 ? 5.457 49.562 33.375 1 94.12 129 ASN B CA 1
ATOM 3064 C C . ASN B 1 129 ? 5.172 48.062 33.375 1 94.12 129 ASN B C 1
ATOM 3066 O O . ASN B 1 129 ? 5.766 47.312 32.594 1 94.12 129 ASN B O 1
ATOM 3070 N N . GLU B 1 130 ? 4.258 47.594 34.188 1 94 130 GLU B N 1
ATOM 3071 C CA . GLU B 1 130 ? 3.867 46.188 34.219 1 94 130 GLU B CA 1
ATOM 3072 C C . GLU B 1 130 ? 3.15 45.781 32.938 1 94 130 GLU B C 1
ATOM 3074 O O . GLU B 1 130 ? 3.422 44.719 32.375 1 94 130 GLU B O 1
ATOM 3079 N N . ALA B 1 131 ? 2.303 46.625 32.5 1 94.38 131 ALA B N 1
ATOM 3080 C CA . ALA B 1 131 ? 1.574 46.375 31.25 1 94.38 131 ALA B CA 1
ATOM 3081 C C . ALA B 1 131 ? 2.535 46.219 30.062 1 94.38 131 ALA B C 1
ATOM 3083 O O . ALA B 1 131 ? 2.324 45.375 29.188 1 94.38 131 ALA B O 1
ATOM 3084 N N . ASP B 1 132 ? 3.562 47.062 30.031 1 94.38 132 ASP B N 1
ATOM 3085 C CA . ASP B 1 132 ? 4.555 47 28.969 1 94.38 132 ASP B CA 1
ATOM 3086 C C . ASP B 1 132 ? 5.246 45.656 28.922 1 94.38 132 ASP B C 1
ATOM 3088 O O . ASP B 1 132 ? 5.52 45.125 27.844 1 94.38 132 ASP B O 1
ATOM 3092 N N . GLN B 1 133 ? 5.504 45.062 30.094 1 95.12 133 GLN B N 1
ATOM 3093 C CA . GLN B 1 133 ? 6.125 43.75 30.156 1 95.12 133 GLN B CA 1
ATOM 3094 C C . GLN B 1 133 ? 5.223 42.688 29.547 1 95.12 133 GLN B C 1
ATOM 3096 O O . GLN B 1 133 ? 5.68 41.875 28.734 1 95.12 133 GLN B O 1
ATOM 3101 N N . TYR B 1 134 ? 3.947 42.75 29.875 1 95.12 134 TYR B N 1
ATOM 3102 C CA . TYR B 1 134 ? 3 41.781 29.328 1 95.12 134 TYR B CA 1
ATOM 3103 C C . TYR B 1 134 ? 2.785 42 27.844 1 95.12 134 TYR B C 1
ATOM 3105 O O . TYR B 1 134 ? 2.562 41.062 27.094 1 95.12 134 TYR B O 1
ATOM 3113 N N . ASN B 1 135 ? 2.865 43.281 27.406 1 95.12 135 ASN B N 1
ATOM 3114 C CA . ASN B 1 135 ? 2.773 43.562 25.984 1 95.12 135 ASN B CA 1
ATOM 3115 C C . ASN B 1 135 ? 3.891 42.875 25.203 1 95.12 135 ASN B C 1
ATOM 3117 O O . ASN B 1 135 ? 3.639 42.25 24.172 1 95.12 135 ASN B O 1
ATOM 3121 N N . VAL B 1 136 ? 5.07 42.938 25.719 1 95.5 136 VAL B N 1
ATOM 3122 C CA . VAL B 1 136 ? 6.227 42.344 25.047 1 95.5 136 VAL B CA 1
ATOM 3123 C C . VAL B 1 136 ? 6.078 40.812 25 1 95.5 136 VAL B C 1
ATOM 3125 O O . VAL B 1 136 ? 6.34 40.188 23.969 1 95.5 136 VAL B O 1
ATOM 3128 N N . GLU B 1 137 ? 5.66 40.25 26.078 1 95.81 137 GLU B N 1
ATOM 3129 C CA . GLU B 1 137 ? 5.484 38.812 26.156 1 95.81 137 GLU B CA 1
ATOM 3130 C C . GLU B 1 137 ? 4.426 38.344 25.156 1 95.81 137 GLU B C 1
ATOM 3132 O O . GLU B 1 137 ? 4.605 37.312 24.5 1 95.81 137 GLU B O 1
ATOM 3137 N N . ALA B 1 138 ? 3.32 39.062 25.062 1 95.94 138 ALA B N 1
ATOM 3138 C CA . ALA B 1 138 ? 2.254 38.719 24.141 1 95.94 138 ALA B CA 1
ATOM 3139 C C . ALA B 1 138 ? 2.729 38.844 22.688 1 95.94 138 ALA B C 1
ATOM 3141 O O . ALA B 1 138 ? 2.418 37.969 21.859 1 95.94 138 ALA B O 1
ATOM 3142 N N . GLU B 1 139 ? 3.473 39.875 22.375 1 93.88 139 GLU B N 1
ATOM 3143 C CA . GLU B 1 139 ? 4.016 40.062 21.031 1 93.88 139 GLU B CA 1
ATOM 3144 C C . GLU B 1 139 ? 4.977 38.938 20.672 1 93.88 139 GLU B C 1
ATOM 3146 O O . GLU B 1 139 ? 4.953 38.438 19.547 1 93.88 139 GLU B O 1
ATOM 3151 N N . ASP B 1 140 ? 5.777 38.531 21.641 1 95.44 140 ASP B N 1
ATOM 3152 C CA . ASP B 1 140 ? 6.703 37.406 21.438 1 95.44 140 ASP B CA 1
ATOM 3153 C C . ASP B 1 140 ? 5.949 36.125 21.141 1 95.44 140 ASP B C 1
ATOM 3155 O O . ASP B 1 140 ? 6.352 35.344 20.266 1 95.44 140 ASP B O 1
ATOM 3159 N N . TRP B 1 141 ? 4.902 35.906 21.922 1 97.19 141 TRP B N 1
ATOM 3160 C CA . TRP B 1 141 ? 4.086 34.719 21.719 1 97.19 141 TRP B CA 1
ATOM 3161 C C . TRP B 1 141 ? 3.488 34.719 20.312 1 97.19 141 TRP B C 1
ATOM 3163 O O . TRP B 1 141 ? 3.52 33.688 19.625 1 97.19 141 TRP B O 1
ATOM 3173 N N . ILE B 1 142 ? 2.922 35.812 19.891 1 93.62 142 ILE B N 1
ATOM 3174 C CA . ILE B 1 142 ? 2.312 35.938 18.562 1 93.62 142 ILE B CA 1
ATOM 3175 C C . ILE B 1 142 ? 3.357 35.625 17.484 1 93.62 142 ILE B C 1
ATOM 3177 O O . ILE B 1 142 ? 3.107 34.844 16.562 1 93.62 142 ILE B O 1
ATOM 3181 N N . GLN B 1 143 ? 4.539 36.219 17.672 1 90.38 143 GLN B N 1
ATOM 3182 C CA . GLN B 1 143 ? 5.621 36 16.719 1 90.38 143 GLN B CA 1
ATOM 3183 C C . GLN B 1 143 ? 6.066 34.562 16.688 1 90.38 143 GLN B C 1
ATOM 3185 O O . GLN B 1 143 ? 6.273 33.969 15.617 1 90.38 143 GLN B O 1
ATOM 3190 N N . LYS B 1 144 ? 6.199 33.969 17.797 1 93.44 144 LYS B N 1
ATOM 3191 C CA . LYS B 1 144 ? 6.598 32.562 17.922 1 93.44 144 LYS B CA 1
ATOM 3192 C C . LYS B 1 144 ? 5.609 31.641 17.188 1 93.44 144 LYS B C 1
ATOM 3194 O O . LYS B 1 144 ? 6.008 30.703 16.5 1 93.44 144 LYS B O 1
ATOM 3199 N N . CYS B 1 145 ? 4.324 31.953 17.422 1 94.75 145 CYS B N 1
ATOM 3200 C CA . CYS B 1 145 ? 3.293 31.156 16.766 1 94.75 145 CYS B CA 1
ATOM 3201 C C . CYS B 1 145 ? 3.414 31.234 15.25 1 94.75 145 CYS B C 1
ATOM 3203 O O . CYS B 1 145 ? 3.307 30.219 14.555 1 94.75 145 CYS B O 1
ATOM 3205 N N . GLN B 1 146 ? 3.723 32.344 14.727 1 87.81 146 GLN B N 1
ATOM 3206 C CA . GLN B 1 146 ? 3.818 32.562 13.289 1 87.81 146 GLN B CA 1
ATOM 3207 C C . GLN B 1 146 ? 5.051 31.891 12.711 1 87.81 146 GLN B C 1
ATOM 3209 O O . GLN B 1 146 ? 5.035 31.422 11.562 1 87.81 146 GLN B O 1
ATOM 3214 N N . GLU B 1 147 ? 6.027 31.75 13.469 1 85.69 147 GLU B N 1
ATOM 3215 C CA . GLU B 1 147 ? 7.281 31.172 12.992 1 85.69 147 GLU B CA 1
ATOM 3216 C C . GLU B 1 147 ? 7.258 29.656 13.102 1 85.69 147 GLU B C 1
ATOM 3218 O O . GLU B 1 147 ? 7.816 28.953 12.25 1 85.69 147 GLU B O 1
ATOM 3223 N N . LEU B 1 148 ? 6.578 29.188 14.086 1 90.25 148 LEU B N 1
ATOM 3224 C CA . LEU B 1 148 ? 6.668 27.766 14.398 1 90.25 148 LEU B CA 1
ATOM 3225 C C . LEU B 1 148 ? 5.641 26.969 13.609 1 90.25 148 LEU B C 1
ATOM 3227 O O . LEU B 1 148 ? 5.848 25.797 13.328 1 90.25 148 LEU B O 1
ATOM 3231 N N . PHE B 1 149 ? 4.492 27.734 13.305 1 91.5 149 PHE B N 1
ATOM 3232 C CA . PHE B 1 149 ? 3.424 26.938 12.703 1 91.5 149 PHE B CA 1
ATOM 3233 C C . PHE B 1 149 ? 3.094 27.469 11.305 1 91.5 149 PHE B C 1
ATOM 3235 O O . PHE B 1 149 ? 3.09 28.672 11.078 1 91.5 149 PHE B O 1
ATOM 3242 N N . PRO B 1 150 ? 2.67 26.531 10.352 1 90.38 150 PRO B N 1
ATOM 3243 C CA . PRO B 1 150 ? 2.801 25.078 10.5 1 90.38 150 PRO B CA 1
ATOM 3244 C C . PRO B 1 150 ? 4.234 24.594 10.305 1 90.38 150 PRO B C 1
ATOM 3246 O O . PRO B 1 150 ? 5.047 25.297 9.688 1 90.38 150 PRO B O 1
ATOM 3249 N N . ASP B 1 151 ? 4.59 23.453 10.961 1 89.75 151 ASP B N 1
ATOM 3250 C CA . ASP B 1 151 ? 5.828 22.797 10.555 1 89.75 151 ASP B CA 1
ATOM 3251 C C . ASP B 1 151 ? 5.738 22.312 9.109 1 89.75 151 ASP B C 1
ATOM 3253 O O . ASP B 1 151 ? 5.02 21.344 8.82 1 89.75 151 ASP B O 1
ATOM 3257 N N . ILE B 1 152 ? 6.5 22.891 8.32 1 80.19 152 ILE B N 1
ATOM 3258 C CA . ILE B 1 152 ? 6.398 22.688 6.883 1 80.19 152 ILE B CA 1
ATOM 3259 C C . ILE B 1 152 ? 6.695 21.219 6.555 1 80.19 152 ILE B C 1
ATOM 3261 O O . ILE B 1 152 ? 5.984 20.594 5.762 1 80.19 152 ILE B O 1
ATOM 3265 N N . ASN B 1 153 ? 7.723 20.703 7.121 1 80.62 153 ASN B N 1
ATOM 3266 C CA . ASN B 1 153 ? 8.133 19.328 6.848 1 80.62 153 ASN B CA 1
ATOM 3267 C C . ASN B 1 153 ? 7.051 18.328 7.262 1 80.62 153 ASN B C 1
ATOM 3269 O O . ASN B 1 153 ? 6.762 17.375 6.531 1 80.62 153 ASN B O 1
ATOM 3273 N N . THR B 1 154 ? 6.465 18.562 8.445 1 88.12 154 THR B N 1
ATOM 3274 C CA . THR B 1 154 ? 5.43 17.688 8.961 1 88.12 154 THR B CA 1
ATOM 3275 C C . THR B 1 154 ? 4.203 17.703 8.055 1 88.12 154 THR B C 1
ATOM 3277 O O . THR B 1 154 ? 3.713 16.641 7.652 1 88.12 154 THR B O 1
ATOM 3280 N N . VAL B 1 155 ? 3.762 18.844 7.723 1 86.5 155 VAL B N 1
ATOM 3281 C CA . VAL B 1 155 ? 2.564 18.984 6.898 1 86.5 155 VAL B CA 1
ATOM 3282 C C . VAL B 1 155 ? 2.832 18.438 5.5 1 86.5 155 VAL B C 1
ATOM 3284 O O . VAL B 1 155 ? 2.043 17.656 4.973 1 86.5 155 VAL B O 1
ATOM 3287 N N . PHE B 1 156 ? 3.924 18.797 4.941 1 79.94 156 PHE B N 1
ATOM 3288 C CA . PHE B 1 156 ? 4.266 18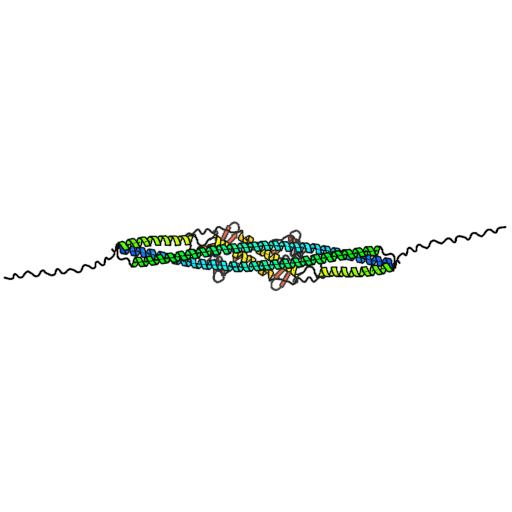.344 3.596 1 79.94 156 PHE B CA 1
ATOM 3289 C C . PHE B 1 156 ? 4.363 16.828 3.533 1 79.94 156 PHE B C 1
ATOM 3291 O O . PHE B 1 156 ? 3.76 16.203 2.664 1 79.94 156 PHE B O 1
ATOM 3298 N N . THR B 1 157 ? 5.121 16.234 4.379 1 80.81 157 THR B N 1
ATOM 3299 C CA . THR B 1 157 ? 5.297 14.797 4.426 1 80.81 157 THR B CA 1
ATOM 3300 C C . THR B 1 157 ? 3.955 14.094 4.602 1 80.81 157 THR B C 1
ATOM 3302 O O . THR B 1 157 ? 3.666 13.117 3.906 1 80.81 157 THR B O 1
ATOM 3305 N N . SER B 1 158 ? 3.143 14.562 5.539 1 88.12 158 SER B N 1
ATOM 3306 C CA . SER B 1 158 ? 1.846 13.961 5.828 1 88.12 158 SER B CA 1
ATOM 3307 C C . SER B 1 158 ? 0.943 13.977 4.598 1 88.12 158 SER B C 1
ATOM 3309 O O . SER B 1 158 ? 0.415 12.93 4.199 1 88.12 158 SER B O 1
ATOM 3311 N N . VAL B 1 159 ? 0.809 15.062 4.035 1 82.25 159 VAL B N 1
ATOM 3312 C CA . VAL B 1 159 ? -0.126 15.227 2.926 1 82.25 159 VAL B CA 1
ATOM 3313 C C . VAL B 1 159 ? 0.362 14.438 1.715 1 82.25 159 VAL B C 1
ATOM 3315 O O . VAL B 1 159 ? -0.419 13.734 1.068 1 82.25 159 VAL B O 1
ATOM 3318 N N . LYS B 1 160 ? 1.596 14.555 1.473 1 76.12 160 LYS B N 1
ATOM 3319 C CA . LYS B 1 160 ? 2.16 13.836 0.337 1 76.12 160 LYS B CA 1
ATOM 3320 C C . LYS B 1 160 ? 2.018 12.328 0.521 1 76.12 160 LYS B C 1
ATOM 3322 O O . LYS B 1 160 ? 1.672 11.609 -0.422 1 76.12 160 LYS B O 1
ATOM 3327 N N . MET B 1 161 ? 2.32 11.883 1.67 1 82.75 161 MET B N 1
ATOM 3328 C CA . MET B 1 161 ? 2.197 10.461 1.972 1 82.75 161 MET B CA 1
ATOM 3329 C C . MET B 1 161 ? 0.75 10 1.838 1 82.75 161 MET B C 1
ATOM 3331 O O . MET B 1 161 ? 0.481 8.945 1.26 1 82.75 161 MET B O 1
ATOM 3335 N N . GLN B 1 162 ? -0.166 10.742 2.316 1 83.56 162 GLN B N 1
ATOM 3336 C CA . GLN B 1 162 ? -1.581 10.406 2.215 1 83.56 162 GLN B CA 1
ATOM 3337 C C . GLN B 1 162 ? -2.014 10.281 0.756 1 83.56 162 GLN B C 1
ATOM 3339 O O . GLN B 1 162 ? -2.662 9.305 0.376 1 83.56 162 GLN B O 1
ATOM 3344 N N . GLU B 1 163 ? -1.672 11.266 0.044 1 76.62 163 GLU B N 1
ATOM 3345 C CA . GLU B 1 163 ? -2.041 11.273 -1.368 1 76.62 163 GLU B CA 1
ATOM 3346 C C . GLU B 1 163 ? -1.463 10.062 -2.1 1 76.62 163 GLU B C 1
ATOM 3348 O O . GLU B 1 163 ? -2.164 9.406 -2.867 1 76.62 163 GLU B O 1
ATOM 3353 N N . SER B 1 164 ? -0.209 9.852 -1.834 1 73.81 164 SER B N 1
ATOM 3354 C CA . SER B 1 164 ? 0.466 8.742 -2.494 1 73.81 164 SER B CA 1
ATOM 3355 C C . SER B 1 164 ? -0.182 7.406 -2.133 1 73.81 164 SER B C 1
ATOM 3357 O O . SER B 1 164 ? -0.432 6.574 -3.006 1 73.81 164 SER B O 1
ATOM 3359 N N . ILE B 1 165 ? -0.449 7.238 -0.878 1 80.12 165 ILE B N 1
ATOM 3360 C CA . ILE B 1 165 ? -1.04 5.988 -0.414 1 80.12 165 ILE B CA 1
ATOM 3361 C C . ILE B 1 165 ? -2.459 5.852 -0.961 1 80.12 165 ILE B C 1
ATOM 3363 O O . ILE B 1 165 ? -2.854 4.781 -1.428 1 80.12 165 ILE B O 1
ATOM 3367 N N . LYS B 1 166 ? -3.217 6.891 -0.909 1 76.75 166 LYS B N 1
ATOM 3368 C CA . LYS B 1 166 ? -4.582 6.871 -1.423 1 76.75 166 LYS B CA 1
ATOM 3369 C C . LYS B 1 166 ? -4.609 6.48 -2.898 1 76.75 166 LYS B C 1
ATOM 3371 O O . LYS B 1 166 ? -5.43 5.656 -3.312 1 76.75 166 LYS B O 1
ATOM 3376 N N . LYS B 1 167 ? -3.785 7.074 -3.654 1 68.31 167 LYS B N 1
ATOM 3377 C CA . LYS B 1 167 ? -3.699 6.758 -5.074 1 68.31 167 LYS B CA 1
ATOM 3378 C C . LYS B 1 167 ? -3.324 5.293 -5.289 1 68.31 167 LYS B C 1
ATOM 3380 O O . LYS B 1 167 ? -3.914 4.613 -6.133 1 68.31 167 LYS B O 1
ATOM 3385 N N . ALA B 1 168 ? -2.342 4.926 -4.574 1 71.31 168 ALA B N 1
ATOM 3386 C CA . ALA B 1 168 ? -1.894 3.537 -4.672 1 71.31 168 ALA B CA 1
ATOM 3387 C C . ALA B 1 168 ? -3.025 2.572 -4.332 1 71.31 168 ALA B C 1
ATOM 3389 O O . ALA B 1 168 ? -3.271 1.61 -5.066 1 71.31 168 ALA B O 1
ATOM 3390 N N . LEU B 1 169 ? -3.758 2.834 -3.27 1 74.31 169 LEU B N 1
ATOM 3391 C CA . LEU B 1 169 ? -4.84 1.972 -2.805 1 74.31 169 LEU B CA 1
ATOM 3392 C C . LEU B 1 169 ? -6.008 1.988 -3.785 1 74.31 169 LEU B C 1
ATOM 3394 O O . LEU B 1 169 ? -6.672 0.968 -3.982 1 74.31 169 LEU B O 1
ATOM 3398 N N . HIS B 1 170 ? -6.273 3.096 -4.332 1 68.69 170 HIS B N 1
ATOM 3399 C CA . HIS B 1 170 ? -7.34 3.195 -5.324 1 68.69 170 HIS B CA 1
ATOM 3400 C C . HIS B 1 170 ? -7.055 2.309 -6.531 1 68.69 170 HIS B C 1
ATOM 3402 O O . HIS B 1 170 ? -7.953 1.626 -7.027 1 68.69 170 HIS B O 1
ATOM 3408 N N . ILE B 1 171 ? -5.836 2.264 -6.949 1 57.97 171 ILE B N 1
ATOM 3409 C CA . ILE B 1 171 ? -5.43 1.419 -8.07 1 57.97 171 ILE B CA 1
ATOM 3410 C C . ILE B 1 171 ? -5.648 -0.05 -7.711 1 57.97 171 ILE B C 1
ATOM 3412 O O . ILE B 1 171 ? -6.121 -0.832 -8.539 1 57.97 171 ILE B O 1
ATOM 3416 N N . MET B 1 172 ? -5.434 -0.458 -6.531 1 64.06 172 MET B N 1
ATOM 3417 C CA . MET B 1 172 ? -5.551 -1.842 -6.078 1 64.06 172 MET B CA 1
ATOM 3418 C C . MET B 1 172 ? -7.012 -2.277 -6.043 1 64.06 172 MET B C 1
ATOM 3420 O O . MET B 1 172 ? -7.34 -3.4 -6.43 1 64.06 172 MET B O 1
ATOM 3424 N N . THR B 1 173 ? -7.91 -1.449 -5.461 1 59 173 THR B N 1
ATOM 3425 C CA . THR B 1 173 ? -9.32 -1.791 -5.324 1 59 173 THR B CA 1
ATOM 3426 C C . THR B 1 173 ? -9.992 -1.896 -6.691 1 59 173 THR B C 1
ATOM 3428 O O . THR B 1 173 ? -10.828 -2.771 -6.91 1 59 173 THR B O 1
ATOM 3431 N N . THR B 1 174 ? -9.656 -1.044 -7.539 1 52.69 174 THR B N 1
ATOM 3432 C CA . THR B 1 174 ? -10.273 -1.049 -8.859 1 52.69 174 THR B CA 1
ATOM 3433 C C . THR B 1 174 ? -9.836 -2.275 -9.656 1 52.69 174 THR B C 1
ATOM 3435 O O . THR B 1 174 ? -10.633 -2.865 -10.383 1 52.69 174 THR B O 1
ATOM 3438 N N . GLU B 1 175 ? -8.734 -2.715 -9.508 1 49.81 175 GLU B N 1
ATOM 3439 C CA . GLU B 1 175 ? -8.219 -3.848 -10.273 1 49.81 175 GLU B CA 1
ATOM 3440 C C . GLU B 1 175 ? -8.648 -5.176 -9.656 1 49.81 175 GLU B C 1
ATOM 3442 O O . GLU B 1 175 ? -8.906 -6.145 -10.367 1 49.81 175 GLU B O 1
ATOM 3447 N N . THR B 1 176 ? -8.586 -5.324 -8.32 1 50.69 176 THR B N 1
ATOM 3448 C CA . THR B 1 176 ? -8.984 -6.57 -7.688 1 50.69 176 THR B CA 1
ATOM 3449 C C . THR B 1 176 ? -10.484 -6.812 -7.871 1 50.69 176 THR B C 1
ATOM 3451 O O . THR B 1 176 ? -10.938 -7.957 -7.902 1 50.69 176 THR B O 1
ATOM 3454 N N . GLY B 1 177 ? -11.398 -5.824 -7.719 1 45.31 177 GLY B N 1
ATOM 3455 C CA . GLY B 1 177 ? -12.82 -5.992 -7.969 1 45.31 177 GLY B CA 1
ATOM 3456 C C . GLY B 1 177 ? -13.133 -6.398 -9.398 1 45.31 177 GLY B C 1
ATOM 3457 O O . GLY B 1 177 ? -14.18 -6.988 -9.664 1 45.31 177 GLY B O 1
ATOM 3458 N N . ALA B 1 178 ? -12.656 -5.871 -10.266 1 38.09 178 ALA B N 1
ATOM 3459 C CA . ALA B 1 178 ? -13.031 -6.172 -11.648 1 38.09 178 ALA B CA 1
ATOM 3460 C C . ALA B 1 178 ? -13.031 -7.676 -11.898 1 38.09 178 ALA B C 1
ATOM 3462 O O . ALA B 1 178 ? -12.703 -8.461 -11.008 1 38.09 178 ALA B O 1
ATOM 3463 N N . THR B 1 179 ? -12.242 -8.445 -12.875 1 37.91 179 THR B N 1
ATOM 3464 C CA . THR B 1 179 ? -12.453 -9.453 -13.906 1 37.91 179 THR B CA 1
ATOM 3465 C C . THR B 1 179 ? -12.25 -10.852 -13.344 1 37.91 179 THR B C 1
ATOM 3467 O O . THR B 1 179 ? -11.117 -11.32 -13.219 1 37.91 179 THR B O 1
ATOM 3470 N N . ALA B 1 180 ? -12.75 -11.156 -12.188 1 42.38 180 ALA B N 1
ATOM 3471 C CA . ALA B 1 180 ? -12.672 -12.609 -12.047 1 42.38 180 ALA B CA 1
ATOM 3472 C C . ALA B 1 180 ? -13.266 -13.305 -13.266 1 42.38 180 ALA B C 1
ATOM 3474 O O . ALA B 1 180 ? -14.477 -13.539 -13.328 1 42.38 180 ALA B O 1
ATOM 3475 N N . VAL B 1 181 ? -13.047 -12.859 -14.469 1 40.38 181 VAL B N 1
ATOM 3476 C CA . VAL B 1 181 ? -13.547 -13.75 -15.508 1 40.38 181 VAL B CA 1
ATOM 3477 C C . VAL B 1 181 ? -13.172 -15.195 -15.18 1 40.38 181 VAL B C 1
ATOM 3479 O O . VAL B 1 181 ? -12.016 -15.484 -14.875 1 40.38 181 VAL B O 1
ATOM 3482 N N . PRO B 1 182 ? -14.234 -15.875 -14.984 1 45.62 182 PRO B N 1
ATOM 3483 C CA . PRO B 1 182 ? -13.969 -17.297 -14.75 1 45.62 182 PRO B CA 1
ATOM 3484 C C . PRO B 1 182 ? -13.008 -17.891 -15.781 1 45.62 182 PRO B C 1
ATOM 3486 O O . PRO B 1 182 ? -13.219 -17.719 -16.984 1 45.62 182 PRO B O 1
ATOM 3489 N N . ILE B 1 183 ? -11.711 -17.938 -15.461 1 49.09 183 ILE B N 1
ATOM 3490 C CA . ILE B 1 183 ? -10.758 -18.625 -16.328 1 49.09 183 ILE B CA 1
ATOM 3491 C C . ILE B 1 183 ? -11.227 -20.062 -16.578 1 49.09 183 ILE B C 1
ATOM 3493 O O . ILE B 1 183 ? -11.305 -20.859 -15.641 1 49.09 183 ILE B O 1
ATOM 3497 N N . LEU B 1 184 ? -12.148 -20.219 -17.625 1 49.28 184 LEU B N 1
ATOM 3498 C CA . LEU B 1 184 ? -12.523 -21.578 -17.984 1 49.28 184 LEU B CA 1
ATOM 3499 C C . LEU B 1 184 ? -11.336 -22.328 -18.578 1 49.28 184 LEU B C 1
ATOM 3501 O O . LEU B 1 184 ? -10.75 -21.875 -19.578 1 49.28 184 LEU B O 1
ATOM 3505 N N . LEU B 1 185 ? -10.648 -23.125 -17.797 1 56.22 185 LEU B N 1
ATOM 3506 C CA . LEU B 1 185 ? -9.602 -24 -18.312 1 56.22 185 LEU B CA 1
ATOM 3507 C C . LEU B 1 185 ? -10.195 -25.172 -19.094 1 56.22 185 LEU B C 1
ATOM 3509 O O . LEU B 1 185 ? -10.711 -26.109 -18.484 1 56.22 185 LEU B O 1
ATOM 3513 N N . GLU B 1 186 ? -11.164 -24.766 -20.031 1 47.91 186 GLU B N 1
ATOM 3514 C CA . GLU B 1 186 ? -11.977 -25.781 -20.688 1 47.91 186 GLU B CA 1
ATOM 3515 C C . GLU B 1 186 ? -11.125 -26.969 -21.125 1 47.91 186 GLU B C 1
ATOM 3517 O O . GLU B 1 186 ? -11.617 -28.094 -21.219 1 47.91 186 GLU B O 1
ATOM 3522 N N . ASP B 1 187 ? -9.891 -26.75 -21.812 1 52.56 187 ASP B N 1
ATOM 3523 C CA . ASP B 1 187 ? -9.414 -27.828 -22.688 1 52.56 187 ASP B CA 1
ATOM 3524 C C . ASP B 1 187 ? -8.641 -28.875 -21.891 1 52.56 187 ASP B C 1
ATOM 3526 O O . ASP B 1 187 ? -7.609 -28.578 -21.281 1 52.56 187 ASP B O 1
ATOM 3530 N N . SER B 1 188 ? -9.219 -29.969 -21.672 1 58.34 188 SER B N 1
ATOM 3531 C CA . SER B 1 188 ? -8.68 -31.156 -21.031 1 58.34 188 SER B CA 1
ATOM 3532 C C . SER B 1 188 ? -7.34 -31.562 -21.625 1 58.34 188 SER B C 1
ATOM 3534 O O . SER B 1 188 ? -6.547 -32.25 -20.984 1 58.34 188 SER B O 1
ATOM 3536 N N . GLY B 1 189 ? -6.973 -30.984 -22.766 1 65.44 189 GLY B N 1
ATOM 3537 C CA . GLY B 1 189 ? -5.742 -31.406 -23.406 1 65.44 189 GLY B CA 1
ATOM 3538 C C . GLY B 1 189 ? -4.582 -30.469 -23.156 1 65.44 189 GLY B C 1
ATOM 3539 O O . GLY B 1 189 ? -3.463 -30.719 -23.625 1 65.44 189 GLY B O 1
ATOM 3540 N N . SER B 1 190 ? -4.812 -29.516 -22.297 1 77.75 190 SER B N 1
ATOM 3541 C CA . SER B 1 190 ? -3.736 -28.547 -22.094 1 77.75 190 SER B CA 1
ATOM 3542 C C . SER B 1 190 ? -2.766 -29.031 -21.016 1 77.75 190 SER B C 1
ATOM 3544 O O . SER B 1 190 ? -3.17 -29.688 -20.047 1 77.75 190 SER B O 1
ATOM 3546 N N . THR B 1 191 ? -1.51 -28.75 -21.375 1 85.38 191 THR B N 1
ATOM 3547 C CA . THR B 1 191 ? -0.5 -29.062 -20.375 1 85.38 191 THR B CA 1
ATOM 3548 C C . THR B 1 191 ? -0.641 -28.156 -19.156 1 85.38 191 THR B C 1
ATOM 3550 O O . THR B 1 191 ? -1.334 -27.141 -19.219 1 85.38 191 THR B O 1
ATOM 3553 N N . ILE B 1 192 ? -0.062 -28.5 -18.109 1 89.31 192 ILE B N 1
ATOM 3554 C CA . ILE B 1 192 ? -0.074 -27.734 -16.859 1 89.31 192 ILE B CA 1
ATOM 3555 C C . ILE B 1 192 ? 0.451 -26.328 -17.125 1 89.31 192 ILE B C 1
ATOM 3557 O O . ILE B 1 192 ? -0.166 -25.344 -16.703 1 89.31 192 ILE B O 1
ATOM 3561 N N . MET B 1 193 ? 1.563 -26.219 -17.828 1 87.25 193 MET B N 1
ATOM 3562 C CA . MET B 1 193 ? 2.188 -24.906 -18.062 1 87.25 193 MET B CA 1
ATOM 3563 C C . MET B 1 193 ? 1.355 -24.078 -19.016 1 87.25 193 MET B C 1
ATOM 3565 O O . MET B 1 193 ? 1.3 -22.844 -18.891 1 87.25 193 MET B O 1
ATOM 3569 N N . GLU B 1 194 ? 0.696 -24.703 -19.969 1 81.62 194 GLU B N 1
ATOM 3570 C CA . GLU B 1 194 ? -0.207 -23.969 -20.844 1 81.62 194 GLU B CA 1
ATOM 3571 C C . GLU B 1 194 ? -1.372 -23.359 -20.062 1 81.62 194 GLU B C 1
ATOM 3573 O O . GLU B 1 194 ? -1.785 -22.234 -20.344 1 81.62 194 GLU B O 1
ATOM 3578 N N . LYS B 1 195 ? -1.901 -24.078 -19.141 1 81.25 195 LYS B N 1
ATOM 3579 C CA . LYS B 1 195 ? -2.959 -23.562 -18.266 1 81.25 195 LYS B CA 1
ATOM 3580 C C . LYS B 1 195 ? -2.477 -22.375 -17.453 1 81.25 195 LYS B C 1
ATOM 3582 O O . LYS B 1 195 ? -3.191 -21.375 -17.312 1 81.25 195 LYS B O 1
ATOM 3587 N N . VAL B 1 196 ? -1.27 -22.5 -16.859 1 85.56 196 VAL B N 1
ATOM 3588 C CA . VAL B 1 196 ? -0.67 -21.422 -16.078 1 85.56 196 VAL B CA 1
ATOM 3589 C C . VAL B 1 196 ? -0.572 -20.156 -16.938 1 85.56 196 VAL B C 1
ATOM 3591 O O . VAL B 1 196 ? -0.925 -19.062 -16.5 1 85.56 196 VAL B O 1
ATOM 3594 N N . GLU B 1 197 ? -0.122 -20.312 -18.078 1 77.5 197 GLU B N 1
ATOM 3595 C CA . GLU B 1 197 ? 0.042 -19.188 -19 1 77.5 197 GLU B CA 1
ATOM 3596 C C . GLU B 1 197 ? -1.301 -18.531 -19.328 1 77.5 197 GLU B C 1
ATOM 3598 O O . GLU B 1 197 ? -1.394 -17.312 -19.438 1 77.5 197 GLU B O 1
ATOM 3603 N N . ARG B 1 198 ? -2.287 -19.312 -19.406 1 73.38 198 ARG B N 1
ATOM 3604 C CA . ARG B 1 198 ? -3.627 -18.797 -19.688 1 73.38 198 ARG B CA 1
ATOM 3605 C C . ARG B 1 198 ? -4.156 -17.969 -18.516 1 73.38 198 ARG B C 1
ATOM 3607 O O . ARG B 1 198 ? -4.762 -16.922 -18.719 1 73.38 198 ARG B O 1
ATOM 3614 N N . ILE B 1 199 ? -3.986 -18.547 -17.328 1 74.62 199 ILE B N 1
ATOM 3615 C CA . ILE B 1 199 ? -4.48 -17.875 -16.141 1 74.62 199 ILE B CA 1
ATOM 3616 C C . ILE B 1 199 ? -3.736 -16.547 -15.938 1 74.62 199 ILE B C 1
ATOM 3618 O O . ILE B 1 199 ? -4.34 -15.531 -15.594 1 74.62 199 ILE B O 1
ATOM 3622 N N . THR B 1 200 ? -2.451 -16.625 -15.938 1 73.62 200 THR B N 1
ATOM 3623 C CA . THR B 1 200 ? -1.621 -15.469 -15.656 1 73.62 200 THR B CA 1
ATOM 3624 C C . THR B 1 200 ? -1.695 -14.453 -16.797 1 73.62 200 THR B C 1
ATOM 3626 O O . THR B 1 200 ? -1.259 -13.312 -16.656 1 73.62 200 THR B O 1
ATOM 3629 N N . GLY B 1 201 ? -2.732 -14.781 -17.469 1 57.34 201 GLY B N 1
ATOM 3630 C CA . GLY B 1 201 ? -2.812 -13.906 -18.641 1 57.34 201 GLY B CA 1
ATOM 3631 C C . GLY B 1 201 ? -1.499 -13.789 -19.391 1 57.34 201 GLY B C 1
ATOM 3632 O O . GLY B 1 201 ? -1.307 -12.859 -20.172 1 57.34 201 GLY B O 1
ATOM 3633 N N . GLU B 1 202 ? -0.57 -14.352 -18.672 1 45.72 202 GLU B N 1
ATOM 3634 C CA . GLU B 1 202 ? 0.655 -14.422 -19.469 1 45.72 202 GLU B CA 1
ATOM 3635 C C . GLU B 1 202 ? 0.401 -15.086 -20.812 1 45.72 202 GLU B C 1
ATOM 3637 O O . GLU B 1 202 ? 1.344 -15.445 -21.531 1 45.72 202 GLU B O 1
ATOM 3642 N N . ILE B 1 203 ? -0.805 -15.672 -20.812 1 35.5 203 ILE B N 1
ATOM 3643 C CA . ILE B 1 203 ? -1.048 -16.016 -22.219 1 35.5 203 ILE B CA 1
ATOM 3644 C C . ILE B 1 203 ? -0.646 -14.844 -23.109 1 35.5 203 ILE B C 1
ATOM 3646 O O . ILE B 1 203 ? -0.774 -13.68 -22.719 1 35.5 203 ILE B O 1
ATOM 3650 N N . PRO B 1 204 ? -0.439 -15.031 -24.391 1 33.03 204 PRO B N 1
ATOM 3651 C CA . PRO B 1 204 ? -0.421 -13.945 -25.375 1 33.03 204 PRO B CA 1
ATOM 3652 C C . PRO B 1 204 ? -1.665 -13.062 -25.297 1 33.03 204 PRO B C 1
ATOM 3654 O O . PRO B 1 204 ? -2.787 -13.555 -25.453 1 33.03 204 PRO B O 1
ATOM 3657 N N . LEU B 1 205 ? -2.162 -12.125 -24.422 1 32.5 205 LEU B N 1
ATOM 3658 C CA . LEU B 1 205 ? -2.691 -10.844 -24.875 1 32.5 205 LEU B CA 1
ATOM 3659 C C . LEU B 1 205 ? -2.412 -10.641 -26.359 1 32.5 205 LEU B C 1
ATOM 3661 O O . LEU B 1 205 ? -1.272 -10.367 -26.75 1 32.5 205 LEU B O 1
ATOM 3665 N N . LYS B 1 206 ? -2.834 -11.117 -27.344 1 31.92 206 LYS B N 1
ATOM 3666 C CA . LYS B 1 206 ? -3.053 -10.586 -28.688 1 31.92 206 LYS B CA 1
ATOM 3667 C C . LYS B 1 206 ? -3.748 -9.227 -28.641 1 31.92 206 LYS B C 1
ATOM 3669 O O . LYS B 1 206 ? -3.289 -8.266 -29.25 1 31.92 206 LYS B O 1
ATOM 3674 N N . LYS B 1 207 ? -5.043 -8.617 -28.719 1 31.27 207 LYS B N 1
ATOM 3675 C CA . LYS B 1 207 ? -5.246 -7.41 -29.516 1 31.27 207 LYS B CA 1
ATOM 3676 C C . LYS B 1 207 ? -4.766 -6.172 -28.766 1 31.27 207 LYS B C 1
ATOM 3678 O O . LYS B 1 207 ? -5.207 -5.906 -27.656 1 31.27 207 LYS B O 1
ATOM 3683 N N . LEU B 1 208 ? -3.461 -5.68 -29 1 35.47 208 LEU B N 1
ATOM 3684 C CA . LEU B 1 208 ? -2.838 -4.379 -28.766 1 35.47 208 LEU B CA 1
ATOM 3685 C C . LEU B 1 208 ? -3.811 -3.248 -29.078 1 35.47 208 LEU B C 1
ATOM 3687 O O . LEU B 1 208 ? -4.473 -3.26 -30.125 1 35.47 208 LEU B O 1
ATOM 3691 N N . THR B 1 209 ? -4.379 -2.729 -28.281 1 35.31 209 THR B N 1
ATOM 3692 C CA . THR B 1 209 ? -5.125 -1.548 -28.703 1 35.31 209 THR B CA 1
ATOM 3693 C C . THR B 1 209 ? -4.191 -0.35 -28.859 1 35.31 209 THR B C 1
ATOM 3695 O O . THR B 1 209 ? -3.039 -0.392 -28.422 1 35.31 209 THR B O 1
ATOM 3698 N N . VAL B 1 210 ? -4.434 0.669 -29.5 1 34.31 210 VAL B N 1
ATOM 3699 C CA . VAL B 1 210 ? -3.643 1.879 -29.703 1 34.31 210 VAL B CA 1
ATOM 3700 C C . VAL B 1 210 ? -3.07 2.357 -28.375 1 34.31 210 VAL B C 1
ATOM 3702 O O . VAL B 1 210 ? -1.911 2.77 -28.297 1 34.31 210 VAL B O 1
ATOM 3705 N N . ASP B 1 211 ? -3.723 2.305 -27.406 1 37.25 211 ASP B N 1
ATOM 3706 C CA . ASP B 1 211 ? -3.346 2.867 -26.125 1 37.25 211 ASP B CA 1
ATOM 3707 C C . ASP B 1 211 ? -2.285 2.01 -25.438 1 37.25 211 ASP B C 1
ATOM 3709 O O . ASP B 1 211 ? -1.397 2.533 -24.75 1 37.25 211 ASP B O 1
ATOM 3713 N N . HIS B 1 212 ? -2.184 0.6 -25.797 1 38.72 212 HIS B N 1
ATOM 3714 C CA . HIS B 1 212 ? -1.132 -0.312 -25.359 1 38.72 212 HIS B CA 1
ATOM 3715 C C . HIS B 1 212 ? 0.166 -0.059 -26.109 1 38.72 212 HIS B C 1
ATOM 3717 O O . HIS B 1 212 ? 1.254 -0.326 -25.609 1 38.72 212 HIS B O 1
ATOM 3723 N N . LEU B 1 213 ? 0.144 0.248 -27.312 1 37.75 213 LEU B N 1
ATOM 3724 C CA . LEU B 1 213 ? 1.222 0.595 -28.234 1 37.75 213 LEU B CA 1
ATOM 3725 C C . LEU B 1 213 ? 1.992 1.812 -27.734 1 37.75 213 LEU B C 1
ATOM 3727 O O . LEU B 1 213 ? 3.174 1.976 -28.047 1 37.75 213 LEU B O 1
ATOM 3731 N N . ARG B 1 214 ? 1.524 2.619 -27.125 1 38.97 214 ARG B N 1
ATOM 3732 C CA . ARG B 1 214 ? 2.217 3.822 -26.672 1 38.97 214 ARG B CA 1
ATOM 3733 C C . ARG B 1 214 ? 3.326 3.479 -25.688 1 38.97 214 ARG B C 1
ATOM 3735 O O . ARG B 1 214 ? 4.391 4.102 -25.703 1 38.97 214 ARG B O 1
ATOM 3742 N N . GLY B 1 215 ? 3.217 2.518 -24.703 1 40.94 215 GLY B N 1
ATOM 3743 C CA . GLY B 1 215 ? 4.215 2.02 -23.766 1 40.94 215 GLY B CA 1
ATOM 3744 C C . GLY B 1 215 ? 4.602 0.575 -24.031 1 40.94 215 GLY B C 1
ATOM 3745 O O . GLY B 1 215 ? 4.449 -0.28 -23.156 1 40.94 215 GLY B O 1
ATOM 3746 N N . MET B 1 216 ? 4.844 0.014 -25.25 1 40.47 216 MET B N 1
ATOM 3747 C CA . MET B 1 216 ? 4.934 -1.326 -25.828 1 40.47 216 MET B CA 1
ATOM 3748 C C . MET B 1 216 ? 5.949 -2.174 -25.062 1 40.47 216 MET B C 1
ATOM 3750 O O . MET B 1 216 ? 7.113 -1.794 -24.953 1 40.47 216 MET B O 1
ATOM 3754 N N . SER B 1 217 ? 5.645 -2.924 -24.281 1 40.16 217 SER B N 1
ATOM 3755 C CA . SER B 1 217 ? 6.574 -3.91 -23.75 1 40.16 217 SER B CA 1
ATOM 3756 C C . SER B 1 217 ? 6.809 -5.047 -24.734 1 40.16 217 SER B C 1
ATOM 3758 O O . SER B 1 217 ? 6.074 -5.184 -25.719 1 40.16 217 SER B O 1
ATOM 3760 N N . LYS B 1 218 ? 7.742 -6.051 -24.594 1 47.16 218 LYS B N 1
ATOM 3761 C CA . LYS B 1 218 ? 8.141 -7.133 -25.484 1 47.16 218 LYS B CA 1
ATOM 3762 C C . LYS B 1 218 ? 6.98 -8.086 -25.75 1 47.16 218 LYS B C 1
ATOM 3764 O O . LYS B 1 218 ? 6.828 -8.594 -26.859 1 47.16 218 LYS B O 1
ATOM 3769 N N . ALA B 1 219 ? 6.113 -8.297 -24.969 1 43.56 219 ALA B N 1
ATOM 3770 C CA . ALA B 1 219 ? 4.977 -9.188 -25.188 1 43.56 219 ALA B CA 1
ATOM 3771 C C . ALA B 1 219 ? 3.994 -8.586 -26.188 1 43.56 219 ALA B C 1
ATOM 3773 O O . ALA B 1 219 ? 3.521 -9.281 -27.094 1 43.56 219 ALA B O 1
ATOM 3774 N N . VAL B 1 220 ? 3.867 -7.355 -26.156 1 45.69 220 VAL B N 1
ATOM 3775 C CA . VAL B 1 220 ? 2.98 -6.68 -27.094 1 45.69 220 VAL B CA 1
ATOM 3776 C C . VAL B 1 220 ? 3.605 -6.684 -28.484 1 45.69 220 VAL B C 1
ATOM 3778 O O . VAL B 1 220 ? 2.914 -6.914 -29.484 1 45.69 220 VAL B O 1
ATOM 3781 N N . LYS B 1 221 ? 4.867 -6.582 -28.359 1 52.81 221 LYS B N 1
ATOM 3782 C CA . LYS B 1 221 ? 5.594 -6.648 -29.625 1 52.81 221 LYS B CA 1
ATOM 3783 C C . LYS B 1 221 ? 5.375 -7.992 -30.312 1 52.81 221 LYS B C 1
ATOM 3785 O O . LYS B 1 221 ? 5.117 -8.047 -31.516 1 52.81 221 LYS B O 1
ATOM 3790 N N . ARG B 1 222 ? 5.371 -8.984 -29.688 1 50.25 222 ARG B N 1
ATOM 3791 C CA . ARG B 1 222 ? 5.188 -10.312 -30.266 1 50.25 222 ARG B CA 1
ATOM 3792 C C . ARG B 1 222 ? 3.758 -10.508 -30.75 1 50.25 222 ARG B C 1
ATOM 3794 O O . ARG B 1 222 ? 3.531 -11.086 -31.812 1 50.25 222 ARG B O 1
ATOM 3801 N N . LEU B 1 223 ? 2.83 -9.945 -30.078 1 47.19 223 LEU B N 1
ATOM 3802 C CA . LEU B 1 223 ? 1.438 -10 -30.516 1 47.19 223 LEU B CA 1
ATOM 3803 C C . LEU B 1 223 ? 1.247 -9.219 -31.812 1 47.19 223 LEU B C 1
ATOM 3805 O O . LEU B 1 223 ? 0.532 -9.672 -32.719 1 47.19 223 LEU B O 1
ATOM 3809 N N . VAL B 1 224 ? 1.918 -8.188 -31.75 1 53.53 224 VAL B N 1
ATOM 3810 C CA . VAL B 1 224 ? 1.842 -7.363 -32.969 1 53.53 224 VAL B CA 1
ATOM 3811 C C . VAL B 1 224 ? 2.52 -8.086 -34.125 1 53.53 224 VAL B C 1
ATOM 3813 O O . V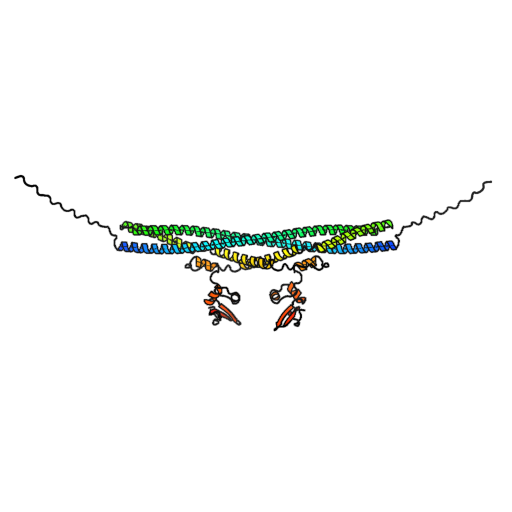AL B 1 224 ? 1.992 -8.102 -35.25 1 53.53 224 VAL B O 1
ATOM 3816 N N . GLU B 1 225 ? 3.572 -8.734 -33.656 1 57.09 225 GLU B N 1
ATOM 3817 C CA . GLU B 1 225 ? 4.336 -9.469 -34.688 1 57.09 225 GLU B CA 1
ATOM 3818 C C . GLU B 1 225 ? 3.576 -10.703 -35.156 1 57.09 225 GLU B C 1
ATOM 3820 O O . GLU B 1 225 ? 3.672 -11.078 -36.312 1 57.09 225 GLU B O 1
ATOM 3825 N N . ALA B 1 226 ? 2.781 -11.203 -34.344 1 51.66 226 ALA B N 1
ATOM 3826 C CA . ALA B 1 226 ? 1.992 -12.391 -34.656 1 51.66 226 ALA B CA 1
ATOM 3827 C C . ALA B 1 226 ? 0.656 -12 -35.281 1 51.66 226 ALA B C 1
ATOM 3829 O O . ALA B 1 226 ? -0.147 -12.867 -35.656 1 51.66 226 ALA B O 1
ATOM 3830 N N . GLY B 1 227 ? 0.369 -10.797 -35.469 1 52 227 GLY B N 1
ATOM 3831 C CA . GLY B 1 227 ? -0.823 -10.297 -36.156 1 52 227 GLY B CA 1
ATOM 3832 C C . GLY B 1 227 ? -2.068 -10.391 -35.281 1 52 227 GLY B C 1
ATOM 3833 O O . GLY B 1 227 ? -3.186 -10.461 -35.812 1 52 227 GLY B O 1
ATOM 3834 N N . LEU B 1 228 ? -2.025 -10.422 -34.125 1 49.19 228 LEU B N 1
ATOM 3835 C CA . LEU B 1 228 ? -3.172 -10.656 -33.25 1 49.19 228 LEU B CA 1
ATOM 3836 C C . LEU B 1 228 ? -3.701 -9.344 -32.688 1 49.19 228 LEU B C 1
ATOM 3838 O O . LEU B 1 228 ? -4.574 -9.352 -31.828 1 49.19 228 LEU B O 1
ATOM 3842 N N . VAL B 1 229 ? -3.271 -8.273 -32.969 1 49.19 229 VAL B N 1
ATOM 3843 C CA . VAL B 1 229 ? -3.775 -6.945 -32.625 1 49.19 229 VAL B CA 1
ATOM 3844 C C . VAL B 1 229 ? -4.688 -6.438 -33.75 1 49.19 229 VAL B C 1
ATOM 3846 O O . VAL B 1 229 ? -4.309 -6.441 -34.906 1 49.19 229 VAL B O 1
ATOM 3849 N N . LEU B 1 230 ? -6.016 -6.098 -33.219 1 49.38 230 LEU B N 1
ATOM 3850 C CA . LEU B 1 230 ? -6.996 -5.582 -34.188 1 49.38 230 LEU B CA 1
ATOM 3851 C C . LEU B 1 230 ? -7.262 -4.102 -33.938 1 49.38 230 LEU B C 1
ATOM 3853 O O . LEU B 1 230 ? -7.383 -3.668 -32.781 1 49.38 230 LEU B O 1
ATOM 3857 N N . GLY B 1 231 ? -7.121 -3.246 -34.875 1 47.31 231 GLY B N 1
ATOM 3858 C CA . GLY B 1 231 ? -7.641 -1.888 -34.938 1 47.31 231 GLY B CA 1
ATOM 3859 C C . GLY B 1 231 ? -9.086 -1.817 -35.375 1 47.31 231 GLY B C 1
ATOM 3860 O O . GLY B 1 231 ? -9.508 -2.594 -36.25 1 47.31 231 GLY B O 1
ATOM 3861 N N . VAL B 1 232 ? -9.961 -0.997 -34.562 1 49.81 232 VAL B N 1
ATOM 3862 C CA . VAL B 1 232 ? -11.352 -0.788 -34.969 1 49.81 232 VAL B CA 1
ATOM 3863 C C . VAL B 1 232 ? -11.539 0.651 -35.469 1 49.81 232 VAL B C 1
ATOM 3865 O O . VAL B 1 232 ? -11.039 1.589 -34.812 1 49.81 232 VAL B O 1
ATOM 3868 N N . GLN B 1 233 ? -12.016 0.672 -36.688 1 46.22 233 GLN B N 1
ATOM 3869 C CA . GLN B 1 233 ? -12.414 1.94 -37.281 1 46.22 233 GLN B CA 1
ATOM 3870 C C . GLN B 1 233 ? -13.938 2.062 -37.344 1 46.22 233 GLN B C 1
ATOM 3872 O O . GLN B 1 233 ? -14.617 1.141 -37.812 1 46.22 233 GLN B O 1
ATOM 3877 N N . GLN B 1 234 ? -14.5 2.988 -36.625 1 46.31 234 GLN B N 1
ATOM 3878 C CA . GLN B 1 234 ? -15.93 3.27 -36.781 1 46.31 234 GLN B CA 1
ATOM 3879 C C . GLN B 1 234 ? -16.141 4.469 -37.688 1 46.31 234 GLN B C 1
ATOM 3881 O O . GLN B 1 234 ? -15.664 5.566 -37.406 1 46.31 234 GLN B O 1
ATOM 3886 N N . ASP B 1 235 ? -16.547 3.988 -38.906 1 48.31 235 ASP B N 1
ATOM 3887 C CA . ASP B 1 235 ? -17.016 4.98 -39.875 1 48.31 235 ASP B CA 1
ATOM 3888 C C . ASP B 1 235 ? -18.531 4.895 -40.062 1 48.31 235 ASP B C 1
ATOM 3890 O O . ASP B 1 235 ? -19.031 3.928 -40.625 1 48.31 235 ASP B O 1
ATOM 3894 N N . HIS B 1 236 ? -19.25 5.859 -39.594 1 57.56 236 HIS B N 1
ATOM 3895 C CA . HIS B 1 236 ? -20.703 5.961 -39.5 1 57.56 236 HIS B CA 1
ATOM 3896 C C . HIS B 1 236 ? -21.297 4.758 -38.781 1 57.56 236 HIS B C 1
ATOM 3898 O O . HIS B 1 236 ? -20.953 4.496 -37.625 1 57.56 236 HIS B O 1
ATOM 3904 N N . ASP B 1 237 ? -22.078 3.895 -39.344 1 53.41 237 ASP B N 1
ATOM 3905 C CA . ASP B 1 237 ? -22.766 2.732 -38.781 1 53.41 237 ASP B CA 1
ATOM 3906 C C . ASP B 1 237 ? -22.016 1.444 -39.094 1 53.41 237 ASP B C 1
ATOM 3908 O O . ASP B 1 237 ? -22.531 0.346 -38.906 1 53.41 237 ASP B O 1
ATOM 3912 N N . VAL B 1 238 ? -20.781 1.544 -39.656 1 52.09 238 VAL B N 1
ATOM 3913 C CA . VAL B 1 238 ? -20.109 0.307 -40.031 1 52.09 238 VAL B CA 1
ATOM 3914 C C . VAL B 1 238 ? -18.812 0.174 -39.25 1 52.09 238 VAL B C 1
ATOM 3916 O O . VAL B 1 238 ? -17.969 1.082 -39.25 1 52.09 238 VAL B O 1
ATOM 3919 N N . LEU B 1 239 ? -18.797 -0.809 -38.375 1 53.5 239 LEU B N 1
ATOM 3920 C CA . LEU B 1 239 ? -17.578 -1.19 -37.656 1 53.5 239 LEU B CA 1
ATOM 3921 C C . LEU B 1 239 ? -16.656 -2.027 -38.531 1 53.5 239 LEU B C 1
ATOM 3923 O O . LEU B 1 239 ? -17.109 -2.963 -39.188 1 53.5 239 LEU B O 1
ATOM 3927 N N . ARG B 1 240 ? -15.391 -1.506 -38.781 1 57.53 240 ARG B N 1
ATOM 3928 C CA . ARG B 1 240 ? -14.359 -2.248 -39.5 1 57.53 240 ARG B CA 1
ATOM 3929 C C . ARG B 1 240 ? -13.164 -2.535 -38.594 1 57.53 240 ARG B C 1
ATOM 3931 O O . ARG B 1 240 ? -12.914 -1.795 -37.625 1 57.53 240 ARG B O 1
ATOM 3938 N N . TYR B 1 241 ? -12.625 -3.684 -38.938 1 50.28 241 TYR B N 1
ATOM 3939 C CA . TYR B 1 241 ? -11.523 -4.199 -38.125 1 50.28 241 TYR B CA 1
ATOM 3940 C C . TYR B 1 241 ? -10.273 -4.395 -38.969 1 50.28 241 TYR B C 1
ATOM 3942 O O . TYR B 1 241 ? -10.359 -4.746 -40.156 1 50.28 241 TYR B O 1
ATOM 3950 N N . SER B 1 242 ? -9.078 -3.842 -38.406 1 54.41 242 SER B N 1
ATOM 3951 C CA . SER B 1 242 ? -7.805 -4.125 -39.062 1 54.41 242 SER B CA 1
ATOM 3952 C C . SER B 1 242 ? -6.828 -4.789 -38.094 1 54.41 242 SER B C 1
ATOM 3954 O O . SER B 1 242 ? -6.746 -4.406 -36.938 1 54.41 242 SER B O 1
ATOM 3956 N N . ARG B 1 243 ? -6.164 -5.859 -38.781 1 55.41 243 ARG B N 1
ATOM 3957 C CA . ARG B 1 243 ? -5.031 -6.453 -38.062 1 55.41 243 ARG B CA 1
ATOM 3958 C C . ARG B 1 243 ? -3.822 -5.523 -38.094 1 55.41 243 ARG B C 1
ATOM 3960 O O . ARG B 1 243 ? -3.557 -4.871 -39.125 1 55.41 243 ARG B O 1
ATOM 3967 N N . ILE B 1 244 ? -3.193 -5.332 -37 1 51.97 244 ILE B N 1
ATOM 3968 C CA . ILE B 1 244 ? -1.965 -4.555 -36.875 1 51.97 244 ILE B CA 1
ATOM 3969 C C . ILE B 1 244 ? -0.788 -5.488 -36.594 1 51.97 244 ILE B C 1
ATOM 3971 O O . ILE B 1 244 ? -0.859 -6.34 -35.719 1 51.97 244 ILE B O 1
ATOM 3975 N N . THR B 1 245 ? 0.253 -5.488 -37.531 1 53.38 245 THR B N 1
ATOM 3976 C CA . THR B 1 245 ? 1.466 -6.266 -37.312 1 53.38 245 THR B CA 1
ATOM 3977 C C . THR B 1 245 ? 2.686 -5.355 -37.219 1 53.38 245 THR B C 1
ATOM 3979 O O . THR B 1 245 ? 2.672 -4.234 -37.75 1 53.38 245 THR B O 1
ATOM 3982 N N . LEU B 1 246 ? 3.631 -5.746 -36.375 1 51.25 246 LEU B N 1
ATOM 3983 C CA . LEU B 1 246 ? 4.949 -5.121 -36.375 1 51.25 246 LEU B CA 1
ATOM 3984 C C . LEU B 1 246 ? 5.941 -5.922 -37.219 1 51.25 246 LEU B C 1
ATOM 3986 O O . LEU B 1 246 ? 6.16 -7.109 -36.969 1 51.25 246 LEU B O 1
ATOM 3990 N N . GLN B 1 247 ? 6.43 -5.297 -38.281 1 50.28 247 GLN B N 1
ATOM 3991 C CA . GLN B 1 247 ? 7.48 -5.836 -39.125 1 50.28 247 GLN B CA 1
ATOM 3992 C C . GLN B 1 247 ? 8.594 -4.812 -39.344 1 50.28 247 GLN B C 1
ATOM 3994 O O . GLN B 1 247 ? 8.32 -3.654 -39.688 1 50.28 247 GLN B O 1
ATOM 3999 N N . ASP B 1 248 ? 9.805 -5.223 -39.062 1 51.22 248 ASP B N 1
ATOM 4000 C CA . ASP B 1 248 ? 11.016 -4.426 -39.219 1 51.22 248 ASP B CA 1
ATOM 4001 C C . ASP B 1 248 ? 10.906 -3.088 -38.5 1 51.22 248 ASP B C 1
ATOM 4003 O O . ASP B 1 248 ? 11.258 -2.043 -39.062 1 51.22 248 ASP B O 1
ATOM 4007 N N . GLY B 1 249 ? 10.297 -3.174 -37.344 1 47.81 249 GLY B N 1
ATOM 4008 C CA . GLY B 1 249 ? 10.242 -1.998 -36.5 1 47.81 249 GLY B CA 1
ATOM 4009 C C . GLY B 1 249 ? 9.094 -1.066 -36.844 1 47.81 249 GLY B C 1
ATOM 4010 O O . GLY B 1 249 ? 9 0.037 -36.281 1 47.81 249 GLY B O 1
ATOM 4011 N N . GLN B 1 250 ? 8.406 -1.472 -37.875 1 42.75 250 GLN B N 1
ATOM 4012 C CA . GLN B 1 250 ? 7.309 -0.629 -38.312 1 42.75 250 GLN B CA 1
ATOM 4013 C C . GLN B 1 250 ? 5.961 -1.311 -38.094 1 42.75 250 GLN B C 1
ATOM 4015 O O . GLN B 1 250 ? 5.852 -2.533 -38.219 1 42.75 250 GLN B O 1
ATOM 4020 N N . LEU B 1 251 ? 4.965 -0.52 -37.562 1 45.44 251 LEU B N 1
ATOM 4021 C CA . LEU B 1 251 ? 3.604 -1.017 -37.406 1 45.44 251 LEU B CA 1
ATOM 4022 C C . LEU B 1 251 ? 2.852 -0.958 -38.75 1 45.44 251 LEU B C 1
ATOM 4024 O O . LEU B 1 251 ? 2.799 0.094 -39.375 1 45.44 251 LEU B O 1
ATOM 4028 N N . HIS B 1 252 ? 2.398 -2.193 -39.188 1 48.41 252 HIS B N 1
ATOM 4029 C CA . HIS B 1 252 ? 1.627 -2.352 -40.406 1 48.41 252 HIS B CA 1
ATOM 4030 C C . HIS B 1 252 ? 0.148 -2.568 -40.125 1 48.41 252 HIS B C 1
ATOM 4032 O O . HIS B 1 252 ? -0.205 -3.428 -39.312 1 48.41 252 HIS B O 1
ATOM 4038 N N . LEU B 1 253 ? -0.625 -1.613 -40.531 1 48.09 253 LEU B N 1
ATOM 4039 C CA . LEU B 1 253 ? -2.074 -1.786 -40.562 1 48.09 253 LEU B CA 1
ATOM 4040 C C . LEU B 1 253 ? -2.527 -2.516 -41.812 1 48.09 253 LEU B C 1
ATOM 4042 O O . LEU B 1 253 ? -2.27 -2.057 -42.938 1 48.09 253 LEU B O 1
ATOM 4046 N N . HIS B 1 254 ? -3.254 -3.686 -41.438 1 53.09 254 HIS B N 1
ATOM 4047 C CA . HIS B 1 254 ? -3.734 -4.426 -42.594 1 53.09 254 HIS B CA 1
ATOM 4048 C C . HIS B 1 254 ? -5.117 -3.941 -43.031 1 53.09 254 HIS B C 1
ATOM 4050 O O . HIS B 1 254 ? -5.715 -3.09 -42.375 1 53.09 254 HIS B O 1
ATOM 4056 N N . ALA B 1 255 ? -5.645 -4.539 -44.156 1 58.19 255 ALA B N 1
ATOM 4057 C CA . ALA B 1 255 ? -6.895 -4.094 -44.75 1 58.19 255 ALA B CA 1
ATOM 4058 C C . ALA B 1 255 ? -8.047 -4.168 -43.75 1 58.19 255 ALA B C 1
ATOM 4060 O O . ALA B 1 255 ? -8.125 -5.105 -42.969 1 58.19 255 ALA B O 1
ATOM 4061 N N . LEU B 1 256 ? -8.766 -3.006 -43.719 1 55.12 256 LEU B N 1
ATOM 4062 C CA . LEU B 1 256 ? -9.969 -2.943 -42.906 1 55.12 256 LEU B CA 1
ATOM 4063 C C . LEU B 1 256 ? -11.008 -3.953 -43.375 1 55.12 256 LEU B C 1
ATOM 4065 O O . LEU B 1 256 ? -11.234 -4.094 -44.562 1 55.12 256 LEU B O 1
ATOM 4069 N N . GLN B 1 257 ? -11.438 -4.922 -42.469 1 57.53 257 GLN B N 1
ATOM 4070 C CA . GLN B 1 257 ? -12.5 -5.867 -42.781 1 57.53 257 GLN B CA 1
ATOM 4071 C C . GLN B 1 257 ? -13.758 -5.582 -41.969 1 57.53 257 GLN B C 1
ATOM 4073 O O . GLN B 1 257 ? -13.68 -4.98 -40.875 1 57.53 257 GLN B O 1
ATOM 4078 N N . HIS B 1 258 ? -14.961 -5.785 -42.531 1 59.62 258 HIS B N 1
ATOM 4079 C CA . HIS B 1 258 ? -16.234 -5.543 -41.906 1 59.62 258 HIS B CA 1
ATOM 4080 C C . HIS B 1 258 ? -16.484 -6.539 -40.781 1 59.62 258 HIS B C 1
ATOM 4082 O O . HIS B 1 258 ? -17.25 -6.266 -39.844 1 59.62 258 HIS B O 1
ATOM 4088 N N . GLN B 1 259 ? -15.938 -7.672 -40.875 1 53.47 259 GLN B N 1
ATOM 4089 C CA . GLN B 1 259 ? -16 -8.68 -39.844 1 53.47 259 GLN B CA 1
ATOM 4090 C C . GLN B 1 259 ? -14.664 -8.797 -39.094 1 53.47 259 GLN B C 1
ATOM 4092 O O . GLN B 1 259 ? -13.602 -8.656 -39.719 1 53.47 259 GLN B O 1
ATOM 4097 N N . PRO B 1 260 ? -14.68 -8.789 -37.75 1 49.72 260 PRO B N 1
ATOM 4098 C CA . PRO B 1 260 ? -13.414 -8.953 -37.031 1 49.72 260 PRO B CA 1
ATOM 4099 C C . PRO B 1 260 ? -12.625 -10.18 -37.5 1 49.72 260 PRO B C 1
ATOM 4101 O O . PRO B 1 260 ? -13.211 -11.242 -37.719 1 49.72 260 PRO B O 1
ATOM 4104 N N . PRO B 1 261 ? -11.469 -9.883 -37.969 1 44.59 261 PRO B N 1
ATOM 4105 C CA . PRO B 1 261 ? -10.734 -11.102 -38.312 1 44.59 261 PRO B CA 1
ATOM 4106 C C . PRO B 1 261 ? -10.539 -12.023 -37.094 1 44.59 261 PRO B C 1
ATOM 4108 O O . PRO B 1 261 ? -10.531 -11.57 -35.969 1 44.59 261 PRO B O 1
#

Sequence (522 aa):
KSMELPSVGAVSVKPGQDHTRSISKKLQSMVQEHKSSINNLIRECEEVLSQLGKYQGQVRDWKTQHYQLQDKLYDLVKQNKAAIKLLEQEDTSVVNMTTEGEAGKKELQTMLECLDAVNTAQEVVTTINEADQYNVEAEDWIQKCQELFPDINTVFTSVKMQESIKKALHIMTTETGATAVPILLEDSGSTIMEKVERITGEIPLKKLTVDHLRGMSKAVKRLVEAGLVLGVQQDHDVLRYSRITLQDGQLHLHALQHQPPKSMELPSVGAVSVKPGQDHTRSISKKLQSMVQEHKSSINNLIRECEEVLSQLGKYQGQVRDWKTQHYQLQDKLYDLVKQNKAAIKLLEQEDTSVVNMTTEGEAGKKELQTMLECLDAVNTAQEVVTTINEADQYNVEAEDWIQKCQELFPDINTVFTSVKMQESIKKALHIMTTETGATAVPILLEDSGSTIMEKVERITGEIPLKKLTVDHLRGMSKAVKRLVEAGLVLGVQQDHDVLRYSRITLQDGQLHLHALQHQPP

Radius of gyration: 47.79 Å; Cα contacts (8 Å, |Δi|>4): 541; chains: 2; bounding box: 52×218×132 Å